Protein 3O2U (pdb70)

Nearest PDB structures (foldseek):
  3o2u-assembly2_B  TM=1.005E+00  e=3.840E-41  Saccharomyces cerevisiae
  3o2u-assembly1_A  TM=9.597E-01  e=5.381E-36  Saccharomyces cerevisiae
  1y8x-assembly1_A  TM=9.564E-01  e=3.599E-19  Homo sapiens
  2nvu-assembly1_C  TM=9.304E-01  e=2.435E-19  Homo sapiens
  4p5o-assembly2_G  TM=8.785E-01  e=1.609E-18  Homo sapiens

Structure (mmCIF, N/CA/C/O backbone):
data_3O2U
#
_entry.id   3O2U
#
_cell.length_a   56.451
_cell.length_b   35.938
_cell.length_c   87.035
_cell.angle_alpha   90.00
_cell.angle_beta   90.64
_cell.angle_gamma   90.00
#
_symmetry.space_group_name_H-M   'P 1 21 1'
#
loop_
_entity.id
_entity.type
_entity.pdbx_description
1 polymer 'NEDD8-conjugating enzyme UBC12'
2 non-polymer GLYCEROL
3 water water
#
loop_
_atom_site.group_PDB
_atom_site.id
_atom_site.type_symbol
_atom_site.label_atom_id
_atom_site.label_alt_id
_atom_site.label_comp_id
_atom_site.label_asym_id
_atom_site.label_entity_id
_atom_site.label_seq_id
_atom_site.pdbx_PDB_ins_code
_atom_site.Cartn_x
_atom_site.Cartn_y
_atom_site.Cartn_z
_atom_site.occupancy
_atom_site.B_iso_or_equiv
_atom_site.auth_seq_id
_atom_site.auth_comp_id
_atom_site.auth_asym_id
_atom_site.auth_atom_id
_atom_site.pdbx_PDB_model_num
ATOM 1 N N . GLY A 1 1 ? 8.359 42.086 17.628 1.00 40.30 999 GLY A N 1
ATOM 2 C CA . GLY A 1 1 ? 7.012 41.670 17.970 1.00 41.94 999 GLY A CA 1
ATOM 3 C C . GLY A 1 1 ? 5.955 42.586 17.379 1.00 43.58 999 GLY A C 1
ATOM 4 O O . GLY A 1 1 ? 6.194 43.281 16.392 1.00 41.53 999 GLY A O 1
ATOM 5 N N . SER A 1 2 ? 4.778 42.591 17.994 1.00 36.73 1000 SER A N 1
ATOM 6 C CA . SER A 1 2 ? 3.681 43.412 17.520 1.00 37.47 1000 SER A CA 1
ATOM 7 C C . SER A 1 2 ? 2.898 43.810 18.738 1.00 35.05 1000 SER A C 1
ATOM 8 O O . SER A 1 2 ? 2.948 43.116 19.754 1.00 36.73 1000 SER A O 1
ATOM 11 N N . MET A 1 3 ? 2.174 44.919 18.650 1.00 31.42 1001 MET A N 1
ATOM 12 C CA . MET A 1 3 ? 1.418 45.399 19.796 1.00 32.10 1001 MET A CA 1
ATOM 13 C C . MET A 1 3 ? 0.370 44.365 20.176 1.00 31.30 1001 MET A C 1
ATOM 14 O O . MET A 1 3 ? 0.046 44.193 21.351 1.00 29.74 1001 MET A O 1
ATOM 19 N N . LEU A 1 4 ? -0.145 43.652 19.180 1.00 31.06 1002 LEU A N 1
ATOM 20 C CA . LEU A 1 4 ? -1.159 42.647 19.451 1.00 33.43 1002 LEU A CA 1
ATOM 21 C C . LEU A 1 4 ? -0.569 41.491 20.250 1.00 30.30 1002 LEU A C 1
ATOM 22 O O . LEU A 1 4 ? -1.137 41.081 21.267 1.00 29.65 1002 LEU A O 1
ATOM 27 N N . LYS A 1 5 ? 0.580 40.979 19.809 1.00 31.72 1003 LYS A N 1
ATOM 28 C CA . LYS A 1 5 ? 1.222 39.875 20.515 1.00 33.64 1003 LYS A CA 1
ATOM 29 C C . LYS A 1 5 ? 1.522 40.305 21.932 1.00 33.48 1003 LYS A C 1
ATOM 30 O O . LYS A 1 5 ? 1.282 39.568 22.897 1.00 30.04 1003 LYS A O 1
ATOM 36 N N . LEU A 1 6 ? 2.048 41.518 22.055 1.00 34.66 1004 LEU A N 1
ATOM 37 C CA . LEU A 1 6 ? 2.287 42.101 23.359 1.00 28.97 1004 LEU A CA 1
ATOM 38 C C . LEU A 1 6 ? 1.037 41.971 24.229 1.00 32.14 1004 LEU A C 1
ATOM 39 O O . LEU A 1 6 ? 1.088 41.382 25.304 1.00 29.98 1004 LEU A O 1
ATOM 44 N N . ARG A 1 7 ? -0.084 42.515 23.759 1.00 25.52 1005 ARG A N 1
ATOM 45 C CA . ARG A 1 7 ? -1.326 42.478 24.525 1.00 25.41 1005 ARG A CA 1
ATOM 46 C C . ARG A 1 7 ? -1.759 41.046 24.831 1.00 26.64 1005 ARG A C 1
ATOM 47 O O . ARG A 1 7 ? -2.311 40.765 25.897 1.00 24.12 1005 ARG A O 1
ATOM 55 N N . GLN A 1 8 ? -1.517 40.137 23.890 1.00 26.95 1006 GLN A N 1
ATOM 56 C CA . GLN A 1 8 ? -1.919 38.743 24.072 1.00 28.26 1006 GLN A CA 1
ATOM 57 C C . GLN A 1 8 ? -1.087 38.073 25.167 1.00 29.37 1006 GLN A C 1
ATOM 58 O O . GLN A 1 8 ? -1.634 37.421 26.053 1.00 30.72 1006 GLN A O 1
ATOM 64 N N . LEU A 1 9 ? 0.231 38.258 25.130 1.00 29.19 1007 LEU A N 1
ATOM 65 C CA . LEU A 1 9 ? 1.087 37.767 26.205 1.00 30.48 1007 LEU A CA 1
ATOM 66 C C . LEU A 1 9 ? 0.645 38.271 27.580 1.00 32.86 1007 LEU A C 1
ATOM 67 O O . LEU A 1 9 ? 0.636 37.527 28.560 1.00 28.76 1007 LEU A O 1
ATOM 72 N N . GLN A 1 10 ? 0.279 39.542 27.656 1.00 26.92 1008 GLN A N 1
ATOM 73 C CA . GLN A 1 10 ? -0.049 40.134 28.944 1.00 30.54 1008 GLN A CA 1
ATOM 74 C C . GLN A 1 10 ? -1.374 39.599 29.481 1.00 32.16 1008 GLN A C 1
ATOM 75 O O . GLN A 1 10 ? -1.515 39.367 30.685 1.00 32.85 1008 GLN A O 1
ATOM 81 N N . LYS A 1 11 ? -2.337 39.364 28.595 1.00 32.92 1009 LYS A N 1
ATOM 82 C CA . LYS A 1 11 ? -3.576 38.706 29.016 1.00 34.89 1009 LYS A CA 1
ATOM 83 C C . LYS A 1 11 ? -3.277 37.277 29.488 1.00 33.88 1009 LYS A C 1
ATOM 84 O O . LYS A 1 11 ? -3.869 36.794 30.456 1.00 35.53 1009 LYS A O 1
ATOM 90 N N . LYS A 1 12 ? -2.356 36.606 28.800 1.00 33.12 1010 LYS A N 1
ATOM 91 C CA . LYS A 1 12 ? -1.991 35.232 29.150 1.00 33.29 1010 LYS A CA 1
ATOM 92 C C . LYS A 1 12 ? -1.369 35.164 30.536 1.00 30.59 1010 LYS A C 1
ATOM 93 O O . LYS A 1 12 ? -1.681 34.269 31.322 1.00 31.70 1010 LYS A O 1
ATOM 99 N N . LYS A 1 13 ? -0.481 36.106 30.841 1.00 28.88 1011 LYS A N 1
ATOM 100 C CA . LYS A 1 13 ? 0.122 36.145 32.170 1.00 33.01 1011 LYS A CA 1
ATOM 101 C C . LYS A 1 13 ? -0.943 36.342 33.244 1.00 32.13 1011 LYS A C 1
ATOM 102 O O . LYS A 1 13 ? -0.909 35.705 34.295 1.00 29.62 1011 LYS A O 1
ATOM 108 N N . GLN A 1 14 ? -1.885 37.234 32.970 1.00 32.10 1012 GLN A N 1
ATOM 109 C CA . GLN A 1 14 ? -3.002 37.475 33.874 1.00 36.01 1012 GLN A CA 1
ATOM 110 C C . GLN A 1 14 ? -3.754 36.168 34.160 1.00 39.36 1012 GLN A C 1
ATOM 111 O O . GLN A 1 14 ? -4.039 35.840 35.316 1.00 36.49 1012 GLN A O 1
ATOM 117 N N . LYS A 1 15 ? -4.062 35.429 33.096 1.00 33.71 1013 LYS A N 1
ATOM 118 C CA . LYS A 1 15 ? -4.725 34.131 33.199 1.00 37.78 1013 LYS A CA 1
ATOM 119 C C . LYS A 1 15 ? -3.896 33.153 34.019 1.00 32.54 1013 LYS A C 1
ATOM 120 O O . LYS A 1 15 ? -4.434 32.409 34.832 1.00 33.55 1013 LYS A O 1
ATOM 126 N N . GLU A 1 16 ? -2.582 33.173 33.807 1.00 27.84 1014 GLU A N 1
ATOM 127 C CA . GLU A 1 16 ? -1.680 32.292 34.530 1.00 31.02 1014 GLU A CA 1
ATOM 128 C C . GLU A 1 16 ? -1.740 32.568 36.031 1.00 34.48 1014 GLU A C 1
ATOM 129 O O . GLU A 1 16 ? -1.797 31.636 36.842 1.00 31.19 1014 GLU A O 1
ATOM 131 N N . ASN A 1 17 ? -1.732 33.848 36.395 1.00 32.63 1015 ASN A N 1
ATOM 132 C CA . ASN A 1 17 ? -1.860 34.249 37.795 1.00 30.99 1015 ASN A CA 1
ATOM 133 C C . ASN A 1 17 ? -3.197 33.798 38.388 1.00 30.57 1015 ASN A C 1
ATOM 134 O O . ASN A 1 17 ? -3.243 33.253 39.485 1.00 30.32 1015 ASN A O 1
ATOM 139 N N . GLU A 1 18 ? -4.284 34.022 37.658 1.00 30.82 1016 GLU A N 1
ATOM 140 C CA . GLU A 1 18 ? -5.598 33.564 38.096 1.00 29.30 1016 GLU A CA 1
ATOM 141 C C . GLU A 1 18 ? -5.584 32.061 38.367 1.00 31.54 1016 GLU A C 1
ATOM 142 O O . GLU A 1 18 ? -6.062 31.598 39.406 1.00 33.32 1016 GLU A O 1
ATOM 148 N N . ASN A 1 19 ? -5.025 31.304 37.431 1.00 31.15 1017 ASN A N 1
ATOM 149 C CA . ASN A 1 19 ? -4.994 29.848 37.533 1.00 31.44 1017 ASN A CA 1
ATOM 150 C C . ASN A 1 19 ? -4.215 29.369 38.754 1.00 31.71 1017 ASN A C 1
ATOM 151 O O . ASN A 1 19 ? -4.619 28.427 39.445 1.00 28.65 1017 ASN A O 1
ATOM 156 N N . SER A 1 20 ? -3.091 30.020 39.017 1.00 28.26 1018 SER A N 1
ATOM 157 C CA . SER A 1 20 ? -2.250 29.637 40.140 1.00 31.33 1018 SER A CA 1
ATOM 158 C C . SER A 1 20 ? -2.908 29.934 41.485 1.00 34.38 1018 SER A C 1
ATOM 159 O O . SER A 1 20 ? -2.500 29.395 42.512 1.00 31.09 1018 SER A O 1
ATOM 162 N N . SER A 1 21 ? -3.924 30.793 41.476 1.00 31.35 1019 SER A N 1
ATOM 163 C CA . SER A 1 21 ? -4.635 31.134 42.706 1.00 30.81 1019 SER A CA 1
ATOM 164 C C . SER A 1 21 ? -5.882 30.267 42.950 1.00 30.63 1019 SER A C 1
ATOM 165 O O . SER A 1 21 ? -6.497 30.335 44.015 1.00 31.31 1019 SER A O 1
ATOM 168 N N . SER A 1 22 ? -6.266 29.458 41.970 1.00 27.72 1020 SER A N 1
ATOM 169 C CA . SER A 1 22 ? -7.418 28.590 42.165 1.00 29.01 1020 SER A CA 1
ATOM 170 C C . SER A 1 22 ? -7.046 27.438 43.110 1.00 31.27 1020 SER A C 1
ATOM 171 O O . SER A 1 22 ? -5.864 27.144 43.294 1.00 33.74 1020 SER A O 1
ATOM 174 N N . ILE A 1 23 ? -8.023 26.802 43.750 1.00 35.40 1021 ILE A N 1
ATOM 175 C CA . ILE A 1 23 ? -7.713 25.512 44.353 1.00 39.98 1021 ILE A CA 1
ATOM 176 C C . ILE A 1 23 ? -7.591 24.630 43.118 1.00 36.92 1021 ILE A C 1
ATOM 177 O O . ILE A 1 23 ? -8.281 24.861 42.120 1.00 44.56 1021 ILE A O 1
ATOM 182 N N . GLN A 1 24 ? -6.681 23.671 43.142 1.00 43.80 1022 GLN A N 1
ATOM 183 C CA . GLN A 1 24 ? -6.525 22.787 41.992 1.00 39.89 1022 GLN A CA 1
ATOM 184 C C . GLN A 1 24 ? -6.279 23.544 40.677 1.00 35.25 1022 GLN A C 1
ATOM 185 O O . GLN A 1 24 ? -7.093 23.479 39.745 1.00 35.86 1022 GLN A O 1
ATOM 191 N N . PRO A 1 25 ? -5.151 24.259 40.594 1.00 29.81 1023 PRO A N 1
ATOM 192 C CA . PRO A 1 25 ? -4.804 24.936 39.339 1.00 31.06 1023 PRO A CA 1
ATOM 193 C C . PRO A 1 25 ? -4.707 23.929 38.188 1.00 30.38 1023 PRO A C 1
ATOM 194 O O . PRO A 1 25 ? -4.378 22.762 38.422 1.00 24.26 1023 PRO A O 1
ATOM 198 N N . ASN A 1 26 ? -5.010 24.372 36.974 1.00 26.46 1024 ASN A N 1
ATOM 199 C CA . ASN A 1 26 ? -4.719 23.585 35.781 1.00 30.07 1024 ASN A CA 1
ATOM 200 C C . ASN A 1 26 ? -3.214 23.481 35.619 1.00 30.96 1024 ASN A C 1
ATOM 201 O O . ASN A 1 26 ? -2.490 24.465 35.806 1.00 26.16 1024 ASN A O 1
ATOM 206 N N . LEU A 1 27 ? -2.738 22.297 35.265 1.00 27.76 1025 LEU A N 1
ATOM 207 C CA . LEU A 1 27 ? -1.314 22.113 35.042 1.00 26.71 1025 LEU A CA 1
ATOM 208 C C . LEU A 1 27 ? -0.978 22.406 33.573 1.00 24.37 1025 LEU A C 1
ATOM 209 O O . LEU A 1 27 ? -1.795 22.174 32.694 1.00 26.39 1025 LEU A O 1
ATOM 214 N N . SER A 1 28 ? 0.226 22.898 33.307 1.00 22.23 1026 SER A N 1
ATOM 215 C CA . SER A 1 28 ? 0.657 23.147 31.931 1.00 22.31 1026 SER A CA 1
ATOM 216 C C . SER A 1 28 ? 0.656 21.857 31.097 1.00 23.94 1026 SER A C 1
ATOM 217 O O . SER A 1 28 ? 0.670 20.755 31.650 1.00 21.70 1026 SER A O 1
ATOM 220 N N . ALA A 1 29 ? 0.635 21.998 29.771 1.00 23.48 1027 ALA A N 1
ATOM 221 C CA . ALA A 1 29 ? 0.697 20.841 28.873 1.00 24.72 1027 ALA A CA 1
ATOM 222 C C . ALA A 1 29 ? 1.927 19.977 29.154 1.00 23.88 1027 ALA A C 1
ATOM 223 O O . ALA A 1 29 ? 1.840 18.745 29.141 1.00 22.67 1027 ALA A O 1
ATOM 225 N N . ALA A 1 30 ? 3.066 20.629 29.390 1.00 20.85 1028 ALA A N 1
ATOM 226 C CA . ALA A 1 30 ? 4.318 19.927 29.669 1.00 20.08 1028 ALA A CA 1
ATOM 227 C C . ALA A 1 30 ? 4.223 19.074 30.937 1.00 19.52 1028 ALA A C 1
ATOM 228 O O . ALA A 1 30 ? 4.692 17.931 30.972 1.00 15.28 1028 ALA A O 1
ATOM 230 N N . ARG A 1 31 ? 3.608 19.621 31.979 1.00 18.93 1029 ARG A N 1
ATOM 231 C CA . ARG A 1 31 ? 3.503 18.886 33.246 1.00 18.18 1029 ARG A CA 1
ATOM 232 C C . ARG A 1 31 ? 2.506 17.742 33.204 1.00 17.55 1029 ARG A C 1
ATOM 233 O O . ARG A 1 31 ? 2.739 16.692 33.807 1.00 18.11 1029 ARG A O 1
ATOM 241 N N . ILE A 1 32 ? 1.389 17.941 32.513 1.00 16.22 1030 ILE A N 1
ATOM 242 C CA . ILE A 1 32 ? 0.427 16.859 32.295 1.00 14.55 1030 ILE A CA 1
ATOM 243 C C . ILE A 1 32 ? 1.060 15.694 31.541 1.00 16.34 1030 ILE A C 1
ATOM 244 O O . ILE A 1 32 ? 0.814 14.537 31.854 1.00 18.50 1030 ILE A O 1
ATOM 249 N N . ARG A 1 33 ? 1.865 16.004 30.533 1.00 16.33 1031 ARG A N 1
ATOM 250 C CA . ARG A 1 33 ? 2.549 14.967 29.758 1.00 13.70 1031 ARG A CA 1
ATOM 251 C C . ARG A 1 33 ? 3.623 14.243 30.593 1.00 15.24 1031 ARG A C 1
ATOM 252 O O . ARG A 1 33 ? 3.744 13.023 30.545 1.00 15.19 1031 ARG A O 1
ATOM 260 N N . LEU A 1 34 ? 4.390 14.979 31.386 1.00 13.04 1032 LEU A N 1
ATOM 261 C CA . LEU A 1 34 ? 5.340 14.326 32.279 1.00 14.28 1032 LEU A CA 1
ATOM 262 C C . LEU A 1 34 ? 4.631 13.437 33.327 1.00 17.20 1032 LEU A C 1
ATOM 263 O O . LEU A 1 34 ? 5.098 12.336 33.625 1.00 16.16 1032 LEU A O 1
ATOM 268 N N . LYS A 1 35 ? 3.523 13.903 33.898 1.00 14.06 1033 LYS A N 1
ATOM 269 C CA . LYS A 1 35 ? 2.758 13.036 34.822 1.00 17.00 1033 LYS A CA 1
ATOM 270 C C . LYS A 1 35 ? 2.356 11.710 34.158 1.00 20.81 1033 LYS A C 1
ATOM 271 O O . LYS A 1 35 ? 2.451 10.642 34.757 1.00 21.94 1033 LYS A O 1
ATOM 277 N N . ARG A 1 36 ? 1.893 11.799 32.917 1.00 19.09 1034 ARG A N 1
ATOM 278 C CA A ARG A 1 36 ? 1.500 10.626 32.149 0.53 21.77 1034 ARG A CA 1
ATOM 279 C CA B ARG A 1 36 ? 1.511 10.610 32.150 0.47 21.76 1034 ARG A CA 1
ATOM 280 C C . ARG A 1 36 ? 2.705 9.693 31.902 1.00 22.61 1034 ARG A C 1
ATOM 281 O O . ARG A 1 36 ? 2.602 8.482 32.042 1.00 23.06 1034 ARG A O 1
ATOM 296 N N . ASP A 1 37 ? 3.855 10.264 31.552 1.00 19.38 1035 ASP A N 1
ATOM 297 C CA . ASP A 1 37 ? 5.075 9.461 31.400 1.00 18.33 1035 ASP A CA 1
ATOM 298 C C . ASP A 1 37 ? 5.479 8.779 32.713 1.00 21.75 1035 ASP A C 1
ATOM 299 O O . ASP A 1 37 ? 5.896 7.628 32.712 1.00 19.06 1035 ASP A O 1
ATOM 304 N N . LEU A 1 38 ? 5.390 9.508 33.823 1.00 20.92 1036 LEU A N 1
ATOM 305 C CA . LEU A 1 38 ? 5.714 8.951 35.141 1.00 20.91 1036 LEU A CA 1
ATOM 306 C C . LEU A 1 38 ? 4.727 7.869 35.551 1.00 25.27 1036 LEU A C 1
ATOM 307 O O . LEU A 1 38 ? 5.109 6.846 36.120 1.00 21.80 1036 LEU A O 1
ATOM 312 N N . ASP A 1 39 ? 3.453 8.110 35.272 1.00 21.51 1037 ASP A N 1
ATOM 313 C CA . ASP A 1 39 ? 2.413 7.140 35.602 1.00 28.18 1037 ASP A CA 1
ATOM 314 C C . ASP A 1 39 ? 2.511 5.867 34.759 1.00 25.89 1037 ASP A C 1
ATOM 315 O O . ASP A 1 39 ? 1.985 4.834 35.156 1.00 30.19 1037 ASP A O 1
ATOM 320 N N . SER A 1 40 ? 3.183 5.950 33.608 1.00 21.28 1038 SER A N 1
ATOM 321 C CA . SER A 1 40 ? 3.307 4.824 32.680 1.00 22.24 1038 SER A CA 1
ATOM 322 C C . SER A 1 40 ? 4.646 4.069 32.776 1.00 22.31 1038 SER A C 1
ATOM 323 O O . SER A 1 40 ? 4.921 3.179 31.970 1.00 22.49 1038 SER A O 1
ATOM 326 N N . LEU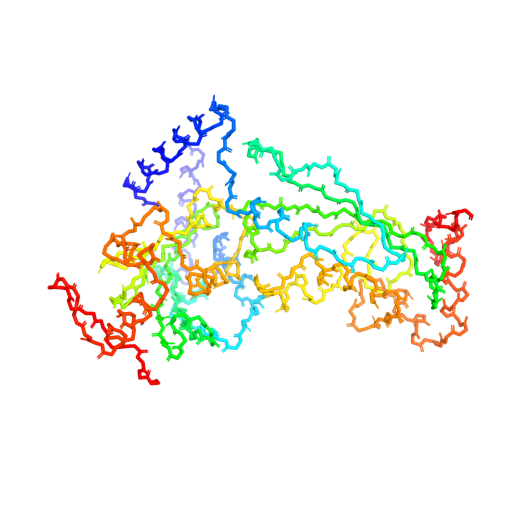 A 1 41 ? 5.494 4.437 33.724 1.00 19.84 1039 LEU A N 1
ATOM 327 C CA . LEU A 1 41 ? 6.839 3.851 33.792 1.00 20.60 1039 LEU A CA 1
ATOM 328 C C . LEU A 1 41 ? 6.816 2.349 34.069 1.00 22.90 1039 LEU A C 1
ATOM 329 O O . LEU A 1 41 ? 5.982 1.852 34.814 1.00 22.10 1039 LEU A O 1
ATOM 334 N N . ASP A 1 42 ? 7.757 1.633 33.472 1.00 25.24 1040 ASP A N 1
ATOM 335 C CA . ASP A 1 42 ? 7.893 0.208 33.697 1.00 28.39 1040 ASP A CA 1
ATOM 336 C C . ASP A 1 42 ? 9.373 -0.092 33.894 1.00 26.49 1040 ASP A C 1
ATOM 337 O O . ASP A 1 42 ? 10.033 -0.604 32.996 1.00 31.57 1040 ASP A O 1
ATOM 342 N N . LEU A 1 43 ? 9.899 0.244 35.068 1.00 27.34 1041 LEU A N 1
ATOM 343 C CA . LEU A 1 43 ? 11.347 0.212 35.289 1.00 27.08 1041 LEU A CA 1
ATOM 344 C C . LEU A 1 43 ? 11.856 -1.183 35.632 1.00 28.28 1041 LEU A C 1
ATOM 345 O O . LEU A 1 43 ? 11.202 -1.913 36.375 1.00 28.75 1041 LEU A O 1
ATOM 350 N N . PRO A 1 44 ? 13.038 -1.554 35.108 1.00 29.25 1042 PRO A N 1
ATOM 351 C CA . PRO A 1 44 ? 13.657 -2.792 35.588 1.00 24.24 1042 PRO A CA 1
ATOM 352 C C . PRO A 1 44 ? 14.259 -2.565 36.972 1.00 28.67 1042 PRO A C 1
ATOM 353 O O . PRO A 1 44 ? 14.449 -1.409 37.382 1.00 21.39 1042 PRO A O 1
ATOM 357 N N . PRO A 1 45 ? 14.554 -3.656 37.696 1.00 28.27 1043 PRO A N 1
ATOM 358 C CA . PRO A 1 45 ? 15.051 -3.555 39.074 1.00 27.59 1043 PRO A CA 1
ATOM 359 C C . PRO A 1 45 ? 16.396 -2.832 39.142 1.00 21.44 1043 PRO A C 1
ATOM 360 O O . PRO A 1 45 ? 16.798 -2.381 40.210 1.00 26.30 1043 PRO A O 1
ATOM 364 N N . THR A 1 46 ? 17.061 -2.695 38.002 1.00 21.40 1044 THR A N 1
ATOM 365 C CA . THR A 1 46 ? 18.344 -2.008 37.940 1.00 20.86 1044 THR A CA 1
ATOM 366 C C . THR A 1 46 ? 18.209 -0.485 37.885 1.00 24.66 1044 THR A C 1
ATOM 367 O O . THR A 1 46 ? 19.211 0.230 37.876 1.00 21.21 1044 THR A O 1
ATOM 371 N N . VAL A 1 47 ? 16.979 0.008 37.838 1.00 21.06 1045 VAL A N 1
ATOM 372 C CA . VAL A 1 47 ? 16.762 1.448 37.806 1.00 18.56 1045 VAL A CA 1
ATOM 373 C C . VAL A 1 47 ? 15.766 1.903 38.850 1.00 20.46 1045 VAL A C 1
ATOM 374 O O . VAL A 1 47 ? 14.642 1.401 38.918 1.00 23.59 1045 VAL A O 1
ATOM 378 N N . THR A 1 48 ? 16.174 2.868 39.659 1.00 19.46 1046 THR A N 1
ATOM 379 C CA . THR A 1 48 ? 15.249 3.468 40.604 1.00 20.05 1046 THR A CA 1
ATOM 380 C C . THR A 1 48 ? 15.128 4.968 40.314 1.00 21.49 1046 THR A C 1
ATOM 381 O O . THR A 1 48 ? 16.023 5.570 39.713 1.00 22.96 1046 THR A O 1
ATOM 385 N N . LEU A 1 49 ? 14.016 5.566 40.717 1.00 20.47 1047 LEU A N 1
ATOM 386 C CA . LEU A 1 49 ? 13.715 6.938 40.337 1.00 20.64 1047 LEU A CA 1
ATOM 387 C C . LEU A 1 49 ? 13.132 7.672 41.535 1.00 25.26 1047 LEU A C 1
ATOM 388 O O . LEU A 1 49 ? 12.283 7.133 42.237 1.00 24.40 1047 LEU A O 1
ATOM 393 N N . ASN A 1 50 ? 13.607 8.894 41.763 1.00 20.18 1048 ASN A N 1
ATOM 394 C CA . ASN A 1 50 ? 13.106 9.754 42.828 1.00 22.49 1048 ASN A CA 1
ATOM 395 C C . ASN A 1 50 ? 12.587 11.031 42.209 1.00 20.53 1048 ASN A C 1
ATOM 396 O O . ASN A 1 50 ? 13.292 11.676 41.423 1.00 19.77 1048 ASN A O 1
ATOM 401 N N . VAL A 1 51 ? 11.359 11.397 42.546 1.00 19.10 1049 VAL A N 1
ATOM 402 C CA . VAL A 1 51 ? 10.840 12.676 42.103 1.00 18.63 1049 VAL A CA 1
ATOM 403 C C . VAL A 1 51 ? 11.411 13.703 43.055 1.00 20.55 1049 VAL A C 1
ATOM 404 O O . VAL A 1 51 ? 11.144 13.638 44.247 1.00 24.71 1049 VAL A O 1
ATOM 408 N N . ILE A 1 52 ? 12.189 14.648 42.542 1.00 17.75 1050 ILE A N 1
ATOM 409 C CA . ILE A 1 52 ? 12.786 15.674 43.397 1.00 20.03 1050 ILE A CA 1
ATOM 410 C C . ILE A 1 52 ? 11.837 16.870 43.465 1.00 24.99 1050 ILE A C 1
ATOM 411 O O . ILE A 1 52 ? 11.432 17.303 44.557 1.00 24.28 1050 ILE A O 1
ATOM 416 N N . THR A 1 53 ? 11.507 17.413 42.294 1.00 22.03 1051 THR A N 1
ATOM 417 C CA . THR A 1 53 ? 10.459 18.424 42.169 1.00 20.94 1051 THR A CA 1
ATOM 418 C C . THR A 1 53 ? 9.374 17.876 41.244 1.00 23.72 1051 THR A C 1
ATOM 419 O O . THR A 1 53 ? 9.661 17.476 40.113 1.00 24.70 1051 THR A O 1
ATOM 423 N N . SER A 1 54 ? 8.137 17.845 41.730 1.00 22.20 1052 SER A N 1
ATOM 424 C CA . SER A 1 54 ? 7.034 17.185 41.020 1.00 25.04 1052 SER A CA 1
ATOM 425 C C . SER A 1 54 ? 6.391 18.054 39.932 1.00 24.44 1052 SER A C 1
ATOM 426 O O . SER A 1 54 ? 6.281 19.268 40.093 1.00 21.87 1052 SER A O 1
ATOM 429 N N . PRO A 1 55 ? 5.941 17.428 38.824 1.00 21.58 1053 PRO A N 1
ATOM 430 C CA . PRO A 1 55 ? 5.152 18.169 37.828 1.00 22.88 1053 PRO A CA 1
ATOM 431 C C . PRO A 1 55 ? 3.805 18.634 38.407 1.00 23.99 1053 PRO A C 1
ATOM 432 O O . PRO A 1 55 ? 3.071 19.388 37.769 1.00 23.01 1053 PRO A O 1
ATOM 436 N N . ASP A 1 56 ? 3.480 18.167 39.609 1.00 28.39 1054 ASP A N 1
ATOM 437 C CA . ASP A 1 56 ? 2.225 18.530 40.277 1.00 32.16 1054 ASP A CA 1
ATOM 438 C C . ASP A 1 56 ? 2.167 19.950 40.835 1.00 37.88 1054 ASP A C 1
ATOM 439 O O . ASP A 1 56 ? 1.136 20.349 41.384 1.00 43.87 1054 ASP A O 1
ATOM 444 N N . SER A 1 57 ? 3.254 20.708 40.744 1.00 38.31 1055 SER A N 1
ATOM 445 C CA . SER A 1 57 ? 3.202 22.090 41.233 1.00 42.77 1055 SER A CA 1
ATOM 446 C C . SER A 1 57 ? 2.641 23.029 40.163 1.00 45.04 1055 SER A C 1
ATOM 447 O O . SER A 1 57 ? 2.761 22.758 38.967 1.00 44.39 1055 SER A O 1
ATOM 450 N N . ALA A 1 58 ? 2.006 24.115 40.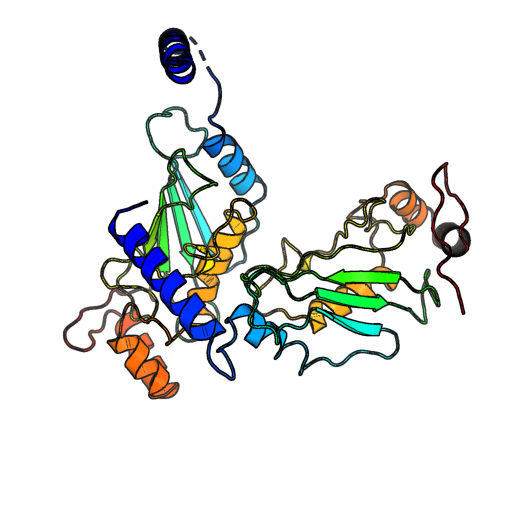590 1.00 51.24 1056 ALA A N 1
ATOM 451 C CA . ALA A 1 58 ? 1.494 25.109 39.652 1.00 52.68 1056 ALA A CA 1
ATOM 452 C C . ALA A 1 58 ? 2.518 26.223 39.530 1.00 50.26 1056 ALA A C 1
ATOM 453 O O . ALA A 1 58 ? 2.330 27.182 38.780 1.00 53.57 1056 ALA A O 1
ATOM 455 N N . ASP A 1 59 ? 3.606 26.079 40.279 1.00 50.26 1057 ASP A N 1
ATOM 456 C CA . ASP A 1 59 ? 4.679 27.059 40.275 1.00 47.66 1057 ASP A CA 1
ATOM 457 C C . ASP A 1 59 ? 5.518 26.931 39.008 1.00 49.19 1057 ASP A C 1
ATOM 458 O O . ASP A 1 59 ? 6.371 26.054 38.897 1.00 46.24 1057 ASP A O 1
ATOM 463 N N . ARG A 1 60 ? 5.263 27.824 38.059 1.00 47.60 1058 ARG A N 1
ATOM 464 C CA . ARG A 1 60 ? 5.991 27.877 36.797 1.00 43.74 1058 ARG A CA 1
ATOM 465 C C . ARG A 1 60 ? 7.513 27.877 36.990 1.00 46.86 1058 ARG A C 1
ATOM 466 O O . ARG A 1 60 ? 8.254 27.247 36.226 1.00 45.23 1058 ARG A O 1
ATOM 474 N N . SER A 1 61 ? 7.967 28.579 38.024 1.00 49.69 1059 SER A N 1
ATOM 475 C CA . SER A 1 61 ? 9.392 28.772 38.294 1.00 48.86 1059 SER A CA 1
ATOM 476 C C . SER A 1 61 ? 10.104 27.543 38.871 1.00 46.94 1059 SER A C 1
ATOM 477 O O . SER A 1 61 ? 11.334 27.477 38.870 1.00 50.88 1059 SER A O 1
ATOM 480 N N . GLN A 1 62 ? 9.335 26.584 39.376 1.00 42.10 1060 GLN A N 1
ATOM 481 C CA . GLN A 1 62 ? 9.910 25.353 39.904 1.00 44.94 1060 GLN A CA 1
ATOM 482 C C . GLN A 1 62 ? 9.837 24.244 38.852 1.00 34.47 1060 GLN A C 1
ATOM 483 O O . GLN A 1 62 ? 8.847 23.528 38.772 1.00 34.95 1060 GLN A O 1
ATOM 489 N N . SER A 1 63 ? 10.880 24.109 38.042 1.00 33.38 1061 SER A N 1
ATOM 490 C CA . SER A 1 63 ? 10.883 23.094 36.998 1.00 30.58 1061 SER A CA 1
ATOM 491 C C . SER A 1 63 ? 10.840 21.692 37.615 1.00 23.08 1061 SER A C 1
ATOM 492 O O . SER A 1 63 ? 11.487 21.442 38.626 1.00 22.01 1061 SER A O 1
ATOM 495 N N . PRO A 1 64 ? 10.030 20.789 37.037 1.00 24.59 1062 PRO A N 1
ATOM 496 C CA . PRO A 1 64 ? 10.033 19.420 37.556 1.00 19.20 1062 PRO A CA 1
ATOM 497 C C . PRO A 1 64 ? 11.439 18.849 37.439 1.00 17.61 1062 PRO A C 1
ATOM 498 O O . PRO A 1 64 ? 12.175 19.174 36.496 1.00 18.43 1062 PRO A O 1
ATOM 502 N N . LYS A 1 65 ? 11.811 18.000 38.382 1.00 16.40 1063 LYS A N 1
ATOM 503 C CA . LYS A 1 65 ? 13.154 17.433 38.382 1.00 17.52 1063 LYS A CA 1
ATOM 504 C C . LYS A 1 65 ? 13.119 16.028 38.971 1.00 19.20 1063 LYS A C 1
ATOM 505 O O . LYS A 1 65 ? 12.452 15.783 39.990 1.00 16.69 1063 LYS A O 1
ATOM 511 N N . LEU A 1 66 ? 13.788 15.098 38.295 1.00 16.93 1064 LEU A N 1
ATOM 512 C CA . LEU A 1 66 ? 13.819 13.700 38.731 1.00 20.35 1064 LEU A CA 1
ATOM 513 C C . LEU A 1 66 ? 15.267 13.296 38.928 1.00 18.11 1064 LEU A C 1
ATOM 514 O O . LEU A 1 66 ? 16.154 13.811 38.245 1.00 18.08 1064 LEU A O 1
ATOM 519 N N . GLU A 1 67 ? 15.496 12.372 39.852 1.00 14.59 1065 GLU A N 1
ATOM 520 C CA . GLU A 1 67 ? 16.798 11.729 39.975 1.00 16.14 1065 GLU A CA 1
ATOM 521 C C . GLU A 1 67 ? 16.654 10.293 39.495 1.00 15.59 1065 GLU A C 1
ATOM 522 O O . GLU A 1 67 ? 15.785 9.563 39.965 1.00 16.15 1065 GLU A O 1
ATOM 528 N N . VAL A 1 68 ? 17.503 9.887 38.561 1.00 17.77 1066 VAL A N 1
ATOM 529 C CA . VAL A 1 68 ? 17.444 8.522 38.042 1.00 16.70 1066 VAL A CA 1
ATOM 530 C C . VAL A 1 68 ? 18.722 7.813 38.446 1.00 17.68 1066 VAL A C 1
ATOM 531 O O . VAL A 1 68 ? 19.799 8.298 38.153 1.00 17.39 1066 VAL A O 1
ATOM 535 N N . ILE A 1 69 ? 18.592 6.666 39.108 1.00 18.03 1067 ILE A N 1
ATOM 536 C CA . ILE A 1 69 ? 19.752 5.917 39.597 1.00 15.86 1067 ILE A CA 1
ATOM 537 C C . ILE A 1 69 ? 19.900 4.578 38.865 1.00 17.22 1067 ILE A C 1
ATOM 538 O O . ILE A 1 69 ? 19.076 3.677 39.021 1.00 19.82 1067 ILE A O 1
ATOM 543 N N . VAL A 1 70 ? 20.954 4.459 38.062 1.00 17.49 1068 VAL A N 1
ATOM 544 C CA . VAL A 1 70 ? 21.217 3.240 37.306 1.00 16.21 1068 VAL A CA 1
ATOM 545 C C . VAL A 1 70 ? 22.240 2.373 38.049 1.00 19.40 1068 VAL A C 1
ATOM 546 O O . VAL A 1 70 ? 23.348 2.826 38.338 1.00 17.26 1068 VAL A O 1
ATOM 550 N N . ARG A 1 71 ? 21.837 1.143 38.371 1.00 15.84 1069 ARG A N 1
ATOM 551 C CA . ARG A 1 71 ? 22.705 0.160 39.032 1.00 21.33 1069 ARG A CA 1
ATOM 552 C C . ARG A 1 71 ? 22.679 -1.150 38.231 1.00 15.60 1069 ARG A C 1
ATOM 553 O O . ARG A 1 71 ? 21.885 -2.041 38.517 1.00 18.18 1069 ARG A O 1
ATOM 561 N N . PRO A 1 72 ? 23.519 -1.243 37.201 1.00 17.05 1070 PRO A N 1
ATOM 562 C CA . PRO A 1 72 ? 23.516 -2.387 36.281 1.00 23.56 1070 PRO A CA 1
ATOM 563 C C . PRO A 1 72 ? 23.859 -3.661 37.036 1.00 24.54 1070 PRO A C 1
ATOM 564 O O . PRO A 1 72 ? 24.645 -3.598 37.979 1.00 22.23 1070 PRO A O 1
ATOM 568 N N . ASP A 1 73 ? 23.299 -4.796 36.641 1.00 23.75 1071 ASP A N 1
ATOM 569 C CA . ASP A 1 73 ? 23.673 -6.042 37.302 1.00 23.51 1071 ASP A CA 1
ATOM 570 C C . ASP A 1 73 ? 24.508 -6.940 36.395 1.00 28.85 1071 ASP A C 1
ATOM 571 O O . ASP A 1 73 ? 24.726 -8.115 36.702 1.00 29.13 1071 ASP A O 1
ATOM 576 N N . GLU A 1 74 ? 24.975 -6.370 35.286 1.00 28.06 1072 GLU A N 1
ATOM 577 C CA . GLU A 1 74 ? 25.864 -7.051 34.353 1.00 26.72 1072 GLU A CA 1
ATOM 578 C C . GLU A 1 74 ? 26.740 -6.018 33.631 1.00 27.65 1072 GLU A C 1
ATOM 579 O O . GLU A 1 74 ? 26.494 -4.813 33.733 1.00 23.78 1072 GLU A O 1
ATOM 585 N N . GLY A 1 75 ? 27.773 -6.478 32.925 1.00 23.63 1073 GLY A N 1
ATOM 586 C CA . GLY A 1 75 ? 28.640 -5.579 32.179 1.00 21.16 1073 GLY A CA 1
ATOM 587 C C . GLY A 1 75 ? 29.768 -4.917 32.971 1.00 25.34 1073 GLY A C 1
ATOM 588 O O . GLY A 1 75 ? 29.992 -5.205 34.149 1.00 23.98 1073 GLY A O 1
ATOM 589 N N . TYR A 1 76 ? 30.477 -4.004 32.313 1.00 24.35 1074 TYR A N 1
ATOM 590 C CA . TYR A 1 76 ? 31.650 -3.363 32.901 1.00 24.14 1074 TYR A CA 1
ATOM 591 C C . TYR A 1 76 ? 31.377 -2.644 34.220 1.00 23.92 1074 TYR A C 1
ATOM 592 O O . TYR A 1 76 ? 32.234 -2.602 35.110 1.00 20.52 1074 TYR A O 1
ATOM 601 N N . TYR A 1 77 ? 30.189 -2.063 34.320 1.00 22.02 1075 TYR A N 1
ATOM 602 C CA . TYR A 1 77 ? 29.827 -1.201 35.437 1.00 21.61 1075 TYR A CA 1
ATOM 603 C C . TYR A 1 77 ? 28.939 -1.942 36.414 1.00 22.68 1075 TYR A C 1
ATOM 604 O O . TYR A 1 77 ? 28.285 -1.328 37.245 1.00 19.47 1075 TYR A O 1
ATOM 613 N N . ASN A 1 78 ? 28.914 -3.270 36.307 1.00 22.06 1076 ASN A N 1
ATOM 614 C CA . ASN A 1 78 ? 28.083 -4.080 37.182 1.00 22.60 1076 ASN A CA 1
ATOM 615 C C . ASN A 1 78 ? 28.193 -3.664 38.644 1.00 25.03 1076 ASN A C 1
ATOM 616 O O . ASN A 1 78 ? 29.291 -3.492 39.185 1.00 24.31 1076 ASN A O 1
ATOM 621 N N . TYR A 1 79 ? 27.028 -3.476 39.256 1.00 24.70 1077 TYR A N 1
ATOM 622 C CA . TYR A 1 79 ? 26.885 -3.132 40.672 1.00 21.47 1077 TYR A CA 1
ATOM 623 C C . TYR A 1 79 ? 27.397 -1.746 41.110 1.00 25.73 1077 TYR A C 1
ATOM 624 O O . TYR A 1 79 ? 27.385 -1.415 42.301 1.00 26.30 1077 TYR A O 1
ATOM 633 N N . GLY A 1 80 ? 27.823 -0.935 40.150 1.00 20.57 1078 GLY A N 1
ATOM 634 C CA . GLY A 1 80 ? 28.063 0.477 40.425 1.00 23.25 1078 GLY A CA 1
ATOM 635 C C . GLY A 1 80 ? 26.753 1.251 40.343 1.00 22.24 1078 GLY A C 1
ATOM 636 O O . GLY A 1 80 ? 25.868 0.884 39.578 1.00 20.82 1078 GLY A O 1
ATOM 637 N N . SER A 1 81 ? 26.618 2.320 41.125 1.00 22.68 1079 SER A N 1
ATOM 638 C CA . SER A 1 81 ? 25.411 3.145 41.073 1.00 16.25 1079 SER A CA 1
ATOM 639 C C . SER A 1 81 ? 25.695 4.525 40.457 1.00 19.45 1079 SER A C 1
ATOM 640 O O . SER A 1 81 ? 26.430 5.326 41.035 1.00 18.15 1079 SER A O 1
ATOM 643 N N . ILE A 1 82 ? 25.132 4.791 39.282 1.00 17.28 1080 ILE A N 1
ATOM 644 C CA . ILE A 1 82 ? 25.329 6.081 38.619 1.00 15.65 1080 ILE A CA 1
ATOM 645 C C . ILE A 1 82 ? 24.030 6.860 38.625 1.00 13.14 1080 ILE A C 1
ATOM 646 O O . ILE A 1 82 ? 23.033 6.405 38.080 1.00 15.65 1080 ILE A O 1
ATOM 651 N N . ASN A 1 83 ? 24.011 8.006 39.297 1.00 16.40 1081 ASN A N 1
ATOM 652 C CA . ASN A 1 83 ? 22.781 8.781 39.348 1.00 17.05 1081 ASN A CA 1
ATOM 653 C C . ASN A 1 83 ? 22.806 9.977 38.404 1.00 15.74 1081 ASN A C 1
ATOM 654 O O . ASN A 1 83 ? 23.868 10.540 38.119 1.00 15.80 1081 ASN A O 1
ATOM 659 N N . PHE A 1 84 ? 21.623 10.340 37.911 1.00 16.20 1082 PHE A N 1
ATOM 660 C CA . PHE A 1 84 ? 21.452 11.429 36.950 1.00 13.99 1082 PHE A CA 1
ATOM 661 C C . PHE A 1 84 ? 20.312 12.313 37.438 1.00 16.31 1082 PHE A C 1
ATOM 662 O O . PHE A 1 84 ? 19.341 11.828 38.019 1.00 15.40 1082 PHE A O 1
ATOM 670 N N . ASN A 1 85 ? 20.421 13.606 37.178 1.00 16.04 1083 ASN A N 1
ATOM 671 C CA . ASN A 1 85 ? 19.294 14.503 37.377 1.00 15.61 1083 ASN A CA 1
ATOM 672 C C . ASN A 1 85 ? 18.686 14.767 36.012 1.00 16.92 1083 ASN A C 1
ATOM 673 O O . ASN A 1 85 ? 19.413 14.975 35.037 1.00 16.58 1083 ASN A O 1
ATOM 678 N N . LEU A 1 86 ? 17.363 14.728 35.934 1.00 14.30 1084 LEU A N 1
ATOM 679 C CA . LEU A 1 86 ? 16.655 15.097 34.709 1.00 17.17 1084 LEU A CA 1
ATOM 680 C C . LEU A 1 86 ? 15.808 16.340 34.992 1.00 17.11 1084 LEU A C 1
ATOM 681 O O . LEU A 1 86 ? 14.909 16.289 35.844 1.00 17.82 1084 LEU A O 1
ATOM 686 N N . ASP A 1 87 ? 16.092 17.438 34.291 1.00 17.58 1085 ASP A N 1
ATOM 687 C CA A ASP A 1 87 ? 15.432 18.730 34.516 0.55 19.89 1085 ASP A CA 1
ATOM 688 C CA B ASP A 1 87 ? 15.383 18.694 34.530 0.45 19.78 1085 ASP A CA 1
ATOM 689 C C . ASP A 1 87 ? 14.536 19.094 33.325 1.00 18.68 1085 ASP A C 1
ATOM 690 O O . ASP A 1 87 ? 15.035 19.263 32.205 1.00 17.44 1085 ASP A O 1
ATOM 699 N N . PHE A 1 88 ? 13.241 19.236 33.569 1.00 16.63 1086 PHE A N 1
ATOM 700 C CA . PHE A 1 88 ? 12.262 19.474 32.511 1.00 19.97 1086 PHE A CA 1
ATOM 701 C C . PHE A 1 88 ? 11.895 20.947 32.451 1.00 23.83 1086 PHE A C 1
ATOM 702 O O . PHE A 1 88 ? 11.697 21.572 33.482 1.00 24.15 1086 PHE A O 1
ATOM 710 N N . ASN A 1 89 ? 11.809 21.503 31.248 1.00 26.24 1087 ASN A N 1
ATOM 711 C CA . ASN A 1 89 ? 11.297 22.867 31.088 1.00 24.96 1087 ASN A CA 1
ATOM 712 C C . ASN A 1 89 ? 9.845 22.823 30.607 1.00 27.40 1087 ASN A C 1
ATOM 713 O O . ASN A 1 89 ? 9.280 21.737 30.430 1.00 21.98 1087 ASN A O 1
ATOM 718 N N . GLU A 1 90 ? 9.234 23.986 30.393 1.00 26.49 1088 GLU A N 1
ATOM 719 C CA . GLU A 1 90 ? 7.811 24.028 30.077 1.00 25.64 1088 GLU A CA 1
ATOM 720 C C . GLU A 1 90 ? 7.541 23.649 28.626 1.00 22.69 1088 GLU A C 1
ATOM 721 O O . GLU A 1 90 ? 6.420 23.772 28.129 1.00 22.71 1088 GLU A O 1
ATOM 727 N N . VAL A 1 91 ? 8.574 23.166 27.956 1.00 20.04 1089 VAL A N 1
ATOM 728 C CA . VAL A 1 91 ? 8.481 22.864 26.536 1.00 22.52 1089 VAL A CA 1
ATOM 729 C C . VAL A 1 91 ? 8.572 21.354 26.240 1.00 21.50 1089 VAL A C 1
ATOM 730 O O . VAL A 1 91 ? 8.532 20.921 25.093 1.00 19.74 1089 VAL A O 1
ATOM 734 N N . TYR A 1 92 ? 8.640 20.550 27.298 1.00 18.03 1090 TYR A N 1
ATOM 735 C CA . TYR A 1 92 ? 8.444 19.103 27.165 1.00 17.05 1090 TYR A CA 1
ATOM 736 C C . TYR A 1 92 ? 7.030 18.839 26.634 1.00 15.93 1090 TYR A C 1
ATOM 737 O O . TYR A 1 92 ? 6.066 19.449 27.101 1.00 16.15 1090 TYR A O 1
ATOM 746 N N . PRO A 1 93 ? 6.883 17.907 25.683 1.00 16.01 1091 PRO A N 1
ATOM 747 C CA . PRO A 1 93 ? 7.866 16.978 25.115 1.00 15.25 1091 PRO A CA 1
ATOM 748 C C . PRO A 1 93 ? 8.520 17.473 23.824 1.00 19.04 1091 PRO A C 1
ATOM 749 O O . PRO A 1 93 ? 9.157 16.688 23.135 1.00 15.44 1091 PRO A O 1
ATOM 753 N N . ILE A 1 94 ? 8.357 18.746 23.484 1.00 18.29 1092 ILE A N 1
ATOM 754 C CA . ILE A 1 94 ? 8.978 19.239 22.266 1.00 18.56 1092 ILE A CA 1
ATOM 755 C C . ILE A 1 94 ? 10.485 19.153 22.446 1.00 19.12 1092 ILE A C 1
ATOM 756 O O . ILE A 1 94 ? 11.219 18.792 21.524 1.00 17.55 1092 ILE A O 1
ATOM 761 N N . GLU A 1 95 ? 10.929 19.491 23.649 1.00 19.75 1093 GLU A N 1
ATOM 762 C CA . GLU A 1 95 ? 12.314 19.302 24.068 1.00 22.45 1093 GLU A CA 1
ATOM 763 C C . GLU A 1 95 ? 12.365 18.261 25.176 1.00 16.93 1093 GLU A C 1
ATOM 764 O O . GLU A 1 95 ? 11.492 18.243 26.045 1.00 19.88 1093 GLU A O 1
ATOM 770 N N . PRO A 1 96 ? 13.396 17.411 25.167 1.00 18.75 1094 PRO A N 1
ATOM 771 C CA . PRO A 1 96 ? 13.590 16.445 26.254 1.00 20.79 1094 PRO A CA 1
ATOM 772 C C . PRO A 1 96 ? 14.139 17.138 27.497 1.00 18.64 1094 PRO A C 1
ATOM 773 O O . PRO A 1 96 ? 14.586 18.284 27.400 1.00 16.78 1094 PRO A O 1
ATOM 777 N N . PRO A 1 97 ? 14.123 16.460 28.654 1.00 16.08 1095 PRO A N 1
ATOM 778 C CA . PRO A 1 97 ? 14.742 17.125 29.806 1.00 18.85 1095 PRO A CA 1
ATOM 779 C C . PRO A 1 97 ? 16.226 17.279 29.574 1.00 20.52 1095 PRO A C 1
ATOM 780 O O . PRO A 1 97 ? 16.808 16.542 28.773 1.00 16.36 1095 PRO A O 1
ATOM 784 N N . LYS A 1 98 ? 16.835 18.234 30.269 1.00 17.10 1096 LYS A N 1
ATOM 785 C CA . LYS A 1 98 ? 18.289 18.282 30.365 1.00 19.20 1096 LYS A CA 1
ATOM 786 C C . LYS A 1 98 ? 18.751 17.144 31.282 1.00 17.16 1096 LYS A C 1
ATOM 787 O O . LYS A 1 98 ? 18.192 16.952 32.337 1.00 15.59 1096 LYS A O 1
ATOM 793 N N . VAL A 1 99 ? 19.747 16.372 30.862 1.00 15.40 1097 VAL A N 1
ATOM 794 C CA . VAL A 1 99 ? 20.223 15.256 31.665 1.00 16.63 1097 VAL A CA 1
ATOM 795 C C . VAL A 1 99 ? 21.635 15.591 32.147 1.00 20.46 1097 VAL A C 1
ATOM 796 O O . VAL A 1 99 ? 22.482 16.003 31.354 1.00 21.35 1097 VAL A O 1
ATOM 800 N N . VAL A 1 100 ? 21.866 15.448 33.446 1.00 15.79 1098 VAL A N 1
ATOM 801 C CA . VAL A 1 100 ? 23.180 15.701 34.035 1.00 16.20 1098 VAL A CA 1
ATOM 802 C C . VAL A 1 100 ? 23.605 14.504 34.871 1.00 16.78 1098 VAL A C 1
ATOM 803 O O . VAL A 1 100 ? 22.882 14.101 35.783 1.00 17.24 1098 VAL A O 1
ATOM 807 N N . CYS A 1 101 ? 24.766 13.935 34.573 1.00 16.31 1099 CYS A N 1
ATOM 808 C CA . CYS A 1 101 ? 25.300 12.840 35.397 1.00 18.04 1099 CYS A CA 1
ATOM 809 C C . CYS A 1 101 ? 25.952 13.426 36.649 1.00 21.60 1099 CYS A C 1
ATOM 810 O O . CYS A 1 101 ? 26.739 14.365 36.562 1.00 18.48 1099 CYS A O 1
ATOM 813 N N . LEU A 1 102 ? 25.611 12.872 37.810 1.00 18.23 1100 LEU A N 1
ATOM 814 C CA . LEU A 1 102 ? 25.956 13.467 39.086 1.00 18.64 1100 LEU A CA 1
ATOM 815 C C . LEU A 1 102 ? 27.191 12.832 39.702 1.00 24.51 1100 LEU A C 1
ATOM 816 O O . LEU A 1 102 ? 27.549 13.150 40.828 1.00 24.74 1100 LEU A O 1
ATOM 821 N N . LYS A 1 103 ? 27.824 11.918 38.966 1.00 21.85 1101 LYS A N 1
ATOM 822 C CA . LYS A 1 103 ? 29.037 11.263 39.434 1.00 19.33 1101 LYS A CA 1
ATOM 823 C C . LYS A 1 103 ? 30.151 11.396 38.399 1.00 22.13 1101 LYS A C 1
ATOM 824 O O . LYS A 1 103 ? 29.896 11.336 37.199 1.00 22.31 1101 LYS A O 1
ATOM 830 N N . LYS A 1 104 ? 31.383 11.575 38.866 1.00 19.40 1102 LYS A N 1
ATOM 831 C CA . LYS A 1 104 ? 32.536 11.487 37.986 1.00 24.28 1102 LYS A CA 1
ATOM 832 C C . LYS A 1 104 ? 32.762 10.018 37.671 1.00 25.97 1102 LYS A C 1
ATOM 833 O O . LYS A 1 104 ? 33.181 9.230 38.542 1.00 22.94 1102 LYS A O 1
ATOM 839 N N . ILE A 1 105 ? 32.464 9.628 36.440 1.00 22.98 1103 ILE A N 1
ATOM 840 C CA . ILE A 1 105 ? 32.644 8.227 36.066 1.00 23.72 1103 ILE A CA 1
ATOM 841 C C . ILE A 1 105 ? 33.456 8.066 34.778 1.00 25.66 1103 ILE A C 1
ATOM 842 O O . ILE A 1 105 ? 33.483 8.953 33.923 1.00 22.38 1103 ILE A O 1
ATOM 847 N N . PHE A 1 106 ? 34.115 6.921 34.656 1.00 23.37 1104 PHE A N 1
ATOM 848 C CA . PHE A 1 106 ? 34.960 6.638 33.502 1.00 25.52 1104 PHE A CA 1
ATOM 849 C C . PHE A 1 106 ? 34.112 5.974 32.422 1.00 24.09 1104 PHE A C 1
ATOM 850 O O . PHE A 1 106 ? 33.905 4.770 32.447 1.00 21.44 1104 PHE A O 1
ATOM 858 N N . HIS A 1 107 ? 33.594 6.772 31.498 1.00 20.11 1105 HIS A N 1
ATOM 859 C CA . HIS A 1 107 ? 32.719 6.252 30.455 1.00 22.04 1105 HIS A CA 1
ATOM 860 C C . HIS A 1 107 ? 32.892 7.100 29.196 1.00 21.76 1105 HIS A C 1
ATOM 861 O O . HIS A 1 107 ? 32.929 8.327 29.270 1.00 22.29 1105 HIS A O 1
ATOM 868 N N . PRO A 1 108 ? 33.016 6.450 28.034 1.00 23.81 1106 PRO A N 1
ATOM 869 C CA . PRO A 1 108 ? 33.297 7.199 26.802 1.00 27.80 1106 PRO A CA 1
ATOM 870 C C . PRO A 1 108 ? 32.234 8.258 26.506 1.00 29.75 1106 PRO A C 1
ATOM 871 O O . PRO A 1 108 ? 32.556 9.293 25.922 1.00 30.34 1106 PRO A O 1
ATOM 875 N N . ASN A 1 109 ? 30.997 8.026 26.941 1.00 23.81 1107 ASN A N 1
ATOM 876 C CA . ASN A 1 109 ? 29.895 8.888 26.521 1.00 28.34 1107 ASN A CA 1
ATOM 877 C C . ASN A 1 109 ? 29.470 9.947 27.559 1.00 28.84 1107 ASN A C 1
ATOM 878 O O . ASN A 1 109 ? 28.498 10.678 27.355 1.00 29.01 1107 ASN A O 1
ATOM 883 N N . ILE A 1 110 ? 30.236 10.061 28.644 1.00 23.40 1108 ILE A N 1
ATOM 884 C CA . ILE A 1 110 ? 29.956 11.038 29.700 1.00 21.10 1108 ILE A CA 1
ATOM 885 C C . ILE A 1 110 ? 31.228 11.816 30.033 1.00 24.08 1108 ILE A C 1
ATOM 886 O O . ILE A 1 110 ? 32.280 11.214 30.239 1.00 23.82 1108 ILE A O 1
ATOM 891 N N . ASP A 1 111 ? 31.153 13.145 30.051 1.00 23.29 1109 ASP A N 1
ATOM 892 C CA . ASP A 1 111 ? 32.345 13.939 30.348 1.00 26.79 1109 ASP A CA 1
ATOM 893 C C . ASP A 1 111 ? 32.446 14.277 31.831 1.00 27.95 1109 ASP A C 1
ATOM 894 O O . ASP A 1 111 ? 31.560 13.950 32.618 1.00 25.59 1109 ASP A O 1
ATOM 899 N N . LEU A 1 112 ? 33.544 14.906 32.223 1.00 27.15 1110 LEU A N 1
ATOM 900 C CA . LEU A 1 112 ? 33.786 15.150 33.637 1.00 30.26 1110 LEU A CA 1
ATOM 901 C C . LEU A 1 112 ? 32.911 16.256 34.199 1.00 28.40 1110 LEU A C 1
ATOM 902 O O . LEU A 1 112 ? 32.887 16.474 35.410 1.00 32.40 1110 LEU A O 1
ATOM 907 N N . LYS A 1 113 ? 32.193 16.947 33.317 1.00 28.78 1111 LYS A N 1
ATOM 908 C CA . LYS A 1 113 ? 31.226 17.958 33.729 1.00 29.78 1111 LYS A CA 1
ATOM 909 C C . LYS A 1 113 ? 29.823 17.374 33.988 1.00 32.11 1111 LYS A C 1
ATOM 910 O O . LYS A 1 113 ? 28.934 18.070 34.485 1.00 30.18 1111 LYS A O 1
ATOM 913 N N . GLY A 1 114 ? 29.625 16.103 33.657 1.00 24.16 1112 GLY A N 1
ATOM 914 C CA . GLY A 1 114 ? 28.317 15.488 33.824 1.00 23.68 1112 GLY A CA 1
ATOM 915 C C . GLY A 1 114 ? 27.467 15.463 32.559 1.00 25.02 1112 GLY A C 1
ATOM 916 O O . GLY A 1 114 ? 26.360 14.913 32.568 1.00 21.78 1112 GLY A O 1
ATOM 917 N N . ASN A 1 115 ? 27.973 16.056 31.474 1.00 21.53 1113 ASN A N 1
ATOM 918 C CA . ASN A 1 115 ? 27.322 15.977 30.169 1.00 23.38 1113 ASN A CA 1
ATOM 919 C C . ASN A 1 115 ? 27.219 14.548 29.634 1.00 23.40 1113 ASN A C 1
ATOM 920 O O . ASN A 1 115 ? 28.173 13.768 29.713 1.00 23.37 1113 ASN A O 1
ATOM 925 N N . VAL A 1 116 ? 26.069 14.209 29.063 1.00 20.90 1114 VAL A N 1
ATOM 926 C CA . VAL A 1 116 ? 25.832 12.846 28.616 1.00 20.61 1114 VAL A CA 1
ATOM 927 C C . VAL A 1 116 ? 25.494 12.804 27.140 1.00 26.94 1114 VAL A C 1
ATOM 928 O O . VAL A 1 116 ? 24.506 13.402 26.719 1.00 25.36 1114 VAL A O 1
ATOM 932 N N . CYS A 1 117 ? 26.298 12.076 26.364 1.00 27.53 1115 CYS A N 1
ATOM 933 C CA . CYS A 1 117 ? 26.072 11.942 24.925 1.00 30.00 1115 CYS A CA 1
ATOM 934 C C . CYS A 1 117 ? 25.205 10.733 24.596 1.00 27.44 1115 CYS A C 1
ATOM 935 O O . CYS A 1 117 ? 25.676 9.600 24.517 1.00 27.57 1115 CYS A O 1
ATOM 938 N N . LEU A 1 118 ? 23.921 10.994 24.410 1.00 26.15 1116 LEU A N 1
ATOM 939 C CA . LEU A 1 118 ? 22.953 9.952 24.158 1.00 21.80 1116 LEU A CA 1
ATOM 940 C C . LEU A 1 118 ? 22.107 10.471 23.015 1.00 24.39 1116 LEU A C 1
ATOM 941 O O . LEU A 1 118 ? 21.543 11.558 23.123 1.00 24.36 1116 LEU A O 1
ATOM 946 N N . ASN A 1 119 ? 22.040 9.715 21.919 1.00 20.21 1117 ASN A N 1
ATOM 947 C CA . ASN A 1 119 ? 21.414 10.202 20.687 1.00 21.50 1117 ASN A CA 1
ATOM 948 C C . ASN A 1 119 ? 19.976 10.679 20.867 1.00 21.75 1117 ASN A C 1
ATOM 949 O O . ASN A 1 119 ? 19.560 11.675 20.264 1.00 22.05 1117 ASN A O 1
ATOM 954 N N . ILE A 1 120 ? 19.193 9.971 21.673 1.00 17.49 1118 ILE A N 1
ATOM 955 C CA . ILE A 1 120 ? 17.790 10.348 21.794 1.00 17.88 1118 ILE A CA 1
ATOM 956 C C . ILE A 1 120 ? 17.577 11.682 22.499 1.00 19.12 1118 ILE A C 1
ATOM 957 O O . ILE A 1 120 ? 16.492 12.245 22.445 1.00 21.42 1118 ILE A O 1
ATOM 962 N N . LEU A 1 121 ? 18.616 12.190 23.151 1.00 17.70 1119 LEU A N 1
ATOM 963 C CA . LEU A 1 121 ? 18.516 13.478 23.811 1.00 16.98 1119 LEU A CA 1
ATOM 964 C C . LEU A 1 121 ? 18.640 14.649 22.845 1.00 24.40 1119 LEU A C 1
ATOM 965 O O . LEU A 1 121 ? 18.324 15.777 23.217 1.00 25.22 1119 LEU A O 1
ATOM 970 N N . ARG A 1 122 ? 19.096 14.400 21.616 1.00 23.00 1120 ARG A N 1
ATOM 971 C CA . ARG A 1 122 ? 19.179 15.490 20.635 1.00 31.44 1120 ARG A CA 1
ATOM 972 C C . ARG A 1 122 ? 18.799 15.132 19.200 1.00 28.24 1120 ARG A C 1
ATOM 973 O O . ARG A 1 122 ? 17.665 15.373 18.780 1.00 27.72 1120 ARG A O 1
ATOM 981 N N . GLU A 1 123 ? 19.731 14.576 18.432 1.00 28.18 1121 GLU A N 1
ATOM 982 C CA . GLU A 1 123 ? 19.441 14.392 17.013 1.00 29.08 1121 GLU A CA 1
ATOM 983 C C . GLU A 1 123 ? 18.313 13.393 16.775 1.00 27.01 1121 GLU A C 1
ATOM 984 O O . GLU A 1 123 ? 17.572 13.520 15.811 1.00 29.85 1121 GLU A O 1
ATOM 990 N N . ASP A 1 124 ? 18.164 12.418 17.661 1.00 22.20 1122 ASP A N 1
ATOM 991 C CA . ASP A 1 124 ? 17.111 11.421 17.479 1.00 23.41 1122 ASP A CA 1
ATOM 992 C C . ASP A 1 124 ? 15.936 11.615 18.432 1.00 20.79 1122 ASP A C 1
ATOM 993 O O . ASP A 1 124 ? 15.129 10.715 18.606 1.00 22.64 1122 ASP A O 1
ATOM 998 N N . TRP A 1 125 ? 15.826 12.787 19.042 1.00 22.50 1123 TRP A N 1
ATOM 999 C CA . TRP A 1 125 ? 14.679 13.039 19.909 1.00 19.03 1123 TRP A CA 1
ATOM 1000 C C . TRP A 1 125 ? 13.390 13.206 19.092 1.00 21.74 1123 TRP A C 1
ATOM 1001 O O . TRP A 1 125 ? 13.395 13.819 18.032 1.00 22.72 1123 TRP A O 1
ATOM 1012 N N . SER A 1 126 ? 12.298 12.636 19.582 1.00 17.18 1124 SER A N 1
ATOM 1013 C CA . SER A 1 126 ? 10.967 12.855 19.017 1.00 19.82 1124 SER A CA 1
ATOM 1014 C C . SER A 1 126 ? 9.996 13.021 20.183 1.00 19.85 1124 SER A C 1
ATOM 1015 O O . SER A 1 126 ? 10.176 12.383 21.229 1.00 18.68 1124 SER A O 1
ATOM 1018 N N . PRO A 1 127 ? 8.970 13.880 20.015 1.00 21.93 1125 PRO A N 1
ATOM 1019 C CA . PRO A 1 127 ? 8.004 14.081 21.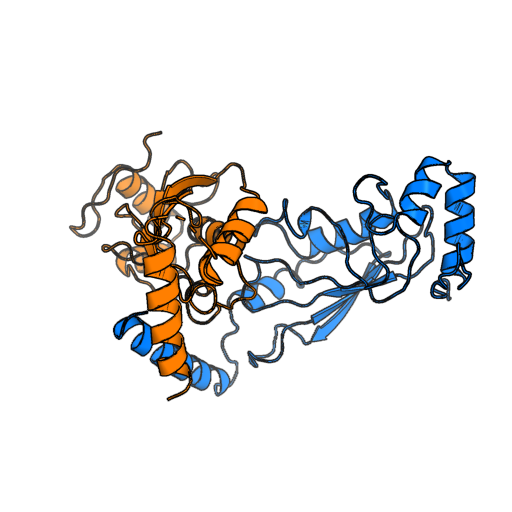100 1.00 19.99 1125 PRO A CA 1
ATOM 1020 C C . PRO A 1 127 ? 7.166 12.842 21.337 1.00 22.03 1125 PRO A C 1
ATOM 1021 O O . PRO A 1 127 ? 6.399 12.801 22.308 1.00 23.58 1125 PRO A O 1
ATOM 1025 N N . ALA A 1 128 ? 7.308 11.846 20.461 1.00 18.54 1126 ALA A N 1
ATOM 1026 C CA . ALA A 1 128 ? 6.618 10.579 20.641 1.00 22.73 1126 ALA A CA 1
ATOM 1027 C C . ALA A 1 128 ? 7.445 9.603 21.496 1.00 20.93 1126 ALA A C 1
ATOM 1028 O O . ALA A 1 128 ? 6.968 8.523 21.831 1.00 23.10 1126 ALA A O 1
ATOM 1030 N N . LEU A 1 129 ? 8.680 9.986 21.822 1.00 20.68 1127 LEU A N 1
ATOM 1031 C CA . LEU A 1 129 ? 9.508 9.250 22.779 1.00 18.41 1127 LEU A CA 1
ATOM 1032 C C . LEU A 1 129 ? 9.107 9.723 24.174 1.00 23.38 1127 LEU A C 1
ATOM 1033 O O . LEU A 1 129 ? 8.445 10.752 24.312 1.00 20.31 1127 LEU A O 1
ATOM 1038 N N . ASP A 1 130 ? 9.482 8.968 25.201 1.00 18.81 1128 ASP A N 1
ATOM 1039 C CA . ASP A 1 130 ? 9.005 9.264 26.549 1.00 19.81 1128 ASP A CA 1
ATOM 1040 C C . ASP A 1 130 ? 10.080 9.037 27.599 1.00 18.35 1128 ASP A C 1
ATOM 1041 O O . ASP A 1 130 ? 11.211 8.657 27.279 1.00 16.15 1128 ASP A O 1
ATOM 1046 N N . LEU A 1 131 ? 9.716 9.278 28.856 1.00 18.93 1129 LEU A N 1
ATOM 1047 C CA . LEU A 1 131 ? 10.660 9.159 29.944 1.00 16.53 1129 LEU A CA 1
ATOM 1048 C C . LEU A 1 131 ? 11.200 7.728 29.989 1.00 18.58 1129 LEU A C 1
ATOM 1049 O O . LEU A 1 131 ? 12.383 7.513 30.243 1.00 18.82 1129 LEU A O 1
ATOM 1054 N N . GLN A 1 132 ? 10.331 6.749 29.740 1.00 17.45 1130 GLN A N 1
ATOM 1055 C CA . GLN A 1 132 ? 10.765 5.343 29.747 1.00 22.05 1130 GLN A CA 1
ATOM 1056 C C . GLN A 1 132 ? 11.926 5.148 28.764 1.00 19.03 1130 GLN A C 1
ATOM 1057 O O . GLN A 1 132 ? 12.902 4.474 29.076 1.00 16.87 1130 GLN A O 1
ATOM 1063 N N . SER A 1 133 ? 11.809 5.752 27.583 1.00 17.40 1131 SER A N 1
ATOM 1064 C CA . SER A 1 133 ? 12.843 5.665 26.546 1.00 17.19 1131 SER A CA 1
ATOM 1065 C C . SER A 1 133 ? 14.134 6.285 26.999 1.00 17.52 1131 SER A C 1
ATOM 1066 O O . SER A 1 133 ? 15.196 5.730 26.782 1.00 19.47 1131 SER A O 1
ATOM 1069 N N . ILE A 1 134 ? 14.048 7.467 27.603 1.00 17.60 1132 ILE A N 1
ATOM 1070 C CA . ILE A 1 134 ? 15.248 8.115 28.070 1.00 14.69 1132 ILE A CA 1
ATOM 1071 C C . ILE A 1 134 ? 15.929 7.228 29.100 1.00 13.96 1132 ILE A C 1
ATOM 1072 O O . ILE A 1 134 ? 17.133 6.970 29.015 1.00 16.43 1132 ILE A O 1
ATOM 1077 N N . ILE A 1 135 ? 15.151 6.755 30.065 1.00 13.01 1133 ILE A N 1
ATOM 1078 C CA . ILE A 1 135 ? 15.708 5.937 31.130 1.00 13.35 1133 ILE A CA 1
ATOM 1079 C C . ILE A 1 135 ? 16.324 4.641 30.585 1.00 18.97 1133 ILE A C 1
ATOM 1080 O O . ILE A 1 135 ? 17.430 4.246 30.973 1.00 16.04 1133 ILE A O 1
ATOM 1085 N N . THR A 1 136 ? 15.618 3.984 29.676 1.00 14.95 1134 THR A N 1
ATOM 1086 C CA . THR A 1 136 ? 16.173 2.791 29.067 1.00 16.98 1134 THR A CA 1
ATOM 1087 C C . THR A 1 136 ? 17.483 3.117 28.339 1.00 19.45 1134 THR A C 1
ATOM 1088 O O . THR A 1 136 ? 18.422 2.333 28.370 1.00 19.62 1134 THR A O 1
ATOM 1092 N N . GLY A 1 137 ? 17.536 4.283 27.691 1.00 18.12 1135 GLY A N 1
ATOM 1093 C CA . GLY A 1 137 ? 18.737 4.734 27.004 1.00 18.60 1135 GLY A CA 1
ATOM 1094 C C . GLY A 1 137 ? 19.930 4.947 27.919 1.00 20.17 1135 GLY A C 1
ATOM 1095 O O . GLY A 1 137 ? 21.063 4.604 27.570 1.00 21.01 1135 GLY A O 1
ATOM 1096 N N . LEU A 1 138 ? 19.680 5.511 29.096 1.00 18.63 1136 LEU A N 1
ATOM 1097 C CA . LEU A 1 138 ? 20.733 5.713 30.095 1.00 19.01 1136 LEU A CA 1
ATOM 1098 C C . LEU A 1 138 ? 21.241 4.350 30.590 1.00 18.48 1136 LEU A C 1
ATOM 1099 O O . LEU A 1 138 ? 22.428 4.137 30.768 1.00 18.65 1136 LEU A O 1
ATOM 1104 N N . LEU A 1 139 ? 20.330 3.417 30.788 1.00 16.28 1137 LEU A N 1
ATOM 1105 C CA . LEU A 1 139 ? 20.735 2.082 31.199 1.00 20.53 1137 LEU A CA 1
ATOM 1106 C C . LEU A 1 139 ? 21.653 1.474 30.132 1.00 22.57 1137 LEU A C 1
ATOM 1107 O O . LEU A 1 139 ? 22.766 1.051 30.429 1.00 23.40 1137 LEU A O 1
ATOM 1112 N N . PHE A 1 140 ? 21.180 1.469 28.891 1.00 21.53 1138 PHE A N 1
ATOM 1113 C CA . PHE A 1 140 ? 21.873 0.849 27.754 1.00 24.93 1138 PHE A CA 1
ATOM 1114 C C . PHE A 1 140 ? 23.293 1.398 27.522 1.00 25.31 1138 PHE A C 1
ATOM 1115 O O . PHE A 1 140 ? 24.156 0.708 26.978 1.00 22.83 1138 PHE A O 1
ATOM 1123 N N . LEU A 1 141 ? 23.536 2.641 27.931 1.00 20.15 1139 LEU A N 1
ATOM 1124 C CA . LEU A 1 141 ? 24.877 3.213 27.855 1.00 21.55 1139 LEU A CA 1
ATOM 1125 C C . LEU A 1 141 ? 25.886 2.384 28.648 1.00 19.66 1139 LEU A C 1
ATOM 1126 O O . LEU A 1 141 ? 27.063 2.309 28.303 1.00 21.12 1139 LEU A O 1
ATOM 1131 N N . PHE A 1 142 ? 25.428 1.795 29.739 1.00 21.87 1140 PHE A N 1
ATOM 1132 C CA . PHE A 1 142 ? 26.315 1.027 30.606 1.00 20.65 1140 PHE A CA 1
ATOM 1133 C C . PHE A 1 142 ? 26.386 -0.437 30.194 1.00 24.78 1140 PHE A C 1
ATOM 1134 O O . PHE A 1 142 ? 27.361 -1.124 30.503 1.00 22.41 1140 PHE A O 1
ATOM 1142 N N . LEU A 1 143 ? 25.351 -0.901 29.499 1.00 23.54 1141 LEU A N 1
ATOM 1143 C CA . LEU A 1 143 ? 25.314 -2.264 28.978 1.00 26.59 1141 LEU A CA 1
ATOM 1144 C C . LEU A 1 143 ? 26.075 -2.377 27.661 1.00 31.37 1141 LEU A C 1
ATOM 1145 O O . LEU A 1 143 ? 26.712 -3.394 27.383 1.00 39.41 1141 LEU A O 1
ATOM 1150 N N . GLU A 1 144 ? 25.995 -1.333 26.850 1.00 30.10 1142 GLU A N 1
ATOM 1151 C CA . GLU A 1 144 ? 26.714 -1.285 25.587 1.00 32.88 1142 GLU A CA 1
ATOM 1152 C C . GLU A 1 144 ? 27.364 0.069 25.352 1.00 29.76 1142 GLU A C 1
ATOM 1153 O O . GLU A 1 144 ? 26.865 0.880 24.563 1.00 32.43 1142 GLU A O 1
ATOM 1159 N N . PRO A 1 145 ? 28.490 0.325 26.043 1.00 31.60 1143 PRO A N 1
ATOM 1160 C CA . PRO A 1 145 ? 29.205 1.580 25.830 1.00 26.83 1143 PRO A CA 1
ATOM 1161 C C . PRO A 1 145 ? 29.711 1.624 24.398 1.00 33.49 1143 PRO A C 1
ATOM 1162 O O . PRO A 1 145 ? 30.081 0.594 23.839 1.00 36.63 1143 PRO A O 1
ATOM 1166 N N . ASN A 1 146 ? 29.730 2.816 23.827 1.00 36.30 1144 ASN A N 1
ATOM 1167 C CA . ASN A 1 146 ? 30.110 3.014 22.442 1.00 45.34 1144 ASN A CA 1
ATOM 1168 C C . ASN A 1 146 ? 31.292 3.971 22.387 1.00 40.61 1144 ASN A C 1
ATOM 1169 O O . ASN A 1 146 ? 31.214 5.087 22.901 1.00 41.87 1144 ASN A O 1
ATOM 1174 N N . PRO A 1 147 ? 32.399 3.548 21.762 1.00 42.61 1145 PRO A N 1
ATOM 1175 C CA . PRO A 1 147 ? 33.554 4.448 21.728 1.00 45.10 1145 PRO A CA 1
ATOM 1176 C C . PRO A 1 147 ? 33.423 5.553 20.680 1.00 45.95 1145 PRO A C 1
ATOM 1177 O O . PRO A 1 147 ? 34.336 6.371 20.548 1.00 48.00 1145 PRO A O 1
ATOM 1181 N N . ASN A 1 148 ? 32.299 5.600 19.971 1.00 48.42 1146 ASN A N 1
ATOM 1182 C CA . ASN A 1 148 ? 32.143 6.520 18.843 1.00 43.23 1146 ASN A CA 1
ATOM 1183 C C . ASN A 1 148 ? 31.545 7.894 19.157 1.00 51.53 1146 ASN A C 1
ATOM 1184 O O . ASN A 1 148 ? 31.446 8.750 18.275 1.00 53.68 1146 ASN A O 1
ATOM 1189 N N . ASP A 1 149 ? 31.144 8.110 20.404 1.00 45.08 1147 ASP A N 1
ATOM 1190 C CA . ASP A 1 149 ? 30.709 9.437 20.839 1.00 45.56 1147 ASP A CA 1
ATOM 1191 C C . ASP A 1 149 ? 31.540 9.864 22.036 1.00 47.65 1147 ASP A C 1
ATOM 1192 O O . ASP A 1 149 ? 31.015 9.995 23.146 1.00 42.21 1147 ASP A O 1
ATOM 1197 N N . PRO A 1 150 ? 32.845 10.078 21.813 1.00 45.13 1148 PRO A N 1
ATOM 1198 C CA . PRO A 1 150 ? 33.816 10.154 22.907 1.00 39.37 1148 PRO A CA 1
ATOM 1199 C C . PRO A 1 150 ? 33.824 11.512 23.597 1.00 38.99 1148 PRO A C 1
ATOM 1200 O O . PRO A 1 150 ? 34.521 12.419 23.142 1.00 38.83 1148 PRO A O 1
ATOM 1204 N N . LEU A 1 151 ? 33.061 11.654 24.676 1.00 29.13 1149 LEU A N 1
ATOM 1205 C CA . LEU A 1 151 ? 33.151 12.853 25.498 1.00 31.80 1149 LEU A CA 1
ATOM 1206 C C . LEU A 1 151 ? 34.365 12.717 26.406 1.00 31.35 1149 LEU A C 1
ATOM 1207 O O . LEU A 1 151 ? 34.952 13.704 26.850 1.00 35.55 1149 LEU A O 1
ATOM 1212 N N . ASN A 1 152 ? 34.717 11.471 26.687 1.00 28.95 1150 ASN A N 1
ATOM 1213 C CA . ASN A 1 152 ? 35.857 11.159 27.532 1.00 32.52 1150 ASN A CA 1
ATOM 1214 C C . ASN A 1 152 ? 36.819 10.326 26.712 1.00 32.87 1150 ASN A C 1
ATOM 1215 O O . ASN A 1 152 ? 36.603 9.130 26.511 1.00 34.19 1150 ASN A O 1
ATOM 1220 N N . LYS A 1 153 ? 37.871 10.972 26.222 1.00 33.95 1151 LYS A N 1
ATOM 1221 C CA . LYS A 1 153 ? 38.770 10.338 25.267 1.00 39.20 1151 LYS A CA 1
ATOM 1222 C C . LYS A 1 153 ? 39.561 9.197 25.881 1.00 34.59 1151 LYS A C 1
ATOM 1223 O O . LYS A 1 153 ? 39.839 8.213 25.209 1.00 39.50 1151 LYS A O 1
ATOM 1229 N N . ASP A 1 154 ? 39.922 9.318 27.154 1.00 37.49 1152 ASP A N 1
ATOM 1230 C CA . ASP A 1 154 ? 40.660 8.245 27.822 1.00 34.71 1152 ASP A CA 1
ATOM 1231 C C . ASP A 1 154 ? 39.859 6.945 27.866 1.00 35.76 1152 ASP A C 1
ATOM 1232 O O . ASP A 1 154 ? 40.396 5.866 27.603 1.00 35.72 1152 ASP A O 1
ATOM 1237 N N . ALA A 1 155 ? 38.577 7.046 28.219 1.00 32.96 1153 ALA A N 1
ATOM 1238 C CA . ALA A 1 155 ? 37.705 5.874 28.228 1.00 29.68 1153 ALA A CA 1
ATOM 1239 C C . ALA A 1 155 ? 37.504 5.324 26.822 1.00 28.52 1153 ALA A C 1
ATOM 1240 O O . ALA A 1 155 ? 37.540 4.120 26.624 1.00 29.75 1153 ALA A O 1
ATOM 1242 N N . ALA A 1 156 ? 37.278 6.211 25.855 1.00 29.71 1154 ALA A N 1
ATOM 1243 C CA . ALA A 1 156 ? 37.093 5.788 24.464 1.00 39.95 1154 ALA A CA 1
ATOM 1244 C C . ALA A 1 156 ? 38.315 5.006 23.971 1.00 39.51 1154 ALA A C 1
ATOM 1245 O O . ALA A 1 156 ? 38.177 3.962 23.346 1.00 38.88 1154 ALA A O 1
ATOM 1247 N N . LYS A 1 157 ? 39.509 5.502 24.281 1.00 42.64 1155 LYS A N 1
ATOM 1248 C CA . LYS A 1 157 ? 40.741 4.811 23.897 1.00 41.57 1155 LYS A CA 1
ATOM 1249 C C . LYS A 1 157 ? 40.846 3.435 24.528 1.00 42.75 1155 LYS A C 1
ATOM 1250 O O . LYS A 1 157 ? 41.139 2.459 23.843 1.00 45.25 1155 LYS A O 1
ATOM 1256 N N . LEU A 1 158 ? 40.613 3.359 25.835 1.00 40.31 1156 LEU A N 1
ATOM 1257 C CA . LEU A 1 158 ? 40.749 2.099 26.568 1.00 40.50 1156 LEU A CA 1
ATOM 1258 C C . LEU A 1 158 ? 39.770 1.023 26.115 1.00 44.34 1156 LEU A C 1
ATOM 1259 O O . LEU A 1 158 ? 40.077 -0.171 26.157 1.00 46.58 1156 LEU A O 1
ATOM 1264 N N . LEU A 1 159 ? 38.580 1.450 25.710 1.00 44.61 1157 LEU A N 1
ATOM 1265 C CA . LEU A 1 159 ? 37.546 0.523 25.286 1.00 42.82 1157 LEU A CA 1
ATOM 1266 C C . LEU A 1 159 ? 37.996 -0.134 23.986 1.00 45.28 1157 LEU A C 1
ATOM 1267 O O . LEU A 1 159 ? 37.791 -1.328 23.774 1.00 48.35 1157 LEU A O 1
ATOM 1272 N N . CYS A 1 160 ? 38.634 0.655 23.127 1.00 45.12 1158 CYS A N 1
ATOM 1273 C CA . CYS A 1 160 ? 39.225 0.130 21.903 1.00 49.23 1158 CYS A CA 1
ATOM 1274 C C . CYS A 1 160 ? 40.404 -0.799 22.198 1.00 52.04 1158 CYS A C 1
ATOM 1275 O O . CYS A 1 160 ? 40.613 -1.785 21.496 1.00 52.94 1158 CYS A O 1
ATOM 1278 N N . GLU A 1 161 ? 41.161 -0.481 23.246 1.00 56.83 1159 GLU A N 1
ATOM 1279 C CA . GLU A 1 161 ? 42.337 -1.264 23.632 1.00 55.24 1159 GLU A CA 1
ATOM 1280 C C . GLU A 1 161 ? 42.012 -2.636 24.225 1.00 53.06 1159 GLU A C 1
ATOM 1281 O O . GLU A 1 161 ? 42.899 -3.312 24.752 1.00 61.18 1159 GLU A O 1
ATOM 1287 N N . GLY A 1 162 ? 40.753 -3.048 24.159 1.00 51.74 1160 GLY A N 1
ATOM 1288 C CA . GLY A 1 162 ? 40.382 -4.361 24.654 1.00 50.02 1160 GLY A CA 1
ATOM 1289 C C . GLY A 1 162 ? 39.502 -4.359 25.886 1.00 51.75 1160 GLY A C 1
ATOM 1290 O O . GLY A 1 162 ? 39.346 -3.340 26.562 1.00 51.71 1160 GLY A O 1
ATOM 1291 N N . GLU A 1 163 ? 38.942 -5.525 26.188 1.00 47.15 1161 GLU A N 1
ATOM 1292 C CA . GLU A 1 163 ? 37.925 -5.662 27.223 1.00 46.03 1161 GLU A CA 1
ATOM 1293 C C . GLU A 1 163 ? 38.483 -5.878 28.628 1.00 46.74 1161 GLU A C 1
ATOM 1294 O O . GLU A 1 163 ? 37.908 -5.393 29.605 1.00 44.51 1161 GLU A O 1
ATOM 1300 N N . LYS A 1 164 ? 39.581 -6.617 28.744 1.00 42.04 1162 LYS A N 1
ATOM 1301 C CA . LYS A 1 164 ? 40.180 -6.839 30.057 1.00 40.11 1162 LYS A CA 1
ATOM 1302 C C . LYS A 1 164 ? 40.743 -5.519 30.567 1.00 41.82 1162 LYS A C 1
ATOM 1303 O O . LYS A 1 164 ? 40.649 -5.203 31.751 1.00 39.97 1162 LYS A O 1
ATOM 1305 N N . GLU A 1 165 ? 41.309 -4.748 29.646 1.00 38.97 1163 GLU A N 1
ATOM 1306 C CA . GLU A 1 165 ? 41.912 -3.463 29.965 1.00 42.63 1163 GLU A CA 1
ATOM 1307 C C . GLU A 1 165 ? 40.859 -2.451 30.421 1.00 43.01 1163 GLU A C 1
ATOM 1308 O O . GLU A 1 165 ? 41.031 -1.779 31.436 1.00 38.15 1163 GLU A O 1
ATOM 1314 N N . PHE A 1 166 ? 39.770 -2.350 29.665 1.00 39.20 1164 PHE A N 1
ATOM 1315 C CA . PHE A 1 166 ? 38.714 -1.407 29.990 1.00 37.71 1164 PHE A CA 1
ATOM 1316 C C . PHE A 1 166 ? 38.017 -1.869 31.257 1.00 33.53 1164 PHE A C 1
ATOM 1317 O O . PHE A 1 166 ? 37.665 -1.062 32.106 1.00 32.04 1164 PHE A O 1
ATOM 1325 N N . ALA A 1 167 ? 37.837 -3.177 31.392 1.00 31.26 1165 ALA A N 1
ATOM 1326 C CA . ALA A 1 167 ? 37.168 -3.728 32.562 1.00 31.50 1165 ALA A CA 1
ATOM 1327 C C . ALA A 1 167 ? 37.893 -3.374 33.855 1.00 34.86 1165 ALA A C 1
ATOM 1328 O O . ALA A 1 167 ? 37.264 -3.077 34.865 1.00 33.56 1165 ALA A O 1
ATOM 1330 N N . GLU A 1 168 ? 39.218 -3.423 33.830 1.00 33.74 1166 GLU A N 1
ATOM 1331 C CA . GLU A 1 168 ? 39.991 -3.143 35.031 1.00 35.03 1166 GLU A CA 1
ATOM 1332 C C . GLU A 1 168 ? 40.074 -1.648 35.317 1.00 31.20 1166 GLU A C 1
ATOM 1333 O O . GLU A 1 168 ? 40.110 -1.240 36.478 1.00 30.02 1166 GLU A O 1
ATOM 1339 N N . ALA A 1 169 ? 40.097 -0.840 34.259 1.00 28.29 1167 ALA A N 1
ATOM 1340 C CA . ALA A 1 169 ? 40.076 0.610 34.410 1.00 29.45 1167 ALA A CA 1
ATOM 1341 C C . ALA A 1 169 ? 38.755 1.077 35.024 1.00 30.18 1167 ALA A C 1
ATOM 1342 O O . ALA A 1 169 ? 38.728 2.013 35.827 1.00 24.76 1167 ALA A O 1
ATOM 1344 N N . VAL A 1 170 ? 37.663 0.425 34.628 1.00 26.06 1168 VAL A N 1
ATOM 1345 C CA . VAL A 1 170 ? 36.341 0.764 35.135 1.00 28.08 1168 VAL A CA 1
ATOM 1346 C C . VAL A 1 170 ? 36.223 0.350 36.597 1.00 28.96 1168 VAL A C 1
ATOM 1347 O O . VAL A 1 170 ? 35.730 1.112 37.433 1.00 25.28 1168 VAL A O 1
ATOM 1351 N N . ARG A 1 171 ? 36.716 -0.846 36.910 1.00 25.25 1169 ARG A N 1
ATOM 1352 C CA . ARG A 1 171 ? 36.725 -1.324 38.285 1.00 23.45 1169 ARG A CA 1
ATOM 1353 C C . ARG A 1 171 ? 37.534 -0.407 39.204 1.00 25.77 1169 ARG A C 1
ATOM 1354 O O . ARG A 1 171 ? 37.112 -0.138 40.327 1.00 23.42 1169 ARG A O 1
ATOM 1362 N N . LEU A 1 172 ? 38.687 0.069 38.735 1.00 22.87 1170 LEU A N 1
ATOM 1363 C CA . LEU A 1 172 ? 39.501 0.996 39.525 1.00 24.11 1170 LEU A CA 1
ATOM 1364 C C . LEU A 1 172 ? 38.778 2.328 39.757 1.00 21.71 1170 LEU A C 1
ATOM 1365 O O . LEU A 1 172 ? 38.708 2.825 40.878 1.00 22.22 1170 LEU A O 1
ATOM 1370 N N . THR A 1 173 ? 38.288 2.928 38.678 1.00 22.32 1171 THR A N 1
ATOM 1371 C CA . THR A 1 173 ? 37.642 4.240 38.769 1.00 23.92 1171 THR A CA 1
ATOM 1372 C C . THR A 1 173 ? 36.355 4.223 39.605 1.00 25.07 1171 THR A C 1
ATOM 1373 O O . THR A 1 173 ? 36.100 5.162 40.359 1.00 22.62 1171 THR A O 1
ATOM 1377 N N . MET A 1 174 ? 35.563 3.157 39.466 1.00 20.79 1172 MET A N 1
ATOM 1378 C CA . MET A 1 174 ? 34.335 2.978 40.250 1.00 25.66 1172 MET A CA 1
ATOM 1379 C C . MET A 1 174 ? 34.619 2.829 41.736 1.00 24.26 1172 MET A C 1
ATOM 1380 O O . MET A 1 174 ? 33.741 3.081 42.551 1.00 20.48 1172 MET A O 1
ATOM 1385 N N . SER A 1 175 ? 35.840 2.412 42.078 1.00 27.36 1173 SER A N 1
ATOM 1386 C CA . SER A 1 175 ? 36.257 2.302 43.473 1.00 26.21 1173 SER A CA 1
ATOM 1387 C C . SER A 1 175 ? 36.926 3.586 43.949 1.00 28.01 1173 SER A C 1
ATOM 1388 O O . SER A 1 175 ? 37.544 3.610 45.019 1.00 28.28 1173 SER A O 1
ATOM 1391 N N . GLY A 1 176 ? 36.831 4.639 43.146 1.00 26.76 1174 GLY A N 1
ATOM 1392 C CA . GLY A 1 176 ? 37.403 5.917 43.518 1.00 24.44 1174 GLY A CA 1
ATOM 1393 C C . GLY A 1 176 ? 38.834 6.148 43.068 1.00 28.10 1174 GLY A C 1
ATOM 1394 O O . GLY A 1 176 ? 39.467 7.113 43.494 1.00 24.25 1174 GLY A O 1
ATOM 1395 N N . GLY A 1 177 ? 39.345 5.282 42.197 1.00 27.94 1175 GLY A N 1
ATOM 1396 C CA . GLY A 1 177 ? 40.714 5.404 41.724 1.00 25.19 1175 GLY A CA 1
ATOM 1397 C C . GLY A 1 177 ? 40.876 6.411 40.611 1.00 29.92 1175 GLY A C 1
ATOM 1398 O O . GLY A 1 177 ? 39.897 6.997 40.142 1.00 29.08 1175 GLY A O 1
ATOM 1399 N N . SER A 1 178 ? 42.116 6.616 40.183 1.00 28.76 1176 SER A N 1
ATOM 1400 C CA . SER A 1 178 ? 42.412 7.616 39.172 1.00 32.84 1176 SER A CA 1
ATOM 1401 C C . SER A 1 178 ? 42.965 6.982 37.913 1.00 35.22 1176 SER A C 1
ATOM 1402 O O . SER A 1 178 ? 43.677 5.987 37.974 1.00 34.49 1176 SER A O 1
ATOM 1405 N N . ILE A 1 179 ? 42.612 7.558 36.771 1.00 33.99 1177 ILE A N 1
ATOM 1406 C CA . ILE A 1 179 ? 43.240 7.201 35.518 1.00 33.54 1177 ILE A CA 1
ATOM 1407 C C . ILE A 1 179 ? 43.800 8.472 34.912 1.00 39.08 1177 ILE A C 1
ATOM 1408 O O . ILE A 1 179 ? 43.163 9.529 34.958 1.00 35.97 1177 ILE A O 1
ATOM 1413 N N . GLU A 1 180 ? 44.996 8.360 34.347 1.00 37.48 1178 GLU A N 1
ATOM 1414 C CA . GLU A 1 180 ? 45.804 9.530 34.059 1.00 44.90 1178 GLU A CA 1
ATOM 1415 C C . GLU A 1 180 ? 45.877 10.322 35.362 1.00 47.24 1178 GLU A C 1
ATOM 1416 O O . GLU A 1 180 ? 46.327 9.794 36.382 1.00 53.69 1178 GLU A O 1
ATOM 1422 N N . HIS A 1 181 ? 45.414 11.561 35.366 1.00 41.58 1179 HIS A N 1
ATOM 1423 C CA . HIS A 1 181 ? 45.493 12.335 36.603 1.00 44.13 1179 HIS A CA 1
ATOM 1424 C C . HIS A 1 181 ? 44.135 12.834 37.092 1.00 44.54 1179 HIS A C 1
ATOM 1425 O O . HIS A 1 181 ? 44.049 13.779 37.876 1.00 42.06 1179 HIS A O 1
ATOM 1432 N N . VAL A 1 182 ? 43.072 12.187 36.637 1.00 40.59 1180 VAL A N 1
ATOM 1433 C CA . VAL A 1 182 ? 41.743 12.545 37.109 1.00 34.37 1180 VAL A CA 1
ATOM 1434 C C . VAL A 1 182 ? 41.187 11.481 38.051 1.00 34.05 1180 VAL A C 1
ATOM 1435 O O . VAL A 1 182 ? 41.273 10.281 37.783 1.00 29.70 1180 VAL A O 1
ATOM 1439 N N . LYS A 1 183 ? 40.659 11.947 39.178 1.00 30.91 1181 LYS A N 1
ATOM 1440 C CA . LYS A 1 183 ? 40.103 11.072 40.190 1.00 31.68 1181 LYS A CA 1
ATOM 1441 C C . LYS A 1 183 ? 38.603 10.876 39.963 1.00 33.91 1181 LYS A C 1
ATOM 1442 O O . LYS A 1 183 ? 37.865 11.832 39.733 1.00 27.92 1181 LYS A O 1
ATOM 1448 N N . TYR A 1 184 ? 38.161 9.629 40.032 1.00 27.02 1182 TYR A N 1
ATOM 1449 C CA . TYR A 1 184 ? 36.765 9.320 39.811 1.00 25.93 1182 TYR A CA 1
ATOM 1450 C C . TYR A 1 184 ? 36.107 8.983 41.140 1.00 24.54 1182 TYR A C 1
ATOM 1451 O O . TYR A 1 184 ? 36.792 8.619 42.105 1.00 23.60 1182 TYR A O 1
ATOM 1460 N N . ASP A 1 185 ? 34.779 9.085 41.191 1.00 21.61 1183 ASP A N 1
ATOM 1461 C CA . ASP A 1 185 ? 34.053 8.820 42.433 1.00 19.20 1183 ASP A CA 1
ATOM 1462 C C . ASP A 1 185 ? 33.924 7.334 42.754 1.00 22.50 1183 ASP A C 1
ATOM 1463 O O . ASP A 1 185 ? 33.825 6.502 41.863 1.00 21.82 1183 ASP A O 1
ATOM 1468 N N . ASN A 1 186 ? 33.908 7.024 44.043 1.00 21.35 1184 ASN A N 1
ATOM 1469 C CA . ASN A 1 186 ? 33.593 5.689 44.523 1.00 21.46 1184 ASN A CA 1
ATOM 1470 C C . ASN A 1 186 ? 32.094 5.470 44.438 1.00 24.85 1184 ASN A C 1
ATOM 1471 O O . ASN A 1 186 ? 31.332 6.083 45.189 1.00 24.75 1184 ASN A O 1
ATOM 1476 N N . ILE A 1 187 ? 31.657 4.613 43.515 1.00 19.37 1185 ILE A N 1
ATOM 1477 C CA . ILE A 1 187 ? 30.231 4.378 43.342 1.00 18.98 1185 ILE A CA 1
ATOM 1478 C C . ILE A 1 187 ? 29.794 2.926 43.622 1.00 27.16 1185 ILE A C 1
ATOM 1479 O O . ILE A 1 187 ? 28.654 2.563 43.337 1.00 22.30 1185 ILE A O 1
ATOM 1484 N N . VAL A 1 188 ? 30.681 2.115 44.198 1.00 24.66 1186 VAL A N 1
ATOM 1485 C CA . VAL A 1 188 ? 30.389 0.690 44.390 1.00 26.90 1186 VAL A CA 1
ATOM 1486 C C . VAL A 1 188 ? 29.595 0.318 45.651 1.00 30.64 1186 VAL A C 1
ATOM 1487 O O . VAL A 1 188 ? 29.074 -0.784 45.736 1.00 29.95 1186 VAL A O 1
ATOM 1491 N N . SER A 1 189 ? 29.482 1.213 46.625 1.00 26.47 1187 SER A N 1
ATOM 1492 C CA . SER A 1 189 ? 28.645 0.891 47.792 1.00 36.81 1187 SER A CA 1
ATOM 1493 C C . SER A 1 189 ? 27.174 0.658 47.375 1.00 34.36 1187 SER A C 1
ATOM 1494 O O . SER A 1 189 ? 26.657 1.377 46.511 1.00 34.12 1187 SER A O 1
ATOM 1497 N N . PRO A 1 190 ? 26.481 -0.329 47.987 1.00 39.35 1188 PRO A N 1
ATOM 1498 C CA . PRO A 1 190 ? 26.832 -1.222 49.107 1.00 34.24 1188 PRO A CA 1
ATOM 1499 C C . PRO A 1 190 ? 28.040 -2.095 48.828 1.00 36.60 1188 PRO A C 1
ATOM 1500 O O . PRO A 1 190 ? 28.911 -1.758 48.024 1.00 44.35 1188 PRO A O 1
ATOM 1504 N N . LEU B 1 4 ? 24.297 58.795 25.732 1.00 59.86 1002 LEU B N 1
ATOM 1505 C CA . LEU B 1 4 ? 25.073 59.159 24.548 1.00 57.27 1002 LEU B CA 1
ATOM 1506 C C . LEU B 1 4 ? 26.019 58.042 24.085 1.00 50.80 1002 LEU B C 1
ATOM 1507 O O . LEU B 1 4 ? 26.564 58.105 22.983 1.00 51.73 1002 LEU B O 1
ATOM 1509 N N . LYS B 1 5 ? 26.213 57.023 24.918 1.00 48.70 1003 LYS B N 1
ATOM 1510 C CA . LYS B 1 5 ? 27.192 55.981 24.607 1.00 46.95 1003 LYS B CA 1
ATOM 1511 C C . LYS B 1 5 ? 26.751 55.037 23.486 1.00 49.21 1003 LYS B C 1
ATOM 1512 O O . LYS B 1 5 ? 27.548 54.676 22.619 1.00 47.81 1003 LYS B O 1
ATOM 1518 N N . LEU B 1 6 ? 25.489 54.623 23.512 1.00 45.15 1004 LEU B N 1
ATOM 1519 C CA . LEU B 1 6 ? 24.963 53.741 22.469 1.00 46.66 1004 LEU B CA 1
ATOM 1520 C C . LEU B 1 6 ? 24.855 54.493 21.152 1.00 48.59 1004 LEU B C 1
ATOM 1521 O O . LEU B 1 6 ? 24.880 53.908 20.065 1.00 44.78 1004 LEU B O 1
ATOM 1526 N N . ARG B 1 7 ? 24.738 55.807 21.262 1.00 48.05 1005 ARG B N 1
ATOM 1527 C CA . ARG B 1 7 ? 24.570 56.632 20.087 1.00 47.46 1005 ARG B CA 1
ATOM 1528 C C . ARG B 1 7 ? 25.913 56.932 19.433 1.00 47.60 1005 ARG B C 1
ATOM 1529 O O . ARG B 1 7 ? 26.010 57.032 18.208 1.00 45.49 1005 ARG B O 1
ATOM 1537 N N . GLN B 1 8 ? 26.949 57.076 20.254 1.00 49.23 1006 GLN B N 1
ATOM 1538 C CA . GLN B 1 8 ? 28.304 57.227 19.741 1.00 48.95 1006 GLN B CA 1
ATOM 1539 C C . GLN B 1 8 ? 28.718 55.956 19.005 1.00 50.66 1006 GLN B C 1
ATOM 1540 O O . GLN B 1 8 ? 29.473 56.009 18.034 1.00 47.71 1006 GLN B O 1
ATOM 1542 N N . LEU B 1 9 ? 28.217 54.815 19.475 1.00 51.34 1007 LEU B N 1
ATOM 1543 C CA . LEU B 1 9 ? 28.491 53.529 18.834 1.00 49.96 1007 LEU B CA 1
ATOM 1544 C C . LEU B 1 9 ? 27.785 53.404 17.484 1.00 46.46 1007 LEU B C 1
ATOM 1545 O O . LEU B 1 9 ? 28.349 52.862 16.538 1.00 49.00 1007 LEU B O 1
ATOM 1550 N N . GLN B 1 10 ? 26.551 53.897 17.402 1.00 46.82 1008 GLN B N 1
ATOM 1551 C CA . GLN B 1 10 ? 25.824 53.945 16.132 1.00 46.68 1008 GLN B CA 1
ATOM 1552 C C . GLN B 1 10 ? 26.634 54.684 15.073 1.00 44.37 1008 GLN B C 1
ATOM 1553 O O . GLN B 1 10 ? 26.697 54.273 13.917 1.00 46.17 1008 GLN B O 1
ATOM 1559 N N . LYS B 1 11 ? 27.238 55.791 15.479 1.00 42.32 1009 LYS B N 1
ATOM 1560 C CA . LYS B 1 11 ? 28.001 56.624 14.562 1.00 47.60 1009 LYS B CA 1
ATOM 1561 C C . LYS B 1 11 ? 29.203 55.865 14.011 1.00 50.34 1009 LYS B C 1
ATOM 1562 O O . LYS B 1 11 ? 29.495 55.945 12.820 1.00 48.98 1009 LYS B O 1
ATOM 1564 N N . LYS B 1 12 ? 29.891 55.129 14.885 1.00 49.27 1010 LYS B N 1
ATOM 1565 C CA . LYS B 1 12 ? 31.090 54.388 14.496 1.00 52.74 1010 LYS B CA 1
ATOM 1566 C C . LYS B 1 12 ? 30.732 53.182 13.633 1.00 49.93 1010 LYS B C 1
ATOM 1567 O O . LYS B 1 12 ? 31.425 52.866 12.672 1.00 49.81 1010 LYS B O 1
ATOM 1573 N N . LYS B 1 13 ? 29.655 52.500 13.992 1.00 48.90 1011 LYS B N 1
ATOM 1574 C CA . LYS B 1 13 ? 29.156 51.405 13.180 1.00 49.83 1011 LYS B CA 1
ATOM 1575 C C . LYS B 1 13 ? 28.809 51.914 11.784 1.00 52.11 1011 LYS B C 1
ATOM 1576 O O . LYS B 1 13 ? 29.139 51.278 10.784 1.00 48.47 1011 LYS B O 1
ATOM 1578 N N . GLN B 1 14 ? 28.129 53.057 11.729 1.00 53.78 1012 GLN B N 1
ATOM 1579 C CA . GLN B 1 14 ? 27.780 53.688 10.463 1.00 52.92 1012 GLN B CA 1
ATOM 1580 C C . GLN B 1 14 ? 29.032 53.963 9.629 1.00 52.84 1012 GLN B C 1
ATOM 1581 O O . GLN B 1 14 ? 29.017 53.828 8.404 1.00 57.72 1012 GLN B O 1
ATOM 1583 N N . LYS B 1 15 ? 30.112 54.352 10.300 1.00 48.87 1013 LYS B N 1
ATOM 1584 C CA . LYS B 1 15 ? 31.382 54.593 9.626 1.00 55.24 1013 LYS B CA 1
ATOM 1585 C C . LYS B 1 15 ? 31.988 53.274 9.165 1.00 53.67 1013 LYS B C 1
ATOM 1586 O O . LYS B 1 15 ? 32.493 53.175 8.047 1.00 55.15 1013 LYS B O 1
ATOM 1588 N N . GLU B 1 16 ? 31.935 52.266 10.031 1.00 50.04 1014 GLU B N 1
ATOM 1589 C CA . GLU B 1 16 ? 32.407 50.927 9.683 1.00 56.44 1014 GLU B CA 1
ATOM 1590 C C . GLU B 1 16 ? 31.659 50.378 8.466 1.00 55.85 1014 GLU B C 1
ATOM 1591 O O . GLU B 1 16 ? 32.251 49.728 7.597 1.00 55.92 1014 GLU B O 1
ATOM 1593 N N . ASN B 1 17 ? 30.357 50.646 8.412 1.00 54.36 1015 ASN B N 1
ATOM 1594 C CA . ASN B 1 17 ? 29.520 50.180 7.314 1.00 55.92 1015 ASN B CA 1
ATOM 1595 C C . ASN B 1 17 ? 29.889 50.876 6.011 1.00 57.27 1015 ASN B C 1
ATOM 1596 O O . ASN B 1 17 ? 29.901 50.249 4.953 1.00 54.26 1015 ASN B O 1
ATOM 1598 N N . GLU B 1 18 ? 30.191 52.171 6.086 1.00 55.17 1016 GLU B N 1
ATOM 1599 C CA . GLU B 1 18 ? 30.587 52.911 4.886 1.00 61.23 1016 GLU B CA 1
ATOM 1600 C C . GLU B 1 18 ? 31.978 52.505 4.400 1.00 60.30 1016 GLU B C 1
ATOM 1601 O O . GLU B 1 18 ? 32.225 52.444 3.193 1.00 62.26 1016 GLU B O 1
ATOM 1607 N N . ASN B 1 19 ? 32.881 52.218 5.334 1.00 55.70 1017 ASN B N 1
ATOM 1608 C CA . ASN B 1 19 ? 34.160 51.616 4.974 1.00 58.15 1017 ASN B CA 1
ATOM 1609 C C . ASN B 1 19 ? 33.924 50.307 4.240 1.00 58.84 1017 ASN B C 1
ATOM 1610 O O . ASN B 1 19 ? 34.466 50.082 3.158 1.00 58.07 1017 ASN B O 1
ATOM 1615 N N . SER B 1 20 ? 33.105 49.445 4.839 1.00 60.65 1018 SER B N 1
ATOM 1616 C CA . SER B 1 20 ? 32.797 48.136 4.261 1.00 60.54 1018 SER B CA 1
ATOM 1617 C C . SER B 1 20 ? 32.239 48.223 2.840 1.00 59.13 1018 SER B C 1
ATOM 1618 O O . SER B 1 20 ? 32.365 47.279 2.064 1.00 60.72 1018 SER B O 1
ATOM 1621 N N . SER B 1 21 ? 31.636 49.357 2.496 1.00 60.67 1019 SER B N 1
ATOM 1622 C CA . SER B 1 21 ? 31.341 49.643 1.096 1.00 60.59 1019 SER B CA 1
ATOM 1623 C C . SER B 1 21 ? 32.651 50.014 0.411 1.00 58.39 1019 SER B C 1
ATOM 1624 O O . SER B 1 21 ? 32.976 51.197 0.276 1.00 59.99 1019 SER B O 1
ATOM 1627 N N . SER B 1 22 ? 33.399 48.984 0.009 1.00 58.53 1020 SER B N 1
ATOM 1628 C CA . SER B 1 22 ? 34.747 49.112 -0.558 1.00 51.69 1020 SER B CA 1
ATOM 1629 C C . SER B 1 22 ? 35.779 48.341 0.263 1.00 49.05 1020 SER B C 1
ATOM 1630 O O . SER B 1 22 ? 35.737 47.110 0.334 1.00 52.15 1020 SER B O 1
ATOM 1633 N N . PRO B 1 25 ? 33.179 41.993 6.884 1.00 55.30 1023 PRO B N 1
ATOM 1634 C CA . PRO B 1 25 ? 32.610 42.677 8.049 1.00 63.98 1023 PRO B CA 1
ATOM 1635 C C . PRO B 1 25 ? 32.154 41.685 9.120 1.00 59.51 1023 PRO B C 1
ATOM 1636 O O . PRO B 1 25 ? 32.403 40.484 9.008 1.00 55.43 1023 PRO B O 1
ATOM 1640 N N . ASN B 1 26 ? 31.483 42.202 10.143 1.00 58.42 1024 ASN B N 1
ATOM 1641 C CA . ASN B 1 26 ? 31.030 41.400 11.271 1.00 58.53 1024 ASN B CA 1
ATOM 1642 C C . ASN B 1 26 ? 29.566 40.976 11.155 1.00 52.56 1024 ASN B C 1
ATOM 1643 O O . ASN B 1 26 ? 28.695 41.806 10.893 1.00 52.30 1024 ASN B O 1
ATOM 1648 N N . LEU B 1 27 ? 29.297 39.687 11.360 1.00 48.36 1025 LEU B N 1
ATOM 1649 C CA . LEU B 1 27 ? 27.919 39.207 11.483 1.00 40.97 1025 LEU B CA 1
ATOM 1650 C C . LEU B 1 27 ? 27.330 39.640 12.827 1.00 38.60 1025 LEU B C 1
ATOM 1651 O O . LEU B 1 27 ? 27.971 39.511 13.868 1.00 37.43 1025 LEU B O 1
ATOM 1656 N N . SER B 1 28 ? 26.108 40.158 12.796 1.00 34.78 1026 SER B N 1
ATOM 1657 C CA . SER B 1 28 ? 25.396 40.511 14.011 1.00 30.41 1026 SER B CA 1
ATOM 1658 C C . SER B 1 28 ? 25.242 39.281 14.907 1.00 31.57 1026 SER B C 1
ATOM 1659 O O . SER B 1 28 ? 25.302 38.142 14.433 1.00 28.07 1026 SER B O 1
ATOM 1662 N N . ALA B 1 29 ? 25.028 39.516 16.198 1.00 27.54 1027 ALA B N 1
ATOM 1663 C CA . ALA B 1 29 ? 24.826 38.431 17.152 1.00 29.87 1027 ALA B CA 1
ATOM 1664 C C . ALA B 1 29 ? 23.696 37.498 16.700 1.00 27.92 1027 ALA B C 1
ATOM 1665 O O . ALA B 1 29 ? 23.799 36.269 16.806 1.00 25.23 1027 ALA B O 1
ATOM 1667 N N . ALA B 1 30 ? 22.621 38.088 16.190 1.00 23.50 1028 ALA B N 1
ATOM 1668 C CA . ALA B 1 30 ? 21.462 37.319 15.748 1.00 24.20 1028 ALA B CA 1
ATOM 1669 C C . ALA B 1 30 ? 21.786 36.392 14.571 1.00 24.85 1028 ALA B C 1
ATOM 1670 O O . ALA B 1 30 ? 21.274 35.274 14.481 1.00 21.57 1028 ALA B O 1
ATOM 1672 N N . ARG B 1 31 ? 22.642 36.859 13.671 1.00 21.97 1029 ARG B N 1
ATOM 1673 C CA . ARG B 1 31 ? 22.970 36.094 12.470 1.00 25.37 1029 ARG B CA 1
ATOM 1674 C C . ARG B 1 31 ? 23.965 34.985 12.754 1.00 26.01 1029 ARG B C 1
ATOM 1675 O O . ARG B 1 31 ? 23.851 33.889 12.209 1.00 23.79 1029 ARG B O 1
ATOM 1683 N N . ILE B 1 32 ? 24.936 35.272 13.618 1.00 25.75 1030 ILE B N 1
ATOM 1684 C CA . ILE B 1 32 ? 25.842 34.248 14.116 1.00 26.40 1030 ILE B CA 1
ATOM 1685 C C . ILE B 1 32 ? 25.052 33.101 14.728 1.00 25.32 1030 ILE B C 1
ATOM 1686 O O . ILE B 1 32 ? 25.278 31.941 14.431 1.00 25.43 1030 ILE B O 1
ATOM 1691 N N . ARG B 1 33 ? 24.117 33.433 15.597 1.00 21.05 1031 ARG B N 1
ATOM 1692 C CA . ARG B 1 33 ? 23.380 32.404 16.309 1.00 24.10 1031 ARG B CA 1
ATOM 1693 C C . ARG B 1 33 ? 22.470 31.580 15.361 1.00 24.31 1031 ARG B C 1
ATOM 1694 O O . ARG B 1 33 ? 22.337 30.365 15.508 1.00 22.25 1031 ARG B O 1
ATOM 1702 N N . LEU B 1 34 ? 21.878 32.222 14.362 1.00 18.58 1032 LEU B N 1
ATOM 1703 C CA . LEU B 1 34 ? 21.051 31.479 13.412 1.00 19.45 1032 LEU B CA 1
ATOM 1704 C C . LEU B 1 34 ? 21.926 30.585 12.531 1.00 21.84 1032 LEU B C 1
ATOM 1705 O O . LEU B 1 34 ? 21.563 29.445 12.234 1.00 22.00 1032 LEU B O 1
ATOM 1710 N N . LYS B 1 35 ? 23.083 31.100 12.119 1.00 22.51 1033 LYS B N 1
ATOM 1711 C CA . LYS B 1 35 ? 24.041 30.290 11.375 1.00 23.27 1033 LYS B CA 1
ATOM 1712 C C . LYS B 1 35 ? 24.416 29.042 12.187 1.00 26.04 1033 LYS B C 1
ATOM 1713 O O . LYS B 1 35 ? 24.473 27.926 11.664 1.00 24.89 1033 LYS B O 1
ATOM 1719 N N . ARG B 1 36 ? 24.662 29.245 13.474 1.00 25.00 1034 ARG B N 1
ATOM 1720 C CA . ARG B 1 36 ? 24.992 28.148 14.383 1.00 28.74 1034 ARG B CA 1
ATOM 1721 C C . ARG B 1 36 ? 23.809 27.173 14.502 1.00 29.37 1034 ARG B C 1
ATOM 1722 O O . ARG B 1 36 ? 23.997 25.949 14.479 1.00 27.02 1034 ARG B O 1
ATOM 1730 N N . ASP B 1 37 ? 22.594 27.719 14.600 1.00 25.62 1035 ASP B N 1
ATOM 1731 C CA . ASP B 1 37 ? 21.365 26.914 14.602 1.00 27.61 1035 ASP B CA 1
ATOM 1732 C C . ASP B 1 37 ? 21.209 26.082 13.332 1.00 27.07 1035 ASP B C 1
ATOM 1733 O O . ASP B 1 37 ? 20.876 24.890 13.387 1.00 27.41 1035 ASP B O 1
ATOM 1738 N N . LEU B 1 38 ? 21.427 26.721 12.188 1.00 23.98 1036 LEU B N 1
ATOM 1739 C CA . LEU B 1 38 ? 21.380 26.042 10.900 1.00 25.69 1036 LEU B CA 1
ATOM 1740 C C . LEU B 1 38 ? 22.466 24.981 10.757 1.00 27.57 1036 LEU B C 1
ATOM 1741 O O . LEU B 1 38 ? 22.227 23.919 10.194 1.00 27.81 1036 LEU B O 1
ATOM 1746 N N . ASP B 1 39 ? 23.663 25.272 11.252 1.00 27.66 1037 ASP B N 1
ATOM 1747 C CA . ASP B 1 39 ? 24.782 24.338 11.098 1.00 31.64 1037 ASP B CA 1
ATOM 1748 C C . ASP B 1 39 ? 24.657 23.094 11.987 1.00 32.82 1037 ASP B C 1
ATOM 1749 O O . ASP B 1 39 ? 25.222 22.049 11.667 1.00 36.86 1037 ASP B O 1
ATOM 1754 N N . SER B 1 40 ? 23.931 23.208 13.098 1.00 27.28 1038 SER B N 1
ATOM 1755 C CA . SER B 1 40 ? 23.758 22.075 14.008 1.00 30.36 1038 SER B CA 1
ATOM 1756 C C . SER B 1 40 ? 22.398 21.392 13.832 1.00 36.70 1038 SER B C 1
ATOM 1757 O O . SER B 1 40 ? 22.037 20.503 14.609 1.00 34.68 1038 SER B O 1
ATOM 1760 N N . LEU B 1 41 ? 21.656 21.808 12.807 1.00 32.81 1039 LEU B N 1
ATOM 1761 C CA . LEU B 1 41 ? 20.284 21.356 12.604 1.00 32.85 1039 LEU B CA 1
ATOM 1762 C C . LEU B 1 41 ? 20.196 19.894 12.175 1.00 35.97 1039 LEU B C 1
ATOM 1763 O O . LEU B 1 41 ? 20.876 19.460 11.238 1.00 28.52 1039 LEU B O 1
ATOM 1768 N N . ASP B 1 42 ? 19.361 19.145 12.893 1.00 37.19 1040 ASP B N 1
ATOM 1769 C CA . ASP B 1 42 ? 19.026 17.770 12.549 1.00 37.18 1040 ASP B CA 1
ATOM 1770 C C . ASP B 1 42 ? 17.530 17.698 12.307 1.00 38.26 1040 ASP B C 1
ATOM 1771 O O . ASP B 1 42 ? 16.742 18.028 13.196 1.00 39.64 1040 ASP B O 1
ATOM 1776 N N . LEU B 1 43 ? 17.142 17.289 11.104 1.00 34.57 1041 LEU B N 1
ATOM 1777 C CA . LEU B 1 43 ? 15.734 17.219 10.731 1.00 35.30 1041 LEU B CA 1
ATOM 1778 C C . LEU B 1 43 ? 15.252 15.783 10.765 1.00 38.98 1041 LEU B C 1
ATOM 1779 O O . LEU B 1 43 ? 16.001 14.875 10.405 1.00 39.88 1041 LEU B O 1
ATOM 1784 N N . PRO B 1 44 ? 13.993 15.571 11.184 1.00 37.52 1042 PRO B N 1
ATOM 1785 C CA . PRO B 1 44 ? 13.373 14.250 11.047 1.00 34.10 1042 PRO B CA 1
ATOM 1786 C C . PRO B 1 44 ? 12.984 14.076 9.584 1.00 31.45 1042 PRO B C 1
ATOM 1787 O O . PRO B 1 44 ? 13.049 15.040 8.827 1.00 31.97 1042 PRO B O 1
ATOM 1791 N N . PRO B 1 45 ? 12.579 12.865 9.182 1.00 38.57 1043 PRO B N 1
ATOM 1792 C CA . PRO B 1 45 ? 12.256 12.606 7.771 1.00 35.67 1043 PRO B CA 1
ATOM 1793 C C . PRO B 1 45 ? 11.008 13.369 7.323 1.00 33.21 1043 PRO B C 1
ATOM 1794 O O . PRO B 1 45 ? 10.823 13.631 6.140 1.00 31.24 1043 PRO B O 1
ATOM 1798 N N . THR B 1 46 ? 10.153 13.723 8.271 1.00 29.91 1044 THR B N 1
ATOM 1799 C CA . THR B 1 46 ? 8.897 14.400 7.951 1.00 29.16 1044 THR B CA 1
ATOM 1800 C C . THR B 1 46 ? 9.052 15.912 7.729 1.00 29.65 1044 THR B C 1
ATOM 1801 O O . THR B 1 46 ? 8.083 16.609 7.405 1.00 28.56 1044 THR B O 1
ATOM 1805 N N . VAL B 1 47 ? 10.258 16.431 7.914 1.00 29.73 1045 VAL B N 1
ATOM 1806 C CA . VAL B 1 47 ? 10.472 17.868 7.729 1.00 28.08 1045 VAL B CA 1
ATOM 1807 C C . VAL B 1 47 ? 11.574 18.177 6.720 1.00 28.27 1045 VAL B C 1
ATOM 1808 O O . VAL B 1 47 ? 12.646 17.590 6.778 1.00 32.18 1045 VAL B O 1
ATOM 1812 N N . THR B 1 48 ? 11.307 19.098 5.798 1.00 26.46 1046 THR B N 1
ATOM 1813 C CA . THR B 1 48 ? 12.364 19.646 4.961 1.00 29.30 1046 THR B CA 1
ATOM 1814 C C . THR B 1 48 ? 12.496 21.161 5.161 1.00 31.29 1046 THR B C 1
ATOM 1815 O O . THR B 1 48 ? 11.534 21.843 5.515 1.00 29.90 1046 THR B O 1
ATOM 1819 N N . LEU B 1 49 ? 13.691 21.681 4.930 1.00 27.28 1047 LEU B N 1
ATOM 1820 C CA . LEU B 1 49 ? 13.954 23.093 5.159 1.00 22.91 1047 LEU B CA 1
ATOM 1821 C C . LEU B 1 49 ? 14.582 23.723 3.937 1.00 29.63 1047 LEU B C 1
ATOM 1822 O O . LEU B 1 49 ? 15.516 23.167 3.357 1.00 27.63 1047 LEU B O 1
ATOM 1827 N N . ASN B 1 50 ? 14.053 24.872 3.538 1.00 24.58 1048 ASN B N 1
ATOM 1828 C CA . ASN B 1 50 ? 14.636 25.647 2.445 1.00 30.18 1048 ASN B CA 1
ATOM 1829 C C . ASN B 1 50 ? 15.110 27.001 2.954 1.00 26.52 1048 ASN B C 1
ATOM 1830 O O . ASN B 1 50 ? 14.321 27.749 3.522 1.00 30.07 1048 ASN B O 1
ATOM 1835 N N . VAL B 1 51 ? 16.389 27.310 2.757 1.00 25.46 1049 VAL B N 1
ATOM 1836 C CA . VAL B 1 51 ? 16.927 28.614 3.123 1.00 25.05 1049 VAL B CA 1
ATOM 1837 C C . VAL B 1 51 ? 16.601 29.578 2.000 1.00 28.88 1049 VAL B C 1
ATOM 1838 O O . VAL B 1 51 ? 17.109 29.444 0.894 1.00 29.07 1049 VAL B O 1
ATOM 1842 N N . ILE B 1 52 ? 15.745 30.549 2.275 1.00 25.95 1050 ILE B N 1
ATOM 1843 C CA . ILE B 1 52 ? 15.388 31.523 1.260 1.00 23.86 1050 ILE B CA 1
ATOM 1844 C C . ILE B 1 52 ? 16.442 32.619 1.264 1.00 26.60 1050 ILE B C 1
ATOM 1845 O O . ILE B 1 52 ? 17.007 32.957 0.226 1.00 24.80 1050 ILE B O 1
ATOM 1850 N N . THR B 1 53 ? 16.703 33.172 2.443 1.00 25.69 1051 THR B N 1
ATOM 1851 C CA . THR B 1 53 ? 17.788 34.143 2.610 1.00 22.85 1051 THR B CA 1
ATOM 1852 C C . THR B 1 53 ? 18.631 33.753 3.816 1.00 30.58 1051 THR B C 1
ATOM 1853 O O . THR B 1 53 ? 18.126 33.678 4.939 1.00 24.45 1051 THR B O 1
ATOM 1857 N N . SER B 1 54 ? 19.910 33.492 3.570 1.00 26.73 1052 SER B N 1
ATOM 1858 C CA . SER B 1 54 ? 20.837 33.018 4.595 1.00 28.37 1052 SER B CA 1
ATOM 1859 C C . SER B 1 54 ? 21.194 34.139 5.571 1.00 26.84 1052 SER B C 1
ATOM 1860 O O . SER B 1 54 ? 21.234 35.305 5.176 1.00 28.27 1052 SER B O 1
ATOM 1863 N N . PRO B 1 55 ? 21.441 33.795 6.855 1.00 25.09 1053 PRO B N 1
ATOM 1864 C CA . PRO B 1 55 ? 21.866 34.803 7.845 1.00 28.02 1053 PRO B CA 1
ATOM 1865 C C . PRO B 1 55 ? 23.210 35.449 7.487 1.00 33.04 1053 PRO B C 1
ATOM 1866 O O . PRO B 1 55 ? 23.478 36.584 7.886 1.00 35.94 1053 PRO B O 1
ATOM 1870 N N . ASP B 1 56 ? 24.054 34.722 6.761 1.00 32.69 1054 ASP B N 1
ATOM 1871 C CA . ASP B 1 56 ? 25.356 35.252 6.356 1.00 41.04 1054 ASP B CA 1
ATOM 1872 C C . ASP B 1 56 ? 25.410 35.454 4.853 1.00 41.22 1054 ASP B C 1
ATOM 1873 O O . ASP B 1 56 ? 26.425 35.174 4.219 1.00 46.29 1054 ASP B O 1
ATOM 1878 N N . SER B 1 57 ? 24.304 35.917 4.283 1.00 41.61 1055 SER B N 1
ATOM 1879 C CA . SER B 1 57 ? 24.225 36.164 2.855 1.00 47.98 1055 SER B CA 1
ATOM 1880 C C . SER B 1 57 ? 25.049 37.406 2.542 1.00 51.62 1055 SER B C 1
ATOM 1881 O O . SER B 1 57 ? 25.446 38.134 3.453 1.00 54.22 1055 SER B O 1
ATOM 1884 N N . ALA B 1 58 ? 25.308 37.648 1.261 1.00 59.28 1056 ALA B N 1
ATOM 1885 C CA . ALA B 1 58 ? 26.079 38.821 0.844 1.00 59.54 1056 ALA B CA 1
ATOM 1886 C C . ALA B 1 58 ? 25.358 40.132 1.166 1.00 57.19 1056 ALA B C 1
ATOM 1887 O O . ALA B 1 58 ? 25.986 41.117 1.560 1.00 58.28 1056 ALA B O 1
ATOM 1889 N N . ASP B 1 59 ? 24.039 40.135 1.006 1.00 51.22 1057 ASP B N 1
ATOM 1890 C CA . ASP B 1 59 ? 23.239 41.337 1.229 1.00 49.57 1057 ASP B CA 1
ATOM 1891 C C . ASP B 1 59 ? 22.620 41.349 2.630 1.00 48.82 1057 ASP B C 1
ATOM 1892 O O . ASP B 1 59 ? 21.615 40.682 2.878 1.00 49.70 1057 ASP B O 1
ATOM 1897 N N . ARG B 1 60 ? 23.218 42.115 3.537 1.00 51.00 1058 ARG B N 1
ATOM 1898 C CA . ARG B 1 60 ? 22.817 42.096 4.942 1.00 46.03 1058 ARG B CA 1
ATOM 1899 C C . ARG B 1 60 ? 21.635 43.006 5.271 1.00 43.25 1058 ARG B C 1
ATOM 1900 O O . ARG B 1 60 ? 21.250 43.131 6.434 1.00 40.30 1058 ARG B O 1
ATOM 1908 N N . SER B 1 61 ? 21.053 43.637 4.257 1.00 47.14 1059 SER B N 1
ATOM 1909 C CA . SER B 1 61 ? 19.843 44.432 4.476 1.00 45.54 1059 SER B CA 1
ATOM 1910 C C . SER B 1 61 ? 18.584 43.577 4.320 1.00 37.38 1059 SER B C 1
ATOM 1911 O O . SER B 1 61 ? 17.471 44.046 4.556 1.00 38.79 1059 SER B O 1
ATOM 1914 N N . GLN B 1 62 ? 18.766 42.327 3.902 1.00 39.31 1060 GLN B N 1
ATOM 1915 C CA . GLN B 1 62 ? 17.657 41.385 3.801 1.00 34.51 1060 GLN B CA 1
ATOM 1916 C C . GLN B 1 62 ? 17.663 40.493 5.034 1.00 33.15 1060 GLN B C 1
ATOM 1917 O O . GLN B 1 62 ? 18.680 39.861 5.337 1.00 28.94 1060 GLN B O 1
ATOM 1923 N N . SER B 1 63 ? 16.537 40.450 5.744 1.00 28.58 1061 SER B N 1
ATOM 1924 C CA . SER B 1 63 ? 16.405 39.607 6.937 1.00 28.81 1061 SER B CA 1
ATOM 1925 C C . SER B 1 63 ? 16.450 38.117 6.566 1.00 23.37 1061 SER B C 1
ATOM 1926 O O . SER B 1 63 ? 15.885 37.715 5.553 1.00 21.33 1061 SER B O 1
ATOM 1929 N N . PRO B 1 64 ? 17.132 37.295 7.386 1.00 22.10 1062 PRO B N 1
ATOM 1930 C CA . PRO B 1 64 ? 17.190 35.860 7.090 1.00 20.85 1062 PRO B CA 1
ATOM 1931 C C . PRO B 1 64 ? 15.783 35.280 7.006 1.00 23.18 1062 PRO B C 1
ATOM 1932 O O . PRO B 1 64 ? 14.914 35.668 7.786 1.00 21.32 1062 PRO B O 1
ATOM 1936 N N . LYS B 1 65 ? 15.558 34.370 6.063 1.00 21.17 1063 LYS B N 1
ATOM 1937 C CA . LYS B 1 65 ? 14.230 33.805 5.857 1.00 19.20 1063 LYS B CA 1
ATOM 1938 C C . LYS B 1 65 ? 14.340 32.331 5.516 1.00 22.14 1063 LYS B C 1
ATOM 1939 O O . LYS B 1 65 ? 15.129 31.958 4.654 1.00 19.46 1063 LYS B O 1
ATOM 1945 N N . LEU B 1 66 ? 13.544 31.504 6.187 1.00 18.51 1064 LEU B N 1
ATOM 1946 C CA . LEU B 1 66 ? 13.518 30.079 5.918 1.00 18.72 1064 LEU B CA 1
ATOM 1947 C C . LEU B 1 66 ? 12.105 29.627 5.571 1.00 21.33 1064 LEU B C 1
ATOM 1948 O O . LEU B 1 66 ? 11.124 30.221 6.019 1.00 19.62 1064 LEU B O 1
ATOM 1953 N N . GLU B 1 67 ? 12.001 28.553 4.798 1.00 23.55 1065 GLU B N 1
ATOM 1954 C CA . GLU B 1 67 ? 10.728 27.863 4.634 1.00 21.24 1065 GLU B CA 1
ATOM 1955 C C . GLU B 1 67 ? 10.864 26.473 5.232 1.00 24.19 1065 GLU B C 1
ATOM 1956 O O . GLU B 1 67 ? 11.831 25.766 4.958 1.00 22.40 1065 GLU B O 1
ATOM 1962 N N . VAL B 1 68 ? 9.894 26.094 6.057 1.00 20.93 1066 VAL B N 1
ATOM 1963 C CA . VAL B 1 68 ? 9.888 24.790 6.716 1.00 22.97 1066 VAL B CA 1
ATOM 1964 C C . VAL B 1 68 ? 8.670 24.036 6.211 1.00 23.02 1066 VAL B C 1
ATOM 1965 O O . VAL B 1 68 ? 7.573 24.560 6.258 1.00 21.47 1066 VAL B O 1
ATOM 1969 N N . ILE B 1 69 ? 8.857 22.818 5.719 1.00 24.19 1067 ILE B N 1
ATOM 1970 C CA . ILE B 1 69 ? 7.734 22.061 5.188 1.00 24.99 1067 ILE B CA 1
ATOM 1971 C C . ILE B 1 69 ? 7.489 20.801 5.995 1.00 23.33 1067 ILE B C 1
ATOM 1972 O O . ILE B 1 69 ? 8.355 19.932 6.082 1.00 24.49 1067 ILE B O 1
ATOM 1977 N N . VAL B 1 70 ? 6.302 20.722 6.591 1.00 21.02 1068 VAL B N 1
ATOM 1978 C CA . VAL B 1 70 ? 5.947 19.588 7.426 1.00 24.31 1068 VAL B CA 1
ATOM 1979 C C . VAL B 1 70 ? 5.027 18.593 6.702 1.00 26.74 1068 VAL B C 1
ATOM 1980 O O . VAL B 1 70 ? 3.979 18.964 6.168 1.00 21.98 1068 VAL B O 1
ATOM 1984 N N . ARG B 1 71 ? 5.440 17.329 6.704 1.00 25.05 1069 ARG B N 1
ATOM 1985 C CA . ARG B 1 71 ? 4.676 16.243 6.092 1.00 26.25 1069 ARG B CA 1
ATOM 1986 C C . ARG B 1 71 ? 4.465 15.165 7.132 1.00 26.22 1069 ARG B C 1
ATOM 1987 O O . ARG B 1 71 ? 5.268 14.249 7.264 1.00 29.21 1069 ARG B O 1
ATOM 1995 N N . PRO B 1 72 ? 3.395 15.292 7.909 1.00 27.89 1070 PRO B N 1
ATOM 1996 C CA . PRO B 1 72 ? 3.156 14.357 9.011 1.00 27.24 1070 PRO B CA 1
ATOM 1997 C C . PRO B 1 72 ? 3.005 12.925 8.504 1.00 31.80 1070 PRO B C 1
ATOM 1998 O O . PRO B 1 72 ? 2.520 12.724 7.392 1.00 26.68 1070 PRO B O 1
ATOM 2002 N N . ASP B 1 73 ? 3.433 11.951 9.302 1.00 31.95 1071 ASP B N 1
ATOM 2003 C CA . ASP B 1 73 ? 3.308 10.545 8.921 1.00 32.54 1071 ASP B CA 1
ATOM 2004 C C . ASP B 1 73 ? 2.433 9.775 9.914 1.00 34.56 1071 ASP B C 1
ATOM 2005 O O . ASP B 1 73 ? 2.472 8.547 9.988 1.00 34.98 1071 ASP B O 1
ATOM 2010 N N . GLU B 1 74 ? 1.639 10.522 10.670 1.00 28.50 1072 GLU B N 1
ATOM 2011 C CA . GLU B 1 74 ? 0.707 9.955 11.631 1.00 32.15 1072 GLU B CA 1
ATOM 2012 C C . GLU B 1 74 ? -0.296 11.047 11.957 1.00 32.82 1072 GLU B C 1
ATOM 2013 O O . GLU B 1 74 ? -0.087 12.206 11.585 1.00 29.37 1072 GLU B O 1
ATOM 2019 N N . GLY B 1 75 ? -1.382 10.688 12.636 1.00 29.02 1073 GLY B N 1
ATOM 2020 C CA . GLY B 1 75 ? -2.361 11.673 13.073 1.00 29.43 1073 GLY B CA 1
ATOM 2021 C C . GLY B 1 75 ? -3.310 12.146 11.982 1.00 32.04 1073 GLY B C 1
ATOM 2022 O O . GLY B 1 75 ? -3.293 11.635 10.864 1.00 30.64 1073 GLY B O 1
ATOM 2023 N N . TYR B 1 76 ? -4.130 13.138 12.318 1.00 27.90 1074 TYR B N 1
ATOM 2024 C CA . TYR B 1 76 ? -5.163 13.661 11.426 1.00 30.79 1074 TYR B CA 1
ATOM 2025 C C . TYR B 1 76 ? -4.638 14.192 10.099 1.00 28.39 1074 TYR B C 1
ATOM 2026 O O . TYR B 1 76 ? -5.317 14.094 9.082 1.00 30.73 1074 TYR B O 1
ATOM 2035 N N . TYR B 1 77 ? -3.453 14.792 10.116 1.00 25.44 1075 TYR B N 1
ATOM 2036 C CA . TYR B 1 77 ? -2.936 15.479 8.922 1.00 29.55 1075 TYR B CA 1
ATOM 2037 C C . TYR B 1 77 ? -1.970 14.601 8.150 1.00 25.02 1075 TYR B C 1
ATOM 2038 O O . TYR B 1 77 ? -1.272 15.061 7.239 1.00 29.08 1075 TYR B O 1
ATOM 2047 N N . ASN B 1 78 ? -1.937 13.330 8.530 1.00 29.00 1076 ASN B N 1
ATOM 2048 C CA . ASN B 1 78 ? -1.111 12.355 7.843 1.00 28.88 1076 ASN B CA 1
ATOM 2049 C C . ASN B 1 78 ? -1.309 12.538 6.342 1.00 27.95 1076 ASN B C 1
ATOM 2050 O O . ASN B 1 78 ? -2.419 12.825 5.877 1.00 27.22 1076 ASN B O 1
ATOM 2055 N N . TYR B 1 79 ? -0.210 12.441 5.607 1.00 30.50 1077 TYR B N 1
ATOM 2056 C CA . TYR B 1 79 ? -0.209 12.541 4.147 1.00 32.94 1077 TYR B CA 1
ATOM 2057 C C . TYR B 1 79 ? -0.293 13.980 3.623 1.00 31.10 1077 TYR B C 1
ATOM 2058 O O . TYR B 1 79 ? -0.030 14.242 2.448 1.00 33.61 1077 TYR B O 1
ATOM 2067 N N . GLY B 1 8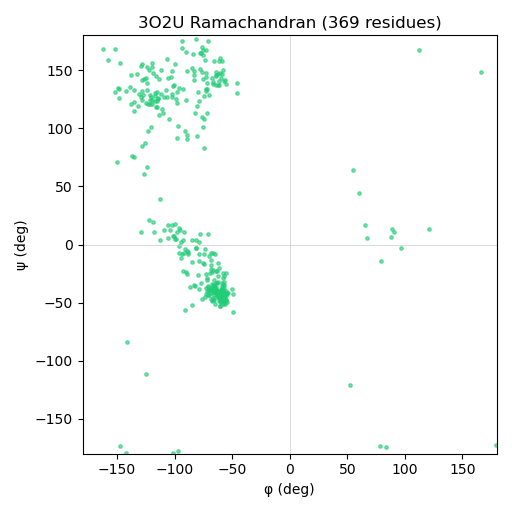0 ? -0.638 14.916 4.497 1.00 28.37 1078 GLY B N 1
ATOM 2068 C CA . GLY B 1 80 ? -0.638 16.318 4.120 1.00 29.43 1078 GLY B CA 1
ATOM 2069 C C . GLY B 1 80 ? 0.753 16.940 4.093 1.00 31.86 1078 GLY B C 1
ATOM 2070 O O . GLY B 1 80 ? 1.715 16.394 4.635 1.00 31.19 1078 GLY B O 1
ATOM 2071 N N . SER B 1 81 ? 0.850 18.102 3.466 1.00 28.46 1079 SER B N 1
ATOM 2072 C CA . SER B 1 81 ? 2.111 18.817 3.346 1.00 31.34 1079 SER B CA 1
ATOM 2073 C C . SER B 1 81 ? 1.860 20.299 3.652 1.00 26.75 1079 SER B C 1
ATOM 2074 O O . SER B 1 81 ? 1.131 20.969 2.928 1.00 27.95 1079 SER B O 1
ATOM 2077 N N . ILE B 1 82 ? 2.442 20.798 4.740 1.00 25.57 1080 ILE B N 1
ATOM 2078 C CA . ILE B 1 82 ? 2.173 22.157 5.199 1.00 22.10 1080 ILE B CA 1
ATOM 2079 C C . ILE B 1 82 ? 3.446 22.975 5.343 1.00 21.40 1080 ILE B C 1
ATOM 2080 O O . ILE B 1 82 ? 4.331 22.618 6.122 1.00 21.31 1080 ILE B O 1
ATOM 2085 N N . ASN B 1 83 ? 3.516 24.092 4.626 1.00 21.40 1081 ASN B N 1
ATOM 2086 C CA . ASN B 1 83 ? 4.722 24.928 4.598 1.00 22.92 1081 ASN B CA 1
ATOM 2087 C C . ASN B 1 83 ? 4.584 26.222 5.407 1.00 20.00 1081 ASN B C 1
ATOM 2088 O O . ASN B 1 83 ? 3.521 26.833 5.429 1.00 18.87 1081 ASN B O 1
ATOM 2093 N N . PHE B 1 84 ? 5.674 26.625 6.058 1.00 17.19 1082 PHE B N 1
ATOM 2094 C CA . PHE B 1 84 ? 5.697 27.825 6.901 1.00 18.24 1082 PHE B CA 1
ATOM 2095 C C . PHE B 1 84 ? 6.864 28.706 6.503 1.00 21.49 1082 PHE B C 1
ATOM 2096 O O . PHE B 1 84 ? 7.948 28.205 6.217 1.00 20.28 1082 PHE B O 1
ATOM 2104 N N . ASN B 1 85 ? 6.652 30.016 6.520 1.00 18.02 1083 ASN B N 1
ATOM 2105 C CA . ASN B 1 85 ? 7.761 30.956 6.445 1.00 19.38 1083 ASN B CA 1
ATOM 2106 C C . ASN B 1 85 ? 8.199 31.440 7.823 1.00 21.80 1083 ASN B C 1
ATOM 2107 O O . ASN B 1 85 ? 7.366 31.802 8.656 1.00 19.41 1083 ASN B O 1
ATOM 2112 N N . LEU B 1 86 ? 9.514 31.456 8.045 1.00 19.52 1084 LEU B N 1
ATOM 2113 C CA . LEU B 1 86 ? 10.103 31.972 9.274 1.00 19.61 1084 LEU B CA 1
ATOM 2114 C C . LEU B 1 86 ? 10.939 33.201 8.919 1.00 18.20 1084 LEU B C 1
ATOM 2115 O O . LEU B 1 86 ? 11.846 33.114 8.092 1.00 21.03 1084 LEU B O 1
ATOM 2120 N N . ASP B 1 87 ? 10.644 34.339 9.533 1.00 18.69 1085 ASP B N 1
ATOM 2121 C CA . ASP B 1 87 ? 11.363 35.571 9.206 1.00 19.16 1085 ASP B CA 1
ATOM 2122 C C . ASP B 1 87 ? 12.028 36.110 10.461 1.00 18.92 1085 ASP B C 1
ATOM 2123 O O . ASP B 1 87 ? 11.361 36.390 11.453 1.00 19.16 1085 ASP B O 1
ATOM 2128 N N . PHE B 1 88 ? 13.349 36.238 10.412 1.00 19.44 1086 PHE B N 1
ATOM 2129 C CA . PHE B 1 88 ? 14.145 36.512 11.602 1.00 18.79 1086 PHE B CA 1
ATOM 2130 C C . PHE B 1 88 ? 14.546 37.975 11.648 1.00 23.44 1086 PHE B C 1
ATOM 2131 O O . PHE B 1 88 ? 15.084 38.500 10.677 1.00 23.08 1086 PHE B O 1
ATOM 2139 N N . ASN B 1 89 ? 14.303 38.640 12.775 1.00 23.73 1087 ASN B N 1
ATOM 2140 C CA . ASN B 1 89 ? 14.763 40.018 12.911 1.00 22.62 1087 ASN B CA 1
ATOM 2141 C C . ASN B 1 89 ? 16.081 40.043 13.668 1.00 22.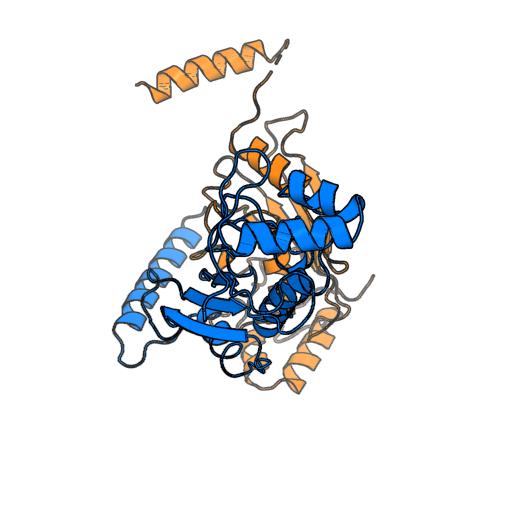92 1087 ASN B C 1
ATOM 2142 O O . ASN B 1 89 ? 16.626 38.991 13.997 1.00 21.17 1087 ASN B O 1
ATOM 2147 N N . GLU B 1 90 ? 16.615 41.230 13.924 1.00 21.73 1088 GLU B N 1
ATOM 2148 C CA . GLU B 1 90 ? 17.937 41.323 14.545 1.00 23.57 1088 GLU B CA 1
ATOM 2149 C C . GLU B 1 90 ? 17.915 41.144 16.073 1.00 21.69 1088 GLU B C 1
ATOM 2150 O O . GLU B 1 90 ? 18.958 41.267 16.735 1.00 24.03 1088 GLU B O 1
ATOM 2156 N N . VAL B 1 91 ? 16.737 40.847 16.620 1.00 17.46 1089 VAL B N 1
ATOM 2157 C CA . VAL B 1 91 ? 16.565 40.615 18.067 1.00 21.20 1089 VAL B CA 1
ATOM 2158 C C . VAL B 1 91 ? 16.640 39.118 18.430 1.00 22.72 1089 VAL B C 1
ATOM 2159 O O . VAL B 1 91 ? 16.738 38.743 19.615 1.00 19.88 1089 VAL B O 1
ATOM 2163 N N . TYR B 1 92 ? 16.604 38.256 17.414 1.00 17.51 1090 TYR B N 1
ATOM 2164 C CA . TYR B 1 92 ? 16.825 36.820 17.643 1.00 18.42 1090 TYR B CA 1
ATOM 2165 C C . TYR B 1 92 ? 18.166 36.609 18.352 1.00 16.33 1090 TYR B C 1
ATOM 2166 O O . TYR B 1 92 ? 19.156 37.220 17.995 1.00 21.05 1090 TYR B O 1
ATOM 2175 N N . PRO B 1 93 ? 18.216 35.709 19.345 1.00 17.44 1091 PRO B N 1
ATOM 2176 C CA . PRO B 1 93 ? 17.149 34.822 19.822 1.00 14.81 1091 PRO B CA 1
ATOM 2177 C C . PRO B 1 93 ? 16.438 35.332 21.073 1.00 17.14 1091 PRO B C 1
ATOM 2178 O O . PRO B 1 93 ? 15.799 34.534 21.752 1.00 18.04 1091 PRO B O 1
ATOM 2182 N N . ILE B 1 94 ? 16.567 36.612 21.398 1.00 17.92 1092 ILE B N 1
ATOM 2183 C CA . ILE B 1 94 ? 15.783 37.180 22.488 1.00 20.65 1092 ILE B CA 1
ATOM 2184 C C . ILE B 1 94 ? 14.311 37.051 22.122 1.00 21.59 1092 ILE B C 1
ATOM 2185 O O . ILE B 1 94 ? 13.475 36.698 22.956 1.00 24.64 1092 ILE B O 1
ATOM 2190 N N . GLU B 1 95 ? 14.018 37.315 20.851 1.00 20.53 1093 GLU B N 1
ATOM 2191 C CA . GLU B 1 95 ? 12.699 37.107 20.271 1.00 20.20 1093 GLU B CA 1
ATOM 2192 C C . GLU B 1 95 ? 12.811 35.969 19.261 1.00 19.67 1093 GLU B C 1
ATOM 2193 O O . GLU B 1 95 ? 13.847 35.812 18.641 1.00 18.07 1093 GLU B O 1
ATOM 2199 N N . PRO B 1 96 ? 11.726 35.205 19.066 1.00 20.17 1094 PRO B N 1
ATOM 2200 C CA . PRO B 1 96 ? 11.686 34.167 18.028 1.00 20.76 1094 PRO B CA 1
ATOM 2201 C C . PRO B 1 96 ? 11.469 34.781 16.646 1.00 20.11 1094 PRO B C 1
ATOM 2202 O O . PRO B 1 96 ? 11.100 35.944 16.554 1.00 18.22 1094 PRO B O 1
ATOM 2206 N N . PRO B 1 97 ? 11.714 34.007 15.574 1.00 19.97 1095 PRO B N 1
ATOM 2207 C CA . PRO B 1 97 ? 11.335 34.498 14.250 1.00 15.46 1095 PRO B CA 1
ATOM 2208 C C . PRO B 1 97 ? 9.835 34.706 14.201 1.00 20.89 1095 PRO B C 1
ATOM 2209 O O . PRO B 1 97 ? 9.091 34.106 14.982 1.00 19.36 1095 PRO B O 1
ATOM 2213 N N . LYS B 1 98 ? 9.380 35.545 13.283 1.00 17.24 1096 LYS B N 1
ATOM 2214 C CA . LYS B 1 98 ? 7.967 35.537 12.939 1.00 19.50 1096 LYS B CA 1
ATOM 2215 C C . LYS B 1 98 ? 7.704 34.249 12.154 1.00 21.86 1096 LYS B C 1
ATOM 2216 O O . LYS B 1 98 ? 8.472 33.885 11.250 1.00 21.96 1096 LYS B O 1
ATOM 2222 N N . VAL B 1 99 ? 6.638 33.549 12.506 1.00 19.89 1097 VAL B N 1
ATOM 2223 C CA . VAL B 1 99 ? 6.278 32.309 11.820 1.00 21.02 1097 VAL B CA 1
ATOM 2224 C C . VAL B 1 99 ? 4.880 32.449 11.219 1.00 26.06 1097 VAL B C 1
ATOM 2225 O O . VAL B 1 99 ? 3.929 32.796 11.927 1.00 21.29 1097 VAL B O 1
ATOM 2229 N N . VAL B 1 100 ? 4.746 32.167 9.924 1.00 16.28 1098 VAL B N 1
ATOM 2230 C CA . VAL B 1 100 ? 3.438 32.227 9.279 1.00 17.16 1098 VAL B CA 1
ATOM 2231 C C . VAL B 1 100 ? 3.149 30.930 8.546 1.00 21.86 1098 VAL B C 1
ATOM 2232 O O . VAL B 1 100 ? 3.971 30.493 7.751 1.00 17.89 1098 VAL B O 1
ATOM 2236 N N . CYS B 1 101 ? 1.987 30.329 8.794 1.00 20.01 1099 CYS B N 1
ATOM 2237 C CA . CYS B 1 101 ? 1.545 29.190 7.976 1.00 22.83 1099 CYS B CA 1
ATOM 2238 C C . CYS B 1 101 ? 1.068 29.695 6.610 1.00 23.74 1099 CYS B C 1
ATOM 2239 O O . CYS B 1 101 ? 0.246 30.604 6.536 1.00 25.68 1099 CYS B O 1
ATOM 2242 N N . LEU B 1 102 ? 1.607 29.116 5.540 1.00 22.85 1100 LEU B N 1
ATOM 2243 C CA . LEU B 1 102 ? 1.364 29.607 4.190 1.00 22.69 1100 LEU B CA 1
ATOM 2244 C C . LEU B 1 102 ? 0.185 28.923 3.487 1.00 26.83 1100 LEU B C 1
ATOM 2245 O O . LEU B 1 102 ? -0.081 29.193 2.317 1.00 27.10 1100 LEU B O 1
ATOM 2250 N N . LYS B 1 103 ? -0.510 28.038 4.195 1.00 25.53 1101 LYS B N 1
ATOM 2251 C CA . LYS B 1 103 ? -1.696 27.380 3.661 1.00 25.09 1101 LYS B CA 1
ATOM 2252 C C . LYS B 1 103 ? -2.884 27.610 4.596 1.00 28.93 1101 LYS B C 1
ATOM 2253 O O . LYS B 1 103 ? -2.718 27.631 5.808 1.00 24.23 1101 LYS B O 1
ATOM 2259 N N . LYS B 1 104 ? -4.081 27.785 4.045 1.00 27.71 1102 LYS B N 1
ATOM 2260 C CA . LYS B 1 104 ? -5.283 27.761 4.873 1.00 26.60 1102 LYS B CA 1
ATOM 2261 C C . LYS B 1 104 ? -5.532 26.333 5.299 1.00 27.91 1102 LYS B C 1
ATOM 2262 O O . LYS B 1 104 ? -5.831 25.497 4.457 1.00 26.96 1102 LYS B O 1
ATOM 2268 N N . ILE B 1 105 ? -5.411 26.023 6.584 1.00 28.24 1103 ILE B N 1
ATOM 2269 C CA . ILE B 1 105 ? -5.712 24.658 7.004 1.00 22.77 1103 ILE B CA 1
ATOM 2270 C C . ILE B 1 105 ? -6.705 24.630 8.158 1.00 26.64 1103 ILE B C 1
ATOM 2271 O O . ILE B 1 105 ? -6.811 25.590 8.921 1.00 28.36 1103 ILE B O 1
ATOM 2276 N N . PHE B 1 106 ? -7.425 23.520 8.276 1.00 26.33 1104 PHE B N 1
ATOM 2277 C CA . PHE B 1 106 ? -8.446 23.360 9.300 1.00 26.43 1104 PHE B CA 1
ATOM 2278 C C . PHE B 1 106 ? -7.817 22.776 10.563 1.00 23.36 1104 PHE B C 1
ATOM 2279 O O . PHE B 1 106 ? -7.721 21.554 10.733 1.00 21.45 1104 PHE B O 1
ATOM 2287 N N . HIS B 1 107 ? -7.378 23.676 11.437 1.00 17.95 1105 HIS B N 1
ATOM 2288 C CA . HIS B 1 107 ? -6.548 23.325 12.574 1.00 20.68 1105 HIS B CA 1
ATOM 2289 C C . HIS B 1 107 ? -6.805 24.338 13.672 1.00 19.65 1105 HIS B C 1
ATOM 2290 O O . HIS B 1 107 ? -6.752 25.526 13.425 1.00 22.55 1105 HIS B O 1
ATOM 2297 N N . PRO B 1 108 ? -7.050 23.865 14.900 1.00 20.75 1106 PRO B N 1
ATOM 2298 C CA . PRO B 1 108 ? -7.477 24.753 15.987 1.00 24.89 1106 PRO B CA 1
ATOM 2299 C C . PRO B 1 108 ? -6.400 25.753 16.398 1.00 26.97 1106 PRO B C 1
ATOM 2300 O O . PRO B 1 108 ? -6.725 26.787 16.973 1.00 27.50 1106 PRO B O 1
ATOM 2304 N N . ASN B 1 109 ? -5.141 25.456 16.101 1.00 21.59 1107 ASN B N 1
ATOM 2305 C CA . ASN B 1 109 ? -4.044 26.284 16.591 1.00 25.68 1107 ASN B CA 1
ATOM 2306 C C . ASN B 1 109 ? -3.455 27.186 15.525 1.00 23.60 1107 ASN B C 1
ATOM 2307 O O . ASN B 1 109 ? -2.392 27.761 15.710 1.00 24.09 1107 ASN B O 1
ATOM 2312 N N . ILE B 1 110 ? -4.146 27.298 14.397 1.00 22.62 1108 ILE B N 1
ATOM 2313 C CA . ILE B 1 110 ? -3.665 28.124 13.292 1.00 25.73 1108 ILE B CA 1
ATOM 2314 C C . ILE B 1 110 ? -4.835 28.930 12.768 1.00 25.93 1108 ILE B C 1
ATOM 2315 O O . ILE B 1 110 ? -5.913 28.374 12.553 1.00 24.27 1108 ILE B O 1
ATOM 2320 N N . ASP B 1 111 ? -4.654 30.231 12.566 1.00 25.96 1109 ASP B N 1
ATOM 2321 C CA . ASP B 1 111 ? -5.786 31.034 12.098 1.00 25.45 1109 ASP B CA 1
ATOM 2322 C C . ASP B 1 111 ? -5.791 31.156 10.580 1.00 29.19 1109 ASP B C 1
ATOM 2323 O O . ASP B 1 111 ? -4.825 30.774 9.924 1.00 26.72 1109 ASP B O 1
ATOM 2328 N N . LEU B 1 112 ? -6.882 31.668 10.017 1.00 26.68 1110 LEU B N 1
ATOM 2329 C CA . LEU B 1 112 ? -7.010 31.700 8.563 1.00 29.34 1110 LEU B CA 1
ATOM 2330 C C . LEU B 1 112 ? -6.051 32.694 7.917 1.00 28.80 1110 LEU B C 1
ATOM 2331 O O . LEU B 1 112 ? -5.887 32.718 6.702 1.00 30.75 1110 LEU B O 1
ATOM 2336 N N . LYS B 1 113 ? -5.399 33.507 8.734 1.00 29.45 1111 LYS B N 1
ATOM 2337 C CA . LYS B 1 113 ? -4.360 34.390 8.227 1.00 28.98 1111 LYS B CA 1
ATOM 2338 C C . LYS B 1 113 ? -2.962 33.766 8.358 1.00 30.42 1111 LYS B C 1
ATOM 2339 O O . LYS B 1 113 ? -1.960 34.384 8.007 1.00 30.35 1111 LYS B O 1
ATOM 2343 N N . GLY B 1 114 ? -2.910 32.534 8.849 1.00 27.12 1112 GLY B N 1
ATOM 2344 C CA . GLY B 1 114 ? -1.655 31.809 8.966 1.00 26.48 1112 GLY B CA 1
ATOM 2345 C C . GLY B 1 114 ? -0.886 32.039 10.260 1.00 26.70 1112 GLY B C 1
ATOM 2346 O O . GLY B 1 114 ? 0.242 31.569 10.399 1.00 23.75 1112 GLY B O 1
ATOM 2347 N N . ASN B 1 115 ? -1.476 32.767 11.206 1.00 27.99 1113 ASN B N 1
ATOM 2348 C CA . ASN B 1 115 ? -0.870 32.893 12.522 1.00 26.11 1113 ASN B CA 1
ATOM 2349 C C . ASN B 1 115 ? -0.913 31.547 13.221 1.00 25.55 1113 ASN B C 1
ATOM 2350 O O . ASN B 1 115 ? -1.871 30.801 13.084 1.00 27.39 1113 ASN B O 1
ATOM 2355 N N . VAL B 1 116 ? 0.136 31.248 13.972 1.00 23.03 1114 VAL B N 1
ATOM 2356 C CA . VAL B 1 116 ? 0.299 29.968 14.640 1.00 24.63 1114 VAL B CA 1
ATOM 2357 C C . VAL B 1 116 ? 0.329 30.198 16.146 1.00 31.27 1114 VAL B C 1
ATOM 2358 O O . VAL B 1 116 ? 1.072 31.056 16.635 1.00 27.05 1114 VAL B O 1
ATOM 2362 N N . CYS B 1 117 ? -0.468 29.427 16.876 1.00 25.63 1115 CYS B N 1
ATOM 2363 C CA . CYS B 1 117 ? -0.484 29.511 18.330 1.00 28.40 1115 CYS B CA 1
ATOM 2364 C C . CYS B 1 117 ? 0.240 28.323 18.959 1.00 28.72 1115 CYS B C 1
ATOM 2365 O O . CYS B 1 117 ? -0.251 27.197 18.972 1.00 29.61 1115 CYS B O 1
ATOM 2368 N N . LEU B 1 118 ? 1.408 28.597 19.505 1.00 25.18 1116 LEU B N 1
ATOM 2369 C CA . LEU B 1 118 ? 2.295 27.554 19.957 1.00 28.47 1116 LEU B CA 1
ATOM 2370 C C . LEU B 1 118 ? 3.002 28.193 21.124 1.00 25.37 1116 LEU B C 1
ATOM 2371 O O . LEU B 1 118 ? 3.533 29.289 20.976 1.00 22.10 1116 LEU B O 1
ATOM 2376 N N . ASN B 1 119 ? 2.972 27.546 22.289 1.00 25.07 1117 ASN B N 1
ATOM 2377 C CA . ASN B 1 119 ? 3.543 28.134 23.497 1.00 22.92 1117 ASN B CA 1
ATOM 2378 C C . ASN B 1 119 ? 5.022 28.478 23.340 1.00 23.34 1117 ASN B C 1
ATOM 2379 O O . ASN B 1 119 ? 5.489 29.522 23.795 1.00 21.00 1117 ASN B O 1
ATOM 2384 N N . ILE B 1 120 ? 5.745 27.601 22.666 1.00 21.79 1118 ILE B N 1
ATOM 2385 C CA . ILE B 1 120 ? 7.177 27.759 22.471 1.00 23.05 1118 ILE B CA 1
ATOM 2386 C C . ILE B 1 120 ? 7.526 29.036 21.688 1.00 24.51 1118 ILE B C 1
ATOM 2387 O O . ILE B 1 120 ? 8.660 29.525 21.763 1.00 26.02 1118 ILE B O 1
ATOM 2392 N N . LEU B 1 121 ? 6.557 29.583 20.954 1.00 20.96 1119 LEU B N 1
ATOM 2393 C CA . LEU B 1 121 ? 6.799 30.800 20.168 1.00 24.46 1119 LEU B CA 1
ATOM 2394 C C . LEU B 1 121 ? 6.356 32.022 20.931 1.00 26.55 1119 LEU B C 1
ATOM 2395 O O . LEU B 1 121 ? 6.556 33.152 20.501 1.00 28.48 1119 LEU B O 1
ATOM 2400 N N . ARG B 1 122 ? 5.716 31.791 22.064 1.00 24.32 1120 ARG B N 1
ATOM 2401 C CA . ARG B 1 122 ? 5.134 32.882 22.805 1.00 28.20 1120 ARG B CA 1
ATOM 2402 C C . ARG B 1 122 ? 5.668 32.879 24.219 1.00 24.95 1120 ARG B C 1
ATOM 2403 O O . ARG B 1 122 ? 6.861 33.129 24.443 1.00 24.44 1120 ARG B O 1
ATOM 2411 N N . GLU B 1 123 ? 4.791 32.568 25.163 1.00 22.65 1121 GLU B N 1
ATOM 2412 C CA . GLU B 1 123 ? 5.122 32.688 26.579 1.00 30.45 1121 GLU B CA 1
ATOM 2413 C C . GLU B 1 123 ? 6.268 31.764 27.020 1.00 30.38 1121 GLU B C 1
ATOM 2414 O O . GLU B 1 123 ? 6.913 32.028 28.031 1.00 24.81 1121 GLU B O 1
ATOM 2420 N N . ASP B 1 124 ? 6.508 30.680 26.279 1.00 25.14 1122 ASP B N 1
ATOM 2421 C CA . ASP B 1 124 ? 7.551 29.724 26.668 1.00 21.30 1122 ASP B CA 1
ATOM 2422 C C . ASP B 1 124 ? 8.806 29.814 25.813 1.00 24.91 1122 ASP B C 1
ATOM 2423 O O . ASP B 1 124 ? 9.724 29.005 25.959 1.00 22.36 1122 ASP B O 1
ATOM 2428 N N . TRP B 1 125 ? 8.858 30.800 24.923 1.00 20.72 1123 TRP B N 1
ATOM 2429 C CA . TRP B 1 125 ? 10.092 31.046 24.198 1.00 21.39 1123 TRP B CA 1
ATOM 2430 C C . TRP B 1 125 ? 11.214 31.470 25.147 1.00 25.36 1123 TRP B C 1
ATOM 2431 O O . TRP B 1 125 ? 10.978 32.112 26.165 1.00 24.83 1123 TRP B O 1
ATOM 2442 N N . SER B 1 126 ? 12.442 31.112 24.801 1.00 23.07 1124 SER B N 1
ATOM 2443 C CA . SER B 1 126 ? 13.611 31.651 25.483 1.00 22.93 1124 SER B CA 1
ATOM 2444 C C . SER B 1 126 ? 14.803 31.502 24.543 1.00 21.17 1124 SER B C 1
ATOM 2445 O O . SER B 1 126 ? 14.748 30.700 23.599 1.00 23.62 1124 SER B O 1
ATOM 2448 N N . PRO B 1 127 ? 15.865 32.292 24.763 1.00 22.50 1125 PRO B N 1
ATOM 2449 C CA . PRO B 1 127 ? 17.079 32.192 23.942 1.00 21.18 1125 PRO B CA 1
ATOM 2450 C C . PRO B 1 127 ? 17.767 30.861 24.157 1.00 24.58 1125 PRO B C 1
ATOM 2451 O O . PRO B 1 127 ? 18.723 30.549 23.450 1.00 27.99 1125 PRO B O 1
ATOM 2455 N N . ALA B 1 128 ? 17.291 30.074 25.121 1.00 20.32 1126 ALA B N 1
ATOM 2456 C CA . ALA B 1 128 ? 17.825 28.733 25.304 1.00 23.70 1126 ALA B CA 1
ATOM 2457 C C . ALA B 1 128 ? 17.296 27.805 24.205 1.00 28.89 1126 ALA B C 1
ATOM 2458 O O . ALA B 1 128 ? 17.830 26.718 23.973 1.00 26.02 1126 ALA B O 1
ATOM 2460 N N . LEU B 1 129 ? 16.244 28.243 23.523 1.00 25.66 1127 LEU B N 1
ATOM 2461 C CA . LEU B 1 129 ? 15.664 27.456 22.442 1.00 23.27 1127 LEU B CA 1
ATOM 2462 C C . LEU B 1 129 ? 16.343 27.828 21.133 1.00 24.58 1127 LEU B C 1
ATOM 2463 O O . LEU B 1 129 ? 17.031 28.843 21.053 1.00 24.40 1127 LEU B O 1
ATOM 2468 N N . ASP B 1 130 ? 16.147 27.011 20.107 1.00 20.70 1128 ASP B N 1
ATOM 2469 C CA . ASP B 1 130 ? 16.767 27.269 18.815 1.00 22.01 1128 ASP B CA 1
ATOM 2470 C C . ASP B 1 130 ? 15.890 26.790 17.655 1.00 21.57 1128 ASP B C 1
ATOM 2471 O O . ASP B 1 130 ? 14.747 26.383 17.862 1.00 18.91 1128 ASP B O 1
ATOM 2476 N N . LEU B 1 131 ? 16.427 26.851 16.439 1.00 19.45 1129 LEU B N 1
ATOM 2477 C CA . LEU B 1 131 ? 15.657 26.500 15.252 1.00 19.95 1129 LEU B CA 1
ATOM 2478 C C . LEU B 1 131 ? 15.156 25.060 15.328 1.00 20.87 1129 LEU B C 1
ATOM 2479 O O . LEU B 1 131 ? 14.031 24.759 14.936 1.00 19.43 1129 LEU B O 1
ATOM 2484 N N . GLN B 1 132 ? 15.989 24.161 15.849 1.00 21.46 1130 GLN B N 1
ATOM 2485 C CA . GLN B 1 132 ? 15.550 22.776 16.004 1.00 22.66 1130 GLN B CA 1
ATOM 2486 C C . GLN B 1 132 ? 14.312 22.685 16.900 1.00 20.46 1130 GLN B C 1
ATOM 2487 O O . GLN B 1 132 ? 13.399 21.919 16.614 1.00 21.04 1130 GLN B O 1
ATOM 2493 N N . SER B 1 133 ? 14.279 23.463 17.981 1.00 21.63 1131 SER B N 1
ATOM 2494 C CA . SER B 1 133 ? 13.094 23.501 18.837 1.00 17.02 1131 SER B CA 1
ATOM 2495 C C . SER B 1 133 ? 11.870 23.957 18.041 1.00 17.30 1131 SER B C 1
ATOM 2496 O O . SER B 1 133 ? 10.802 23.361 18.113 1.00 19.68 1131 SER B O 1
ATOM 2499 N N . ILE B 1 134 ? 12.023 25.055 17.313 1.00 16.29 1132 ILE B N 1
ATOM 2500 C CA . ILE B 1 134 ? 10.907 25.602 16.546 1.00 15.59 1132 ILE B CA 1
ATOM 2501 C C . ILE B 1 134 ? 10.344 24.575 15.558 1.00 16.18 1132 ILE B C 1
ATOM 2502 O O . ILE B 1 134 ? 9.135 24.341 15.498 1.00 19.45 1132 ILE B O 1
ATOM 2507 N N . ILE B 1 135 ? 11.226 23.965 14.781 1.00 17.60 1133 ILE B N 1
ATOM 2508 C CA . ILE B 1 135 ? 10.799 22.987 13.791 1.00 15.58 1133 ILE B CA 1
ATOM 2509 C C . ILE B 1 135 ? 10.115 21.769 14.424 1.00 19.67 1133 ILE B C 1
ATOM 2510 O O . ILE B 1 135 ? 9.081 21.309 13.944 1.00 17.90 1133 ILE B O 1
ATOM 2515 N N . THR B 1 136 ? 10.677 21.254 15.509 1.00 16.17 1134 THR B N 1
ATOM 2516 C CA . THR B 1 136 ? 10.003 20.197 16.261 1.00 16.93 1134 THR B CA 1
ATOM 2517 C C . THR B 1 136 ? 8.623 20.644 16.759 1.00 17.95 1134 THR B C 1
ATOM 2518 O O . THR B 1 136 ? 7.654 19.884 16.694 1.00 18.72 1134 THR B O 1
ATOM 2522 N N . GLY B 1 137 ? 8.534 21.887 17.222 1.00 17.43 1135 GLY B N 1
ATOM 2523 C CA . GLY B 1 137 ? 7.266 22.446 17.650 1.00 16.81 1135 GLY B CA 1
ATOM 2524 C C . GLY B 1 137 ? 6.225 22.479 16.541 1.00 15.73 1135 GLY B C 1
ATOM 2525 O O . GLY B 1 137 ? 5.072 22.147 16.760 1.00 16.03 1135 GLY B O 1
ATOM 2526 N N . LEU B 1 138 ? 6.647 22.871 1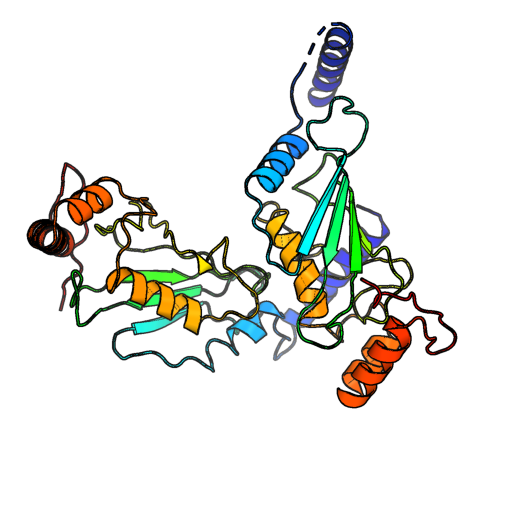5.340 1.00 18.82 1136 LEU B N 1
ATOM 2527 C CA . LEU B 1 138 ? 5.751 22.914 14.182 1.00 19.15 1136 LEU B CA 1
ATOM 2528 C C . LEU B 1 138 ? 5.245 21.513 13.826 1.00 17.74 1136 LEU B C 1
ATOM 2529 O O . LEU B 1 138 ? 4.069 21.332 13.507 1.00 19.11 1136 LEU B O 1
ATOM 2534 N N . LEU B 1 139 ? 6.140 20.538 13.868 1.00 17.69 1137 LEU B N 1
ATOM 2535 C CA . LEU B 1 139 ? 5.770 19.139 13.686 1.00 17.84 1137 LEU B CA 1
ATOM 2536 C C . LEU B 1 139 ? 4.718 18.728 14.716 1.00 20.16 1137 LEU B C 1
ATOM 2537 O O . LEU B 1 139 ? 3.715 18.112 14.385 1.00 21.51 1137 LEU B O 1
ATOM 2542 N N . PHE B 1 140 ? 4.972 19.098 15.967 1.00 21.28 1138 PHE B N 1
ATOM 2543 C CA . PHE B 1 140 ? 4.101 18.799 17.104 1.00 21.29 1138 PHE B CA 1
ATOM 2544 C C . PHE B 1 140 ? 2.667 19.315 16.956 1.00 21.87 1138 PHE B C 1
ATOM 2545 O O . PHE B 1 140 ? 1.731 18.683 17.454 1.00 22.93 1138 PHE B O 1
ATOM 2553 N N . LEU B 1 141 ? 2.495 20.444 16.268 1.00 18.36 1139 LEU B N 1
ATOM 2554 C CA . LEU B 1 141 ? 1.161 20.965 15.962 1.00 22.71 1139 LEU B CA 1
ATOM 2555 C C . LEU B 1 141 ? 0.271 19.887 15.376 1.00 23.11 1139 LEU B C 1
ATOM 2556 O O . LEU B 1 141 ? -0.910 19.791 15.711 1.00 25.35 1139 LEU B O 1
ATOM 2561 N N . PHE B 1 142 ? 0.844 19.092 14.473 1.00 21.83 1140 PHE B N 1
ATOM 2562 C CA . PHE B 1 142 ? 0.091 18.072 13.739 1.00 25.37 1140 PHE B CA 1
ATOM 2563 C C . PHE B 1 142 ? 0.059 16.733 14.471 1.00 26.42 1140 PHE B C 1
ATOM 2564 O O . PHE B 1 142 ? -0.859 15.939 14.291 1.00 29.15 1140 PHE B O 1
ATOM 2572 N N . LEU B 1 143 ? 1.062 16.489 15.301 1.00 22.03 1141 LEU B N 1
ATOM 2573 C CA . LEU B 1 143 ? 1.063 15.295 16.138 1.00 26.08 1141 LEU B CA 1
ATOM 2574 C C . LEU B 1 143 ? 0.031 15.419 17.250 1.00 28.38 1141 LEU B C 1
ATOM 2575 O O . LEU B 1 143 ? -0.530 14.428 17.700 1.00 34.43 1141 LEU B O 1
ATOM 2580 N N . GLU B 1 144 ? -0.208 16.646 17.698 1.00 28.75 1142 GLU B N 1
ATOM 2581 C CA . GLU B 1 144 ? -1.041 16.881 18.867 1.00 27.28 1142 GLU B CA 1
ATOM 2582 C C . GLU B 1 144 ? -1.785 18.206 18.817 1.00 26.64 1142 GLU B C 1
ATOM 2583 O O . GLU B 1 144 ? -1.473 19.107 19.580 1.00 28.13 1142 GLU B O 1
ATOM 2589 N N . PRO B 1 145 ? -2.791 18.322 17.937 1.00 25.33 1143 PRO B N 1
ATOM 2590 C CA . PRO B 1 145 ? -3.580 19.556 17.903 1.00 26.58 1143 PRO B CA 1
ATOM 2591 C C . PRO B 1 145 ? -4.246 19.814 19.251 1.00 32.14 1143 PRO B C 1
ATOM 2592 O O . PRO B 1 145 ? -4.695 18.880 19.914 1.00 30.57 1143 PRO B O 1
ATOM 2596 N N . ASN B 1 146 ? -4.320 21.077 19.641 1.00 27.56 1144 ASN B N 1
ATOM 2597 C CA . ASN B 1 146 ? -4.821 21.443 20.956 1.00 33.50 1144 ASN B CA 1
ATOM 2598 C C . ASN B 1 146 ? -6.123 22.230 20.856 1.00 30.60 1144 ASN B C 1
ATOM 2599 O O . ASN B 1 146 ? -6.179 23.239 20.169 1.00 33.69 1144 ASN B O 1
ATOM 2604 N N . PRO B 1 147 ? -7.175 21.777 21.553 1.00 37.52 1145 PRO B N 1
ATOM 2605 C CA . PRO B 1 147 ? -8.476 22.448 21.445 1.00 35.33 1145 PRO B CA 1
ATOM 2606 C C . PRO B 1 147 ? -8.545 23.720 22.288 1.00 39.16 1145 PRO B C 1
ATOM 2607 O O . PRO B 1 147 ? -9.495 24.497 22.163 1.00 42.13 1145 PRO B O 1
ATOM 2611 N N . ASN B 1 148 ? -7.523 23.949 23.103 1.00 39.71 1146 ASN B N 1
ATOM 2612 C CA . ASN B 1 148 ? -7.657 24.828 24.264 1.00 44.41 1146 ASN B CA 1
ATOM 2613 C C . ASN B 1 148 ? -7.750 26.344 24.102 1.00 47.66 1146 ASN B C 1
ATOM 2614 O O . ASN B 1 148 ? -8.587 26.972 24.747 1.00 56.38 1146 ASN B O 1
ATOM 2619 N N . ASP B 1 149 ? -6.905 26.945 23.280 1.00 45.64 1147 ASP B N 1
ATOM 2620 C CA . ASP B 1 149 ? -7.021 28.387 23.077 1.00 50.80 1147 ASP B CA 1
ATOM 2621 C C . ASP B 1 149 ? -7.120 28.682 21.596 1.00 39.46 1147 ASP B C 1
ATOM 2622 O O . ASP B 1 149 ? -6.293 29.412 21.062 1.00 42.94 1147 ASP B O 1
ATOM 2624 N N . PRO B 1 150 ? -8.169 28.144 20.949 1.00 44.22 1148 PRO B N 1
ATOM 2625 C CA . PRO B 1 150 ? -8.241 27.959 19.494 1.00 34.33 1148 PRO B CA 1
ATOM 2626 C C . PRO B 1 150 ? -8.031 29.257 18.753 1.00 38.27 1148 PRO B C 1
ATOM 2627 O O . PRO B 1 150 ? -8.506 30.297 19.201 1.00 38.74 1148 PRO B O 1
ATOM 2631 N N . LEU B 1 151 ? -7.317 29.193 17.639 1.00 30.99 1149 LEU B N 1
ATOM 2632 C CA . LEU B 1 151 ? -7.285 30.292 16.701 1.00 29.36 1149 LEU B CA 1
ATOM 2633 C C . LEU B 1 151 ? -8.375 30.045 15.659 1.00 29.49 1149 LEU B C 1
ATOM 2634 O O . LEU B 1 151 ? -8.848 30.973 15.013 1.00 29.78 1149 LEU B O 1
ATOM 2639 N N . ASN B 1 152 ? -8.767 28.781 15.513 1.00 30.04 1150 ASN B N 1
ATOM 2640 C CA . ASN B 1 152 ? -9.856 28.380 14.622 1.00 29.06 1150 ASN B CA 1
ATOM 2641 C C . ASN B 1 152 ? -10.917 27.642 15.428 1.00 34.07 1150 ASN B C 1
ATOM 2642 O O . ASN B 1 152 ? -10.793 26.453 15.702 1.00 32.13 1150 ASN B O 1
ATOM 2647 N N . LYS B 1 153 ? -11.965 28.357 15.824 1.00 37.39 1151 LYS B N 1
ATOM 2648 C CA . LYS B 1 153 ? -12.976 27.779 16.714 1.00 37.10 1151 LYS B CA 1
ATOM 2649 C C . LYS B 1 153 ? -13.739 26.640 16.055 1.00 38.36 1151 LYS B C 1
ATOM 2650 O O . LYS B 1 153 ? -14.098 25.665 16.718 1.00 35.24 1151 LYS B O 1
ATOM 2656 N N . ASP B 1 154 ? -13.975 26.767 14.750 1.00 37.44 1152 ASP B N 1
ATOM 2657 C CA . ASP B 1 154 ? -14.663 25.726 13.991 1.00 37.31 1152 ASP B CA 1
ATOM 2658 C C . ASP B 1 154 ? -13.916 24.397 14.066 1.00 37.65 1152 ASP B C 1
ATOM 2659 O O . ASP B 1 154 ? -14.534 23.338 14.130 1.00 38.84 1152 ASP B O 1
ATOM 2664 N N . ALA B 1 155 ? -12.587 24.451 14.040 1.00 33.66 1153 ALA B N 1
ATOM 2665 C CA . ALA B 1 155 ? -11.782 23.240 14.143 1.00 34.65 1153 ALA B CA 1
ATOM 2666 C C . ALA B 1 155 ? -11.756 22.738 15.585 1.00 33.13 1153 ALA B C 1
ATOM 2667 O O . ALA B 1 155 ? -11.939 21.547 15.850 1.00 33.46 1153 ALA B O 1
ATOM 2669 N N . ALA B 1 156 ? -11.523 23.653 16.516 1.00 33.33 1154 ALA B N 1
ATOM 2670 C CA . ALA B 1 156 ? -11.534 23.303 17.926 1.00 37.53 1154 ALA B CA 1
ATOM 2671 C C . ALA B 1 156 ? -12.868 22.653 18.259 1.00 37.90 1154 ALA B C 1
ATOM 2672 O O . ALA B 1 156 ? -12.922 21.634 18.942 1.00 39.08 1154 ALA B O 1
ATOM 2674 N N . LYS B 1 157 ? -13.944 23.243 17.751 1.00 40.21 1155 LYS B N 1
ATOM 2675 C CA . LYS B 1 157 ? -15.284 22.734 18.014 1.00 41.78 1155 LYS B CA 1
ATOM 2676 C C . LYS B 1 157 ? -15.420 21.267 17.608 1.00 40.78 1155 LYS B C 1
ATOM 2677 O O . LYS B 1 157 ? -15.851 20.437 18.411 1.00 42.03 1155 LYS B O 1
ATOM 2683 N N . LEU B 1 158 ? -15.036 20.943 16.374 1.00 39.74 1156 LEU B N 1
ATOM 2684 C CA . LEU B 1 158 ? -15.132 19.566 15.885 1.00 36.90 1156 LEU B CA 1
ATOM 2685 C C . LEU B 1 158 ? -14.208 18.601 16.605 1.00 38.55 1156 LEU B C 1
ATOM 2686 O O . LEU B 1 158 ? -14.542 17.428 16.794 1.00 41.18 1156 LEU B O 1
ATOM 2691 N N . LEU B 1 159 ? -13.032 19.087 16.980 1.00 40.42 1157 LEU B N 1
ATOM 2692 C CA . LEU B 1 159 ? -12.046 18.245 17.640 1.00 40.60 1157 LEU B CA 1
ATOM 2693 C C . LEU B 1 159 ? -12.603 17.724 18.966 1.00 43.81 1157 LEU B C 1
ATOM 2694 O O . LEU B 1 159 ? -12.463 16.545 19.288 1.00 41.82 1157 LEU B O 1
ATOM 2699 N N . CYS B 1 160 ? -13.240 18.608 19.728 1.00 44.47 1158 CYS B N 1
ATOM 2700 C CA . CYS B 1 160 ? -13.861 18.214 20.993 1.00 44.86 1158 CYS B CA 1
ATOM 2701 C C . CYS B 1 160 ? -15.103 17.377 20.750 1.00 50.37 1158 CYS B C 1
ATOM 2702 O O . CYS B 1 160 ? -15.478 16.555 21.581 1.00 52.83 1158 CYS B O 1
ATOM 2705 N N . GLU B 1 161 ? -15.751 17.606 19.612 1.00 53.25 1159 GLU B N 1
ATOM 2706 C CA . GLU B 1 161 ? -16.963 16.875 19.269 1.00 51.89 1159 GLU B CA 1
ATOM 2707 C C . GLU B 1 161 ? -16.672 15.383 19.135 1.00 51.70 1159 GLU B C 1
ATOM 2708 O O . GLU B 1 161 ? -17.431 14.553 19.634 1.00 56.83 1159 GLU B O 1
ATOM 2714 N N . GLY B 1 162 ? -15.570 15.038 18.475 1.00 48.05 1160 GLY B N 1
ATOM 2715 C CA . GLY B 1 162 ? -15.216 13.640 18.313 1.00 46.80 1160 GLY B CA 1
ATOM 2716 C C . GLY B 1 162 ? -14.137 13.390 17.280 1.00 51.14 1160 GLY B C 1
ATOM 2717 O O . GLY B 1 162 ? -14.028 14.111 16.290 1.00 50.61 1160 GLY B O 1
ATOM 2718 N N . GLU B 1 163 ? -13.343 12.350 17.509 1.00 46.26 1161 GLU B N 1
ATOM 2719 C CA . GLU B 1 163 ? -12.206 12.043 16.648 1.00 52.17 1161 GLU B CA 1
ATOM 2720 C C . GLU B 1 163 ? -12.597 11.635 15.227 1.00 48.69 1161 GLU B C 1
ATOM 2721 O O . GLU B 1 163 ? -11.909 11.985 14.270 1.00 50.09 1161 GLU B O 1
ATOM 2727 N N . LYS B 1 164 ? -13.699 10.906 15.081 1.00 45.98 1162 LYS B N 1
ATOM 2728 C CA . LYS B 1 164 ? -14.144 10.492 13.754 1.00 48.75 1162 LYS B CA 1
ATOM 2729 C C . LYS B 1 164 ? -14.574 11.697 12.923 1.00 46.06 1162 LYS B C 1
ATOM 2730 O O . LYS B 1 164 ? -14.193 11.828 11.760 1.00 47.93 1162 LYS B O 1
ATOM 2732 N N . GLU B 1 165 ? -15.361 12.581 13.530 1.00 41.23 1163 GLU B N 1
ATOM 2733 C CA . GLU B 1 165 ? -15.874 13.748 12.824 1.00 45.56 1163 GLU B CA 1
ATOM 2734 C C . GLU B 1 165 ? -14.758 14.716 12.435 1.00 42.33 1163 GLU B C 1
ATOM 2735 O O . GLU B 1 165 ? -14.693 15.163 11.289 1.00 42.77 1163 GLU B O 1
ATOM 2737 N N . PHE B 1 166 ? -13.883 15.036 13.385 1.00 41.40 1164 PHE B N 1
ATOM 2738 C CA . PHE B 1 166 ? -12.765 15.933 13.100 1.00 40.32 1164 PHE B CA 1
ATOM 2739 C C . PHE B 1 166 ? -11.896 15.396 11.963 1.00 36.46 1164 PHE B C 1
ATOM 2740 O O . PHE B 1 166 ? -11.469 16.150 11.087 1.00 39.70 1164 PHE B O 1
ATOM 2748 N N . ALA B 1 167 ? -11.643 14.093 11.981 1.00 39.89 1165 ALA B N 1
ATOM 2749 C CA . ALA B 1 167 ? -10.854 13.447 10.934 1.00 36.34 1165 ALA B CA 1
ATOM 2750 C C . ALA B 1 167 ? -11.456 13.685 9.551 1.00 36.49 1165 ALA B C 1
ATOM 2751 O O . ALA B 1 167 ? -10.748 14.052 8.612 1.00 37.24 1165 ALA B O 1
ATOM 2753 N N . GLU B 1 168 ? -12.760 13.466 9.427 1.00 35.63 1166 GLU B N 1
ATOM 2754 C CA . GLU B 1 168 ? -13.456 13.676 8.163 1.00 36.66 1166 GLU B CA 1
ATOM 2755 C C . GLU B 1 168 ? -13.366 15.129 7.749 1.00 34.86 1166 GLU B C 1
ATOM 2756 O O . GLU B 1 168 ? -13.204 15.440 6.574 1.00 33.59 1166 GLU B O 1
ATOM 2762 N N . ALA B 1 169 ? -13.508 16.022 8.720 1.00 31.61 1167 ALA B N 1
ATOM 2763 C CA . ALA B 1 169 ? -13.416 17.440 8.434 1.00 33.58 1167 ALA B CA 1
ATOM 2764 C C . ALA B 1 169 ? -12.051 17.710 7.819 1.00 32.15 1167 ALA B C 1
ATOM 2765 O O . ALA B 1 169 ? -11.948 18.347 6.772 1.00 28.99 1167 ALA B O 1
ATOM 2767 N N . VAL B 1 170 ? -11.012 17.182 8.462 1.00 31.64 1168 VAL B N 1
ATOM 2768 C CA . VAL B 1 170 ? -9.640 17.400 8.026 1.00 27.56 1168 VAL B CA 1
ATOM 2769 C C . VAL B 1 170 ? -9.373 16.788 6.643 1.00 29.83 1168 VAL B C 1
ATOM 2770 O O . VAL B 1 170 ? -8.727 17.400 5.795 1.00 25.41 1168 VAL B O 1
ATOM 2774 N N . ARG B 1 171 ? -9.887 15.587 6.413 1.00 32.48 1169 ARG B N 1
ATOM 2775 C CA . ARG B 1 171 ? -9.755 14.952 5.103 1.00 28.73 1169 ARG B CA 1
ATOM 2776 C C . ARG B 1 171 ? -10.370 15.827 4.004 1.00 31.71 1169 ARG B C 1
ATOM 2777 O O . ARG B 1 171 ? -9.752 16.048 2.961 1.00 31.13 1169 ARG B O 1
ATOM 2785 N N . LEU B 1 172 ? -11.580 16.330 4.240 1.00 25.56 1170 LEU B N 1
ATOM 2786 C CA . LEU B 1 172 ? -12.248 17.204 3.275 1.00 29.65 1170 LEU B CA 1
ATOM 2787 C C . LEU B 1 172 ? -11.470 18.494 2.997 1.00 28.64 1170 LEU B C 1
ATOM 2788 O O . LEU B 1 172 ? -11.214 18.851 1.849 1.00 29.04 1170 LEU B O 1
ATOM 2793 N N . THR B 1 173 ? -11.118 19.216 4.054 1.00 25.84 1171 THR B N 1
ATOM 2794 C CA . THR B 1 173 ? -10.416 20.480 3.882 1.00 26.01 1171 THR B CA 1
ATOM 2795 C C . THR B 1 173 ? -9.039 20.262 3.251 1.00 25.01 1171 THR B C 1
ATOM 2796 O O . THR B 1 173 ? -8.607 21.039 2.402 1.00 23.40 1171 THR B O 1
ATOM 2800 N N . MET B 1 174 ? -8.355 19.195 3.653 1.00 25.57 1172 MET B N 1
ATOM 2801 C CA . MET B 1 174 ? -7.032 18.901 3.093 1.00 31.99 1172 MET B CA 1
ATOM 2802 C C . MET B 1 174 ? -7.067 18.745 1.564 1.00 34.50 1172 MET B C 1
ATOM 2803 O O . MET B 1 174 ? -6.056 18.956 0.876 1.00 32.40 1172 MET B O 1
ATOM 2808 N N . SER B 1 175 ? -8.237 18.382 1.040 1.00 27.99 1173 SER B N 1
ATOM 2809 C CA . SER B 1 175 ? -8.427 18.238 -0.399 1.00 31.00 1173 SER B CA 1
ATOM 2810 C C . SER B 1 175 ? -9.028 19.492 -1.017 1.00 28.37 1173 SER B C 1
ATOM 2811 O O . SER B 1 175 ? -9.505 19.462 -2.150 1.00 31.62 1173 SER B O 1
ATOM 2814 N N . GLY B 1 176 ? -9.013 20.596 -0.277 1.00 25.36 1174 GLY B N 1
ATOM 2815 C CA . GLY B 1 176 ? -9.523 21.859 -0.789 1.00 25.45 1174 GLY B CA 1
ATOM 2816 C C . GLY B 1 176 ? -11.016 22.103 -0.555 1.00 27.04 1174 GLY B C 1
ATOM 2817 O O . GLY B 1 176 ? -11.596 23.026 -1.129 1.00 28.02 1174 GLY B O 1
ATOM 2818 N N . GLY B 1 177 ? -11.628 21.298 0.308 1.00 26.01 1175 GLY B N 1
ATOM 2819 C CA . GLY B 1 177 ? -13.030 21.467 0.666 1.00 27.79 1175 GLY B CA 1
ATOM 2820 C C . GLY B 1 177 ? -13.311 22.686 1.535 1.00 31.33 1175 GLY B C 1
ATOM 2821 O O . GLY B 1 177 ? -12.388 23.400 1.937 1.00 27.90 1175 GLY B O 1
ATOM 2822 N N . SER B 1 178 ? -14.592 22.934 1.805 1.00 28.27 1176 SER B N 1
ATOM 2823 C CA . SER B 1 178 ? -15.013 24.086 2.591 1.00 31.25 1176 SER B CA 1
ATOM 2824 C C . SER B 1 178 ? -15.734 23.626 3.849 1.00 32.38 1176 SER B C 1
ATOM 2825 O O . SER B 1 178 ? -16.400 22.593 3.844 1.00 28.57 1176 SER B O 1
ATOM 2828 N N . IL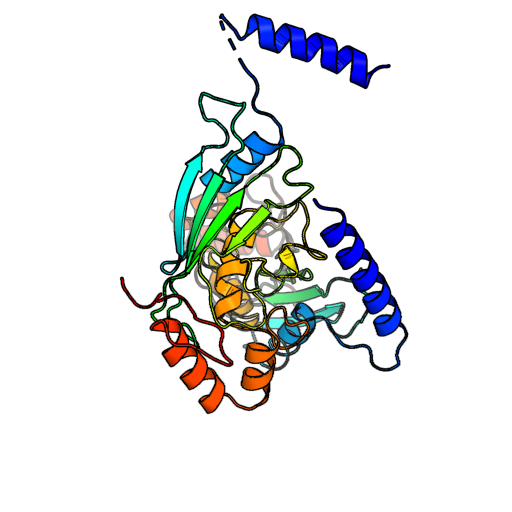E B 1 179 ? -15.593 24.389 4.929 1.00 29.12 1177 ILE B N 1
ATOM 2829 C CA . ILE B 1 179 ? -16.344 24.119 6.147 1.00 30.79 1177 ILE B CA 1
ATOM 2830 C C . ILE B 1 179 ? -16.854 25.435 6.725 1.00 37.82 1177 ILE B C 1
ATOM 2831 O O . ILE B 1 179 ? -16.072 26.336 7.021 1.00 32.26 1177 ILE B O 1
ATOM 2836 N N . GLU B 1 180 ? -18.173 25.549 6.854 1.00 36.48 1178 GLU B N 1
ATOM 2837 C CA . GLU B 1 180 ? -18.781 26.774 7.346 1.00 36.70 1178 GLU B CA 1
ATOM 2838 C C . GLU B 1 180 ? -18.439 27.954 6.442 1.00 40.57 1178 GLU B C 1
ATOM 2839 O O . GLU B 1 180 ? -18.085 29.023 6.929 1.00 40.44 1178 GLU B O 1
ATOM 2845 N N . HIS B 1 181 ? -18.528 27.756 5.130 1.00 38.42 1179 HIS B N 1
ATOM 2846 C CA . HIS B 1 181 ? -18.302 28.840 4.172 1.00 41.44 1179 HIS B CA 1
ATOM 2847 C C . HIS B 1 181 ? -16.875 29.383 4.145 1.00 41.75 1179 HIS B C 1
ATOM 2848 O O . HIS B 1 181 ? -16.634 30.477 3.632 1.00 40.55 1179 HIS B O 1
ATOM 2855 N N . VAL B 1 182 ? -15.940 28.628 4.711 1.00 34.58 1180 VAL B N 1
ATOM 2856 C CA . VAL B 1 182 ? -14.524 28.937 4.571 1.00 34.27 1180 VAL B CA 1
ATOM 2857 C C . VAL B 1 182 ? -13.891 27.932 3.612 1.00 33.37 1180 VAL B C 1
ATOM 2858 O O . VAL B 1 182 ? -14.013 26.719 3.808 1.00 28.99 1180 VAL B O 1
ATOM 2862 N N . LYS B 1 183 ? -13.205 28.426 2.585 1.00 32.93 1181 LYS B N 1
ATOM 2863 C CA . LYS B 1 183 ? -12.550 27.532 1.632 1.00 29.28 1181 LYS B CA 1
ATOM 2864 C C . LYS B 1 183 ? -11.118 27.203 2.067 1.00 33.60 1181 LYS B C 1
ATOM 2865 O O . LYS B 1 183 ? -10.315 28.104 2.308 1.00 33.76 1181 LYS B O 1
ATOM 2871 N N . TYR B 1 184 ? -10.805 25.914 2.191 1.00 27.39 1182 TYR B N 1
ATOM 2872 C CA . TYR B 1 184 ? -9.463 25.502 2.616 1.00 27.51 1182 TYR B CA 1
ATOM 2873 C C . TYR B 1 184 ? -8.577 25.076 1.441 1.00 29.95 1182 TYR B C 1
ATOM 2874 O O . TYR B 1 184 ? -9.083 24.679 0.386 1.00 29.85 1182 TYR B O 1
ATOM 2883 N N . ASP B 1 185 ? -7.261 25.172 1.628 1.00 29.24 1183 ASP B N 1
ATOM 2884 C CA . ASP B 1 185 ? -6.301 24.871 0.567 1.00 27.12 1183 ASP B CA 1
ATOM 2885 C C . ASP B 1 185 ? -6.119 23.367 0.373 1.00 27.79 1183 ASP B C 1
ATOM 2886 O O . ASP B 1 185 ? -6.248 22.588 1.316 1.00 26.93 1183 ASP B O 1
ATOM 2891 N N . ASN B 1 186 ? -5.797 22.951 -0.847 1.00 33.80 1184 ASN B N 1
ATOM 2892 C CA . ASN B 1 186 ? -5.395 21.563 -1.066 1.00 29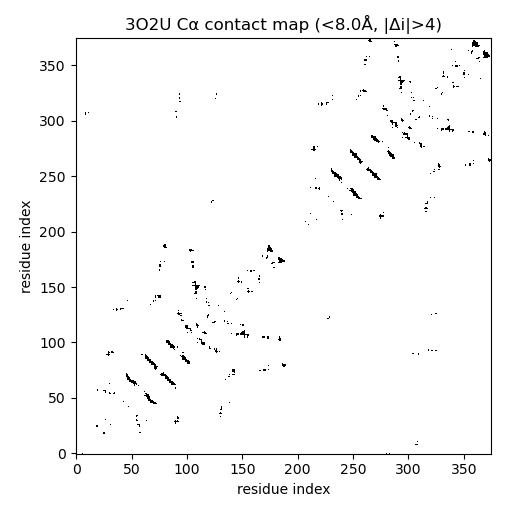.06 1184 ASN B CA 1
ATOM 2893 C C . ASN B 1 186 ? -3.954 21.353 -0.636 1.00 30.22 1184 ASN B C 1
ATOM 2894 O O . ASN B 1 186 ? -3.048 22.023 -1.133 1.00 36.45 1184 ASN B O 1
ATOM 2899 N N . ILE B 1 187 ? -3.728 20.409 0.269 1.00 32.53 1185 ILE B N 1
ATOM 2900 C CA . ILE B 1 187 ? -2.375 20.150 0.747 1.00 31.42 1185 ILE B CA 1
ATOM 2901 C C . ILE B 1 187 ? -2.006 18.670 0.682 1.00 34.36 1185 ILE B C 1
ATOM 2902 O O . ILE B 1 187 ? -0.985 18.256 1.216 1.00 30.95 1185 ILE B O 1
ATOM 2907 N N . VAL B 1 188 ? -2.829 17.869 0.018 1.00 37.02 1186 VAL B N 1
ATOM 2908 C CA . VAL B 1 188 ? -2.554 16.436 -0.051 1.00 34.33 1186 VAL B CA 1
ATOM 2909 C C . VAL B 1 188 ? -1.732 16.057 -1.282 1.00 36.59 1186 VAL B C 1
ATOM 2910 O O . VAL B 1 188 ? -1.293 14.914 -1.431 1.00 37.54 1186 VAL B O 1
ATOM 2914 N N . SER B 1 189 ? -1.513 17.018 -2.164 1.00 31.87 1187 SER B N 1
ATOM 2915 C CA . SER B 1 189 ? -0.699 16.761 -3.341 1.00 37.60 1187 SER B CA 1
ATOM 2916 C C . SER B 1 189 ? 0.784 16.710 -2.957 1.00 42.79 1187 SER B C 1
ATOM 2917 O O . SER B 1 189 ? 1.230 17.461 -2.085 1.00 39.44 1187 SER B O 1
ATOM 2920 N N . PRO B 1 190 ? 1.551 15.806 -3.589 1.00 36.79 1188 PRO B N 1
ATOM 2921 C CA . PRO B 1 190 ? 2.973 15.694 -3.237 1.00 43.96 1188 PRO B CA 1
ATOM 2922 C C . PRO B 1 190 ? 3.751 16.952 -3.621 1.00 47.27 1188 PRO B C 1
ATOM 2923 O O . PRO B 1 190 ? 3.263 17.746 -4.435 1.00 44.61 1188 PRO B O 1
#

Solvent-accessible surface area: 20044 Å² total; per-residue (Å²): 82,62,131,97,43,83,138,78,51,113,106,98,103,85,85,37,88,96,44,61,102,52,156,155,37,118,40,44,71,5,7,99,26,1,66,133,8,34,121,79,42,114,62,49,139,20,6,74,34,69,76,98,21,36,4,87,34,37,71,108,100,90,48,2,56,0,32,0,45,0,87,1,83,108,41,50,1,60,109,0,27,0,20,0,32,0,34,3,67,26,6,6,8,8,31,24,4,123,13,33,7,70,65,105,6,2,0,0,2,0,33,88,109,4,74,19,41,21,70,28,27,100,88,70,27,40,6,75,51,44,0,47,32,0,2,69,11,0,20,120,15,1,52,112,18,58,42,118,58,67,74,12,135,39,0,9,119,36,27,97,119,26,129,70,86,0,16,109,10,0,142,86,2,14,64,11,16,54,21,127,182,37,119,2,41,87,8,54,84,140,126,141,157,182,41,96,129,65,131,62,54,55,55,64,137,114,61,86,148,146,144,37,41,83,5,13,86,26,1,77,147,6,35,107,61,33,66,72,46,138,16,5,55,36,71,73,95,16,35,1,56,26,112,68,91,103,84,34,3,62,0,36,0,24,0,98,5,99,83,47,62,1,39,175,1,21,0,20,0,50,1,57,2,62,94,72,5,21,119,40,17,7,144,16,39,6,74,65,77,7,2,0,0,9,0,32,74,132,3,70,13,33,12,47,0,14,57,67,22,29,37,60,92,8,19,0,24,2,0,3,18,0,0,16,37,6,0,32,89,22,57,45,123,63,39,66,10,160,49,0,7,152,44,24,96,130,25,132,81,34,0,38,126,8,0,179,89,2,12,63,14,14,56,25,124,192,30,115,1,47,75,6,60,68,167

Organism: Saccharomyces cerevisiae (strain ATCC 204508 / S288c) (NCBI:txid559292)

CATH classification: 3.10.110.10

InterPro domains:
  IPR000608 Ubiquitin-conjugating (UBC), catalytic core domain [PF00179] (54-170)
  IPR000608 Ubiquitin-conjugating (UBC), catalytic core domain [PS50127] (27-177)
  IPR016135 Ubiquitin-conjugating enzyme/RWD-like [G3DSA:3.10.110.10] (27-188)
  IPR016135 Ubiquitin-conjugating enzyme/RWD-like [SSF54495] (8-183)
  IPR023313 Ubiquitin-conjugating enzyme, active site [PS00183] (104-119)
  IPR050113 Ubiquitin-conjugating enzyme E2-like [PTHR24067] (27-168)

Radius of gyration: 24.54 Å; Cα contacts (8 Å, |Δi|>4): 658; chains: 2; bounding box: 65×66×52 Å

Sequence (375 aa):
GSMLKLRQLQKKKQKENENSSSIQPNLSAARIRLKRRDLDSLDLPPTVTLNVITSPDSADRSQSPKLEVIVRPDEGYYNYGSINFNLDDFNEVYPIEPPKVVCLKKIFHPNIDLKGNVCLNILREDWSPALDLQSIITGLLFLFLEPNPNDPLNKDAAKLLCEGEKEFAEAVRLTMSGGSIEHVKYDNIVSPLKLRQLQKKKQKENENSSSPNLSAARIRLKRDLDSLDLPPTVTLNVITSPDSADRSQSPKLEVIVRPDEGYYNYGSINFNLDFNEVYPIEPPKVVCLKKIFHPNIDLKGNVCLNILREDWSPALDLQSIITGLLFLFLEPNPNDPLNKDAAKLLCEGEKEFAEAVRLTMSGGSIEHVKYDNIVSP

B-factor: mean 31.26, std 11.14, range [10.42, 80.72]

Secondary structure (DSSP, 8-state):
--HHHHHHHHHHHHHHHHHHHSSSPPPPHHHHHHHHHHHT----TTEEEEEEE-TT---TTS--EEEEEE--SSSTTTT--EEEEEE--TTTTTSPPEEEE-S----TTB-TTSBB--GGGTTT--TT--HHHHHHHHHHHHHS--TTS-SSHHHHHHHHT-HHHHHHHHHHHHBT-EETTEE--B----/-HHHHHHHHHHHHHHHH---PPPHHHHHHHHHHHT----TTEEEEEEE-TT-S-TTSPPEEEEEE--SSSTTTT--EEEEEE--TTTTTSPPEEEE-S----TTB-TT-BB--GGGTTT--TT--HHHHHHHHHHHHHS---SS-SSHHHHHHHHH-HHHHHHHHHHHHBT-EETTEEPPB----

Foldseek 3Di:
DDVVVVVVVVVVVVVLVVQLPDVQRDQAPQLVQQVVLVVPADDDPQKDKDWPAHSSHSPLPGWTKMKIWGAACDALRHQFIKIWMFTDHSPPPVAGTQIFTPWFAQAQQAARRRHGHFCCNPPVPDSVDGPNNVNVRVNVCRVDPDLVNGNPVVLSVQVVVDDVRSSVVRVQQCCQHDDPPDTTDPGNDD/DVVVVVVVVVVVVVVVVVCDDQAPQQVQQVVLVVPDDDDPQKDKDWPAHSPHPDNVAFTKMKMWGAACDALCHLFIWIKMFTDDSCPPQAGTQIFTPWQALAFQAARRRHGHFCCRDVVPHNVDGPNNVNVRVNVCRVDGDLPPGNHVQLSVQVVVDDVRSSVVRVQLCCQHDDPPRTTDNGNDD

GO terms:
  GO:0045116 protein neddylation (P, IDA)
  GO:0019788 NEDD8 transferase activity (F, IDA)
  GO:0045116 protein neddylation (P, IMP)
  GO:0019788 NEDD8 transferase activity (F, IMP)
  GO:0005515 protein binding (F, IPI)

=== Feature glossary ===
Legend for the data blocks above and below:

— What the protein is —

Sequence gives the chain of amino acids in standard one-letter code (A=alanine, C=cysteine, …, Y=tyrosine), read N→C. It is the only feature that is directly encoded by the gene; all structural features are derived from the folded form of this sequence.

The annotation block draws on four external resources. InterPro: which protein families and domains the sequence belongs to. GO: standardized terms for what the protein does, what process it participates in, and where in the cell it acts. CATH: which structural fold it has in the CATH hierarchy. Organism: the species of origin.

— Where its atoms are —

Atomic coordinates in PDBx/mmCIF format — the same representation the Protein Data Bank distributes. Each line of the _atom_site loop places one backbone atom in Cartesian space (units: ångströms, origin: arbitrary).

Six rendered views show the 3D structure from the faces of a cube — i.e. along ±x, ±y, ±z. Rendering representation is drawn randomly per protein from cartoon (secondary-structure ribbons), sticks (backbone bonds), or molecular surface; coloring is either N→C rainbow (blue at the N-terminus through red at the C-terminus) or one color per chain.

— Local backbone conformation —

DSSP 8-state secondary structure assigns each residue one of H (α-helix), G (3₁₀-helix), I (π-helix), E (extended β-strand), B (isolated β-bridge), T (hydrogen-bonded turn), S (bend), or '-' (coil). The assignment is computed from backbone hydrogen-bond geometry via the Kabsch–Sander algorithm.

P-SEA three-state annotation labels each residue as helix, strand, or coil based purely on the geometry of the Cα trace. It serves as a fallback when the full backbone (and thus DSSP) is unavailable.

φ (phi) and ψ (psi) are the two rotatable backbone dihedrals per residue: φ is the C(i-1)–N–Cα–C torsion, ψ is the N–Cα–C–N(i+1) torsion, both in degrees on (−180°, 180°]. α-helical residues cluster near (−60°, −45°); β-strand residues near (−120°, +130°). A Ramachandran plot is simply a scatter of (φ, ψ) for every residue.

— Global shape and packing —

Radius of gyration (Rg) is the root-mean-square distance of Cα atoms from their centroid — a single number for overall size and compactness. A globular domain of N residues has Rg ≈ 2.2·N^0.38 Å; an extended or disordered chain has a much larger Rg. The Cα contact count is the number of residue pairs whose Cα atoms are within 8 Å and are more than four positions apart in sequence — a standard proxy for tertiary packing density. The bounding box is the smallest axis-aligned box enclosing all Cα atoms.

Accessible surface area quantifies burial. A residue with SASA near zero is packed into the hydrophobic core; one with SASA >100 Å² sits on the surface. Computed here via the Shrake–Rupley numerical algorithm with a 1.4 Å probe.

The contact map is a binary N×N matrix image: pixel (i, j) is dark where Cα_i and Cα_j are within 8 Å and |i−j|>4. Because the |i−j|>4 filter removes local helical contacts, off-diagonal stripes parallel to the main diagonal indicate parallel β-sheets; stripes perpendicular to it indicate antiparallel β-sheets. The Ramachandran plot scatters every residue's (φ, ψ) pair against the sterically allowed regions. The PAE heatmap renders the predicted-aligned-error matrix.

— Structural neighborhood —

A 3Di character summarizes, for each residue, the relative orientation of the Cα frame of its nearest spatial neighbor. Because it encodes fold topology rather than chemistry, 3Di alignments detect remote structural similarity that sequence alignment misses.

Structural nearest neighbors (via Foldseek easy-search vs the PDB). Reported per hit: target PDB id, E-value, and alignment TM-score. A TM-score above ~0.5 is the conventional threshold for 'same fold'.

— Confidence and disorder —

For AlphaFold models, the B-factor field carries pLDDT — the model's own estimate of local accuracy on a 0–100 scale. Regions with pLDDT<50 should be treated as essentially unmodeled; they often correspond to intrinsically disordered segments.

B-factor (Debye–Waller factor) reflects atomic displacement in the crystal lattice. It is an experimental observable (units Å²), not a prediction; low values mean the atom is pinned down, high values mean it moves or is heterogeneous across the crystal.

Predicted Aligned Error (PAE) is an AlphaFold confidence matrix: entry (i, j) is the expected error in the position of residue j, in ångströms, when the prediction is superimposed on the true structure at residue i. Low PAE within a block of residues means that block is internally rigid and well-predicted; high PAE between two blocks means their relative placement is uncertain even if each block individually is confident.